Protein AF-A0A969JS42-F1 (afdb_monomer_lite)

Radius of gyration: 32.31 Å; chains: 1; bounding box: 83×68×77 Å

Sequence (387 aa):
TAALSLLSDPISGTDDDALYQTERLGNSNGQLYFALNVPNGNYRVTLLFAEIFWDNPGQRVFDVVIEGATVLDDFDIVAAVGKFTATTRIFDTAVGDGTLNIDFLGSTDRPFAVERVTRELIANEDYVAGLSPLEDSAGKTVVITPLQPLKAKTGYMVVLTNGIRALLDGSPAVPDRTYIFARYRGNHHRPLVDENNNSNFPQLTDAQARALVPIQTAVLSQEEAAASQGIDRGSIVLSWTFMTQSIDDVLQVVRSGVTAQPLGVVATGSDTSTLGLAGLADIYAGTMQIPYYLQAPVAPQDAPIILSTRWRGVNDSAVTRYNPQPIAPQSVTIPVLATVPNDNSGQSKPPRRLAGGDFPARHYPESDQCIRSGRYPGQSGVCCYSN

Secondary structure (DSSP, 8-state):
--------SPPBT-S-HHHHT--PPP-TTSEEEEEEE--SEEEEEEEEE-B-S--STTSS-EEEEETTEEEEEEE-HHHHH-BTB-EEEEEEEEESSSEEEEEEEE-S--TT-------PPPBTTTEEEEE-TTT-TTS--EEEEESSPPPTT-EEEEEEETT-B-TTT-PBP---HHHHHHT--TTSS--SB-TTS-BSSTTS-HHHHHHHHHHHHHHHHHHHHHHHTT--GGGEEEEEEEE---SHHHHHHHHHH------EEEEEEEEGGGGTS-S-EEEEEEEEEEEESSPPPSSGGGHHHHHTS--B-GGGPBPBTTB-----SEEEEEEEEEEEE-GGGTSPPPP--TTT--------TTGGGGGG----TTS--B-----

Foldseek 3Di:
DFDWDADPDAAAPDPCRVVARTDGADFPQRKDKDKAQAPWFKDKDKDKYAAADDQDPPPWFKWKAKPLRTPGHRDTRCVVARHRYMDMDIDMDTDDPRIIMIMIGTPPPQVQFDPADPDDDDDPPQWDWAFDCPVDVVRPDIDIGGPDDDDAQDKDKDWDFQCDADPPPRGGAAADPLLCLLCDPPRPPAQCADSVQAGSDPVDGSVRSNVSVSSSNRSSSRLSNVVVVVDDSVGTRDMGMDHHFDLVLLVVQVVVPDDFDAWDWDFPVAACVVVVDDRQWTKIKGKDKDQDQWPDDPDQVCVVVGVPDAFAPPPRHDCGSVNSYGDRPDIDIAMAMDIFGDPVNVDDTDDDPPDRDTDPPDDDVPQVVLVPDDDGDPDHRHPDPDD

pLDDT: mean 77.09, std 18.57, range [22.0, 97.75]

Structure (mmCIF, N/CA/C/O backbone):
data_AF-A0A969JS42-F1
#
_entry.id   AF-A0A969JS42-F1
#
loop_
_atom_site.group_PDB
_atom_site.id
_atom_site.type_symbol
_atom_site.label_atom_id
_atom_site.label_alt_id
_atom_site.label_comp_id
_atom_site.label_asym_id
_atom_site.label_entity_id
_atom_site.label_seq_id
_atom_site.pdbx_PDB_ins_code
_atom_site.Cartn_x
_atom_site.Cartn_y
_atom_site.Cartn_z
_atom_site.occupancy
_atom_site.B_iso_or_equiv
_atom_site.auth_seq_id
_atom_site.auth_comp_id
_atom_site.auth_asym_id
_atom_site.auth_atom_id
_atom_site.pdbx_PDB_model_num
ATOM 1 N N . THR A 1 1 ? 31.135 -10.008 -9.955 1.00 31.42 1 THR A N 1
ATOM 2 C CA . THR A 1 1 ? 31.520 -11.390 -10.391 1.00 31.42 1 THR A CA 1
ATOM 3 C C . THR A 1 1 ? 30.825 -12.407 -9.506 1.00 31.42 1 THR A C 1
ATOM 5 O O . THR A 1 1 ? 31.118 -12.436 -8.321 1.00 31.42 1 THR A O 1
ATOM 8 N N . ALA A 1 2 ? 29.886 -13.204 -10.029 1.00 31.89 2 ALA A N 1
ATOM 9 C CA . ALA A 1 2 ? 29.126 -14.163 -9.216 1.00 31.89 2 ALA A CA 1
ATOM 10 C C . ALA A 1 2 ? 30.021 -15.325 -8.743 1.00 31.89 2 ALA A C 1
ATOM 12 O O . ALA A 1 2 ? 30.697 -15.954 -9.558 1.00 31.89 2 ALA A O 1
ATOM 13 N N . ALA A 1 3 ? 30.049 -15.577 -7.434 1.00 35.03 3 ALA A N 1
ATOM 14 C CA . ALA A 1 3 ? 30.775 -16.695 -6.844 1.00 35.03 3 ALA A CA 1
ATOM 15 C C . ALA A 1 3 ? 30.023 -18.007 -7.117 1.00 35.03 3 ALA A C 1
ATOM 17 O O . ALA A 1 3 ? 28.839 -18.120 -6.813 1.00 35.03 3 ALA A O 1
ATOM 18 N N . LEU A 1 4 ? 30.722 -18.979 -7.702 1.00 38.31 4 LEU A N 1
ATOM 19 C CA . LEU A 1 4 ? 30.220 -20.327 -7.955 1.00 38.31 4 LEU A CA 1
ATOM 20 C C . LEU A 1 4 ? 30.308 -21.128 -6.641 1.00 38.31 4 LEU A C 1
ATOM 22 O O . LEU A 1 4 ? 31.409 -21.377 -6.151 1.00 38.31 4 LEU A O 1
ATOM 26 N N . SER A 1 5 ? 29.171 -21.499 -6.055 1.00 41.66 5 SER A N 1
ATOM 27 C CA . SER A 1 5 ? 29.107 -22.482 -4.964 1.00 41.66 5 SER A CA 1
ATOM 28 C C . SER A 1 5 ? 29.050 -23.882 -5.582 1.00 41.66 5 SER A C 1
ATOM 30 O O . SER A 1 5 ? 28.200 -24.122 -6.432 1.00 41.66 5 SER A O 1
ATOM 32 N N . LEU A 1 6 ? 29.969 -24.783 -5.217 1.00 48.34 6 LEU A N 1
ATOM 33 C CA . LEU A 1 6 ? 29.959 -26.191 -5.638 1.00 48.34 6 LEU A CA 1
ATOM 34 C C . LEU A 1 6 ? 29.453 -27.046 -4.468 1.00 48.34 6 LEU A C 1
ATOM 36 O O . LEU A 1 6 ? 30.198 -27.288 -3.518 1.00 48.34 6 LEU A O 1
ATOM 40 N N . LEU A 1 7 ? 28.202 -27.500 -4.540 1.00 53.88 7 LEU A N 1
ATOM 41 C CA . LEU A 1 7 ? 27.635 -28.539 -3.672 1.00 53.88 7 LEU A CA 1
ATOM 42 C C . LEU A 1 7 ? 27.601 -29.872 -4.435 1.00 53.88 7 LEU A C 1
ATOM 44 O O . LEU A 1 7 ? 27.281 -29.895 -5.618 1.00 53.88 7 LEU A O 1
ATOM 48 N N . SER A 1 8 ? 27.951 -30.978 -3.768 1.00 62.81 8 SER A N 1
ATOM 49 C CA . SER A 1 8 ? 28.038 -32.327 -4.359 1.00 62.81 8 SER A CA 1
ATOM 50 C C . SER A 1 8 ? 26.815 -33.213 -4.089 1.00 62.81 8 SER A C 1
ATOM 52 O O . SER A 1 8 ? 26.891 -34.424 -4.293 1.00 62.81 8 SER A O 1
ATOM 54 N N . ASP A 1 9 ? 25.723 -32.649 -3.571 1.00 74.94 9 ASP A N 1
ATOM 55 C CA . ASP A 1 9 ? 24.505 -33.404 -3.267 1.00 74.94 9 ASP A CA 1
ATOM 56 C C . ASP A 1 9 ? 23.685 -33.649 -4.549 1.00 74.94 9 ASP A C 1
ATOM 58 O O . ASP A 1 9 ? 23.569 -32.736 -5.373 1.00 74.94 9 ASP A O 1
ATOM 62 N N . PRO A 1 10 ? 23.136 -34.861 -4.755 1.00 83.94 10 PRO A N 1
ATOM 63 C CA . PRO A 1 10 ? 22.360 -35.180 -5.951 1.00 83.94 10 PRO A CA 1
ATOM 64 C C . PRO A 1 10 ? 21.061 -34.366 -6.022 1.00 83.94 10 PRO A C 1
ATOM 66 O O . PRO A 1 10 ? 20.409 -34.140 -4.999 1.00 83.94 10 PRO A O 1
ATOM 69 N N . ILE A 1 11 ? 20.665 -33.961 -7.232 1.00 86.56 11 ILE A N 1
ATOM 70 C CA . ILE A 1 11 ? 19.459 -33.153 -7.467 1.00 86.56 11 ILE A CA 1
ATOM 71 C C . ILE A 1 11 ? 18.336 -34.044 -8.004 1.00 86.56 11 ILE A C 1
ATOM 73 O O . ILE A 1 11 ? 18.424 -34.630 -9.076 1.00 86.56 11 ILE A O 1
ATOM 77 N N . SER A 1 12 ? 17.229 -34.132 -7.273 1.00 89.50 12 SER A N 1
ATOM 78 C CA . SER A 1 12 ? 16.062 -34.913 -7.690 1.00 89.50 12 SER A CA 1
ATOM 79 C C . SER A 1 12 ? 15.338 -34.264 -8.874 1.00 89.50 12 SER A C 1
ATOM 81 O O . SER A 1 12 ? 15.231 -33.044 -8.953 1.00 89.50 12 SER A O 1
ATOM 83 N N . GLY A 1 13 ? 14.767 -35.073 -9.771 1.00 88.19 13 GLY A N 1
ATOM 84 C CA . GLY A 1 13 ? 13.934 -34.580 -10.879 1.00 88.19 13 GLY A CA 1
ATOM 85 C C . GLY A 1 13 ? 14.703 -34.061 -12.101 1.00 88.19 13 GLY A C 1
ATOM 86 O O . GLY A 1 13 ? 14.101 -33.417 -12.958 1.00 88.19 13 GLY A O 1
ATOM 87 N N . THR A 1 14 ? 16.004 -34.344 -12.199 1.00 89.50 14 THR A N 1
ATOM 88 C CA . THR A 1 14 ? 16.856 -34.034 -13.356 1.00 89.50 14 THR A CA 1
ATOM 89 C C . THR A 1 14 ? 17.836 -35.183 -13.619 1.00 89.50 14 THR A C 1
ATOM 91 O O . THR A 1 14 ? 18.123 -35.957 -12.712 1.00 89.50 14 THR A O 1
ATOM 94 N N . ASP A 1 15 ? 18.332 -35.287 -14.855 1.00 91.69 15 ASP A N 1
ATOM 95 C CA . ASP A 1 15 ? 19.475 -36.144 -15.224 1.00 91.69 15 ASP A CA 1
ATOM 96 C C . ASP A 1 15 ? 20.785 -35.328 -15.346 1.00 91.69 15 ASP A C 1
ATOM 98 O O . ASP A 1 15 ? 21.851 -35.877 -15.626 1.00 91.69 15 ASP A O 1
ATOM 102 N N . ASP A 1 16 ? 20.702 -34.004 -15.176 1.00 90.75 16 ASP A N 1
ATOM 103 C CA . ASP A 1 16 ? 21.812 -33.051 -15.291 1.00 90.75 16 ASP A CA 1
ATOM 104 C C . ASP A 1 16 ? 22.042 -32.327 -13.957 1.00 90.75 16 ASP A C 1
ATOM 106 O O . ASP A 1 16 ? 21.771 -31.134 -13.808 1.00 90.75 16 ASP A O 1
ATOM 110 N N . ASP A 1 17 ? 22.488 -33.071 -12.945 1.00 83.56 17 ASP A N 1
ATOM 111 C CA . ASP A 1 17 ? 22.752 -32.547 -11.599 1.00 83.56 17 ASP A CA 1
ATOM 112 C C . ASP A 1 17 ? 23.730 -31.369 -11.623 1.00 83.56 17 ASP A C 1
ATOM 114 O O . ASP A 1 17 ? 23.534 -30.386 -10.910 1.00 83.56 17 ASP A O 1
ATOM 118 N N . ALA A 1 18 ? 24.754 -31.433 -12.480 1.00 87.19 18 ALA A N 1
ATOM 119 C CA . ALA A 1 18 ? 25.803 -30.422 -12.562 1.00 87.19 18 ALA A CA 1
ATOM 120 C C . ALA A 1 18 ? 25.246 -29.032 -12.907 1.00 87.19 18 ALA A C 1
ATOM 122 O O . ALA A 1 18 ? 25.735 -28.026 -12.387 1.00 87.19 18 ALA A O 1
ATOM 123 N N . LEU A 1 19 ? 24.204 -28.968 -13.743 1.00 87.06 19 LEU A N 1
ATOM 124 C CA . LEU A 1 19 ? 23.513 -27.722 -14.058 1.00 87.06 19 LEU A CA 1
ATOM 125 C C . LEU A 1 19 ? 22.844 -27.109 -12.818 1.00 87.06 19 LEU A C 1
ATOM 127 O O . LEU A 1 19 ? 22.988 -25.912 -12.577 1.00 87.06 19 LEU A O 1
ATOM 131 N N . TYR A 1 20 ? 22.147 -27.923 -12.020 1.00 87.00 20 TYR A N 1
ATOM 132 C CA . TYR A 1 20 ? 21.361 -27.475 -10.860 1.00 87.00 20 TYR A CA 1
ATOM 133 C C . TYR A 1 20 ? 22.171 -27.340 -9.563 1.00 87.00 20 TYR A C 1
ATOM 135 O O . TYR A 1 20 ? 21.712 -26.705 -8.617 1.00 87.00 20 TYR A O 1
ATOM 143 N N . GLN A 1 21 ? 23.381 -27.896 -9.517 1.00 81.88 21 GLN A N 1
ATOM 144 C CA . GLN A 1 21 ? 24.337 -27.717 -8.418 1.00 81.88 21 GLN A CA 1
ATOM 145 C C . GLN A 1 21 ? 25.046 -26.356 -8.457 1.00 81.88 21 GLN A C 1
ATOM 147 O O . GLN A 1 21 ? 25.749 -26.005 -7.509 1.00 81.88 21 GLN A O 1
ATOM 152 N N . THR A 1 22 ? 24.866 -25.585 -9.534 1.00 75.44 22 THR A N 1
ATOM 153 C CA . THR A 1 22 ? 25.385 -24.220 -9.659 1.00 75.44 22 THR A CA 1
ATOM 154 C C . THR A 1 22 ? 24.242 -23.215 -9.714 1.00 75.44 22 THR A C 1
ATOM 156 O O . THR A 1 22 ? 23.260 -23.415 -10.422 1.00 75.44 22 THR A O 1
ATOM 159 N N . GLU A 1 23 ? 24.372 -22.105 -8.988 1.00 76.75 23 GLU A N 1
ATOM 160 C CA . GLU A 1 23 ? 23.366 -21.041 -8.976 1.00 76.75 23 GLU A CA 1
ATOM 161 C C . GLU A 1 23 ? 23.977 -19.677 -9.315 1.00 76.75 23 GLU A C 1
ATOM 163 O O . GLU A 1 23 ? 25.178 -19.436 -9.159 1.00 76.75 23 GLU A O 1
ATOM 168 N N . ARG A 1 24 ? 23.122 -18.755 -9.766 1.00 78.25 24 ARG A N 1
ATOM 169 C CA . ARG A 1 24 ? 23.432 -17.325 -9.746 1.00 78.25 24 ARG A CA 1
ATOM 170 C C . ARG A 1 24 ? 22.769 -16.709 -8.529 1.00 78.25 24 ARG A C 1
ATOM 172 O O . ARG A 1 24 ? 21.550 -16.723 -8.411 1.00 78.25 24 ARG A O 1
ATOM 179 N N . LEU A 1 25 ? 23.588 -16.142 -7.656 1.00 67.88 25 LEU A N 1
ATOM 180 C CA . LEU A 1 25 ? 23.124 -15.420 -6.482 1.00 67.88 25 LEU A CA 1
ATOM 181 C C . LEU A 1 25 ? 22.796 -13.968 -6.839 1.00 67.88 25 LEU A C 1
ATOM 183 O O . LEU A 1 25 ? 23.497 -13.340 -7.639 1.00 67.88 25 LEU A O 1
ATOM 187 N N . GLY A 1 26 ? 21.738 -13.444 -6.221 1.00 65.62 26 GLY A N 1
ATOM 188 C CA . GLY A 1 26 ? 21.456 -12.013 -6.227 1.00 65.62 26 GLY A CA 1
ATOM 189 C C . GLY A 1 26 ? 22.501 -11.213 -5.447 1.00 65.62 26 GLY A C 1
ATOM 190 O O . GLY A 1 26 ? 23.343 -11.765 -4.737 1.00 65.62 26 GLY A O 1
ATOM 191 N N . ASN A 1 27 ? 22.451 -9.890 -5.583 1.00 64.62 27 ASN A N 1
ATOM 192 C CA . ASN A 1 27 ? 23.282 -8.976 -4.801 1.00 64.62 27 ASN A CA 1
ATOM 193 C C . ASN A 1 27 ? 22.912 -9.015 -3.300 1.00 64.62 27 ASN A C 1
ATOM 195 O O . ASN A 1 27 ? 21.975 -9.698 -2.884 1.00 64.62 27 ASN A O 1
ATOM 199 N N . SER A 1 28 ? 23.611 -8.231 -2.471 1.00 53.75 28 SER A N 1
ATOM 200 C CA . SER A 1 28 ? 23.351 -8.136 -1.023 1.00 53.75 28 SER A CA 1
ATOM 201 C C . SER A 1 28 ? 21.926 -7.703 -0.650 1.00 53.75 28 SER A C 1
ATOM 203 O O . SER A 1 28 ? 21.548 -7.815 0.511 1.00 53.75 28 SER A O 1
ATOM 205 N N . ASN A 1 29 ? 21.142 -7.217 -1.615 1.00 52.38 29 ASN A N 1
ATOM 206 C CA . ASN A 1 29 ? 19.754 -6.798 -1.443 1.00 52.38 29 ASN A CA 1
ATOM 207 C C . ASN A 1 29 ? 18.754 -7.849 -1.964 1.00 52.38 29 ASN A C 1
ATOM 209 O O . ASN A 1 29 ? 17.572 -7.546 -2.096 1.00 52.38 29 ASN A O 1
ATOM 213 N N . GLY A 1 30 ? 19.211 -9.066 -2.288 1.00 62.09 30 GLY A N 1
ATOM 214 C CA . GLY A 1 30 ? 18.355 -10.157 -2.762 1.00 62.09 30 GLY A CA 1
ATOM 215 C C . GLY A 1 30 ? 17.831 -9.967 -4.188 1.00 62.09 30 GLY A C 1
ATOM 216 O O . GLY A 1 30 ? 16.829 -10.574 -4.550 1.00 62.09 30 GLY A O 1
ATOM 217 N N . GLN A 1 31 ? 18.477 -9.118 -4.994 1.00 67.94 31 GLN A N 1
ATOM 218 C CA . GLN A 1 31 ? 18.064 -8.836 -6.370 1.00 67.94 31 GLN A CA 1
ATOM 219 C C . GLN A 1 31 ? 18.995 -9.524 -7.369 1.00 67.94 31 GLN A C 1
ATOM 221 O O . GLN A 1 31 ? 20.218 -9.390 -7.280 1.00 67.94 31 GLN A O 1
ATOM 226 N N . LEU A 1 32 ? 18.419 -10.209 -8.351 1.00 78.00 32 LEU A N 1
ATOM 227 C CA . LEU A 1 32 ? 19.117 -10.759 -9.513 1.00 78.00 32 LEU A CA 1
ATOM 228 C C . LEU A 1 32 ? 18.357 -10.318 -10.763 1.00 78.00 32 LEU A C 1
ATOM 230 O O . LEU A 1 32 ? 17.139 -10.303 -10.759 1.00 78.00 32 LEU A O 1
ATOM 234 N N . TYR A 1 33 ? 19.044 -9.954 -11.838 1.00 80.50 33 TYR A N 1
ATOM 235 C CA . TYR A 1 33 ? 18.374 -9.605 -13.088 1.00 80.50 33 TYR A CA 1
ATOM 236 C C . TYR A 1 33 ? 19.206 -10.040 -14.295 1.00 80.50 33 TYR A C 1
ATOM 238 O O . TYR A 1 33 ? 20.426 -10.213 -14.204 1.00 80.50 33 TYR A O 1
ATOM 246 N N . PHE A 1 34 ? 18.539 -10.197 -15.434 1.00 81.19 34 PHE A N 1
ATOM 247 C CA . PHE A 1 34 ? 19.127 -10.503 -16.731 1.00 81.19 34 PHE A CA 1
ATOM 248 C C . PHE A 1 34 ? 18.609 -9.521 -17.774 1.00 81.19 34 PHE A C 1
ATOM 250 O O . PHE A 1 34 ? 17.422 -9.216 -17.807 1.00 81.19 34 PHE A O 1
ATOM 257 N N . ALA A 1 35 ? 19.510 -9.084 -18.650 1.00 82.06 35 ALA A N 1
ATOM 258 C CA . ALA A 1 35 ? 19.192 -8.269 -19.811 1.00 82.06 35 ALA A CA 1
ATOM 259 C C . ALA A 1 35 ? 19.922 -8.832 -21.020 1.00 82.06 35 ALA A C 1
ATOM 261 O O . ALA A 1 35 ? 21.153 -8.785 -21.106 1.00 82.06 35 ALA A O 1
ATOM 262 N N . LEU A 1 36 ? 19.158 -9.438 -21.916 1.00 83.81 36 LEU A N 1
ATOM 263 C CA . LEU A 1 36 ? 19.680 -10.181 -23.049 1.00 83.81 36 LEU A CA 1
ATOM 264 C C . LEU A 1 36 ? 19.362 -9.406 -24.321 1.00 83.81 36 LEU A C 1
ATOM 266 O O . LEU A 1 36 ? 18.198 -9.260 -24.677 1.00 83.81 36 LEU A O 1
ATOM 270 N N . ASN A 1 37 ? 20.390 -8.932 -25.023 1.00 90.50 37 ASN A N 1
ATOM 271 C CA . ASN A 1 37 ? 20.199 -8.291 -26.323 1.00 90.50 37 ASN A CA 1
ATOM 272 C C . ASN A 1 37 ? 19.662 -9.329 -27.315 1.00 90.50 37 ASN A C 1
ATOM 274 O O . ASN A 1 37 ? 20.376 -10.267 -27.684 1.00 90.50 37 ASN A O 1
ATOM 278 N N . VAL A 1 38 ? 18.414 -9.160 -27.744 1.00 89.81 38 VAL A N 1
ATOM 279 C CA . VAL A 1 38 ? 17.721 -10.075 -28.654 1.00 89.81 38 VAL A CA 1
ATOM 280 C C . VAL A 1 38 ? 16.921 -9.275 -29.682 1.00 89.81 38 VAL A C 1
ATOM 282 O O . VAL A 1 38 ? 16.428 -8.198 -29.363 1.00 89.81 38 VAL A O 1
ATOM 285 N N . PRO A 1 39 ? 16.765 -9.747 -30.930 1.00 95.81 39 PRO A N 1
ATOM 286 C CA . PRO A 1 39 ? 15.885 -9.085 -31.889 1.00 95.81 39 PRO A CA 1
ATOM 287 C C . PRO A 1 39 ? 14.454 -8.953 -31.358 1.00 95.81 39 PRO A C 1
ATOM 289 O O . PRO A 1 39 ? 13.979 -9.829 -30.639 1.00 95.81 39 PRO A O 1
ATOM 292 N N . ASN A 1 40 ? 13.730 -7.915 -31.769 1.00 91.19 40 ASN A N 1
ATOM 293 C CA . ASN A 1 40 ? 12.311 -7.797 -31.435 1.00 91.19 40 ASN A CA 1
ATOM 294 C C . ASN A 1 40 ? 11.533 -9.022 -31.928 1.00 91.19 40 ASN A C 1
ATOM 296 O O . ASN A 1 40 ? 11.707 -9.459 -33.069 1.00 91.19 40 ASN A O 1
ATOM 300 N N . GLY A 1 41 ? 10.663 -9.566 -31.082 1.00 93.00 41 GLY A N 1
ATOM 301 C CA . GLY A 1 41 ? 9.924 -10.784 -31.394 1.00 93.00 41 GLY A CA 1
ATOM 302 C C . GLY A 1 41 ? 9.305 -11.447 -30.172 1.00 93.00 41 GLY A C 1
ATOM 303 O O . GLY A 1 41 ? 9.436 -10.966 -29.050 1.00 93.00 41 GLY A O 1
ATOM 304 N N . ASN A 1 42 ? 8.628 -12.569 -30.407 1.00 96.31 42 ASN A N 1
ATOM 305 C CA . ASN A 1 42 ? 8.054 -13.390 -29.346 1.00 96.31 42 ASN A CA 1
ATOM 306 C C . ASN A 1 42 ? 9.063 -14.453 -28.916 1.00 96.31 42 ASN A C 1
ATOM 308 O O . ASN A 1 42 ? 9.620 -15.163 -29.756 1.00 96.31 42 ASN A O 1
ATOM 312 N N . TYR A 1 43 ? 9.251 -14.583 -27.612 1.00 96.31 43 TYR A N 1
ATOM 313 C CA . TYR A 1 43 ? 10.210 -15.483 -26.996 1.00 96.31 43 TYR A CA 1
ATOM 314 C C . TYR A 1 43 ? 9.531 -16.400 -25.997 1.00 96.31 43 TYR A C 1
ATOM 316 O O . TYR A 1 43 ? 8.581 -16.019 -25.319 1.00 96.31 43 TYR A O 1
ATOM 324 N N . ARG A 1 44 ? 10.098 -17.598 -25.874 1.00 97.75 44 ARG A N 1
ATOM 325 C CA . ARG A 1 44 ? 9.826 -18.517 -24.778 1.00 97.75 44 ARG A CA 1
ATOM 326 C C . ARG A 1 44 ? 10.991 -18.478 -23.803 1.00 97.75 44 ARG A C 1
ATOM 328 O O . ARG A 1 44 ? 12.108 -18.846 -24.163 1.00 97.75 44 ARG A O 1
ATOM 335 N N . VAL A 1 45 ? 10.722 -18.042 -22.583 1.00 96.56 45 VAL A N 1
ATOM 336 C CA . VAL A 1 45 ? 11.677 -17.979 -21.480 1.00 96.56 45 VAL A CA 1
ATOM 337 C C . VAL A 1 45 ? 11.508 -19.216 -20.612 1.00 96.56 45 VAL A C 1
ATOM 339 O O . VAL A 1 45 ? 10.441 -19.442 -20.048 1.00 96.56 45 VAL A O 1
ATOM 342 N N . THR A 1 46 ? 12.574 -20.002 -20.494 1.00 96.75 46 THR A N 1
ATOM 343 C CA . THR A 1 46 ? 12.632 -21.173 -19.615 1.00 96.75 46 THR A CA 1
ATOM 344 C C . THR A 1 46 ? 13.550 -20.863 -18.442 1.00 96.75 46 THR A C 1
ATOM 346 O O . THR A 1 46 ? 14.742 -20.629 -18.634 1.00 96.75 46 THR A O 1
ATOM 349 N N . LEU A 1 47 ? 12.998 -20.873 -17.233 1.00 95.44 47 LEU A N 1
ATOM 350 C CA . LEU A 1 47 ? 13.723 -20.680 -15.982 1.00 95.44 47 LEU A CA 1
ATOM 351 C C . LEU A 1 47 ? 13.858 -22.019 -15.263 1.00 95.44 47 LEU A C 1
ATOM 353 O O . LEU A 1 47 ? 12.868 -22.726 -15.059 1.00 95.44 47 LEU A O 1
ATOM 357 N N . LEU A 1 48 ? 15.090 -22.357 -14.895 1.00 95.00 48 LEU A N 1
ATOM 358 C CA . LEU A 1 48 ? 15.446 -23.588 -14.200 1.00 95.00 48 LEU A CA 1
ATOM 359 C C . LEU A 1 48 ? 15.837 -23.233 -12.766 1.00 95.00 48 LEU A C 1
ATOM 361 O O . LEU A 1 48 ? 16.655 -22.339 -12.556 1.00 95.00 48 LEU A O 1
ATOM 365 N N . PHE A 1 49 ? 15.251 -23.924 -11.794 1.00 93.69 49 PHE A N 1
ATOM 366 C CA . PHE A 1 49 ? 15.464 -23.672 -10.374 1.00 93.69 49 PHE A CA 1
ATOM 367 C C . PHE A 1 49 ? 15.759 -24.966 -9.621 1.00 93.69 49 PHE A C 1
ATOM 369 O O . PHE A 1 49 ? 15.173 -26.006 -9.911 1.00 93.69 49 PHE A O 1
ATOM 376 N N . ALA A 1 50 ? 16.599 -24.865 -8.600 1.00 89.56 50 ALA A N 1
ATOM 377 C CA . ALA A 1 50 ? 16.676 -25.790 -7.477 1.00 89.56 50 ALA A CA 1
ATOM 378 C C . ALA A 1 50 ? 17.099 -24.976 -6.247 1.00 89.56 50 ALA A C 1
ATOM 380 O O . ALA A 1 50 ? 17.953 -24.098 -6.362 1.00 89.56 50 ALA A O 1
ATOM 381 N N . GLU A 1 51 ? 16.507 -25.237 -5.080 1.00 87.62 51 GLU A N 1
ATOM 382 C CA . GLU A 1 51 ? 17.037 -24.689 -3.829 1.00 87.62 51 GLU A CA 1
ATOM 383 C C . GLU A 1 51 ? 18.139 -25.619 -3.326 1.00 87.62 51 GLU A C 1
ATOM 385 O O . GLU A 1 51 ? 17.891 -26.799 -3.065 1.00 87.62 51 GLU A O 1
ATOM 390 N N . ILE A 1 52 ? 19.349 -25.082 -3.193 1.00 83.88 52 ILE A N 1
ATOM 391 C CA . ILE A 1 52 ? 20.538 -25.842 -2.788 1.00 83.88 52 ILE A CA 1
ATOM 392 C C . ILE A 1 52 ? 21.127 -25.358 -1.457 1.00 83.88 52 ILE A C 1
ATOM 394 O O . ILE A 1 52 ? 22.045 -25.982 -0.931 1.00 83.88 52 ILE A O 1
ATOM 398 N N . PHE A 1 53 ? 20.588 -24.282 -0.874 1.00 80.38 53 PHE A N 1
ATOM 399 C CA . PHE A 1 53 ? 21.089 -23.678 0.356 1.00 80.38 53 PHE A CA 1
ATOM 400 C C . PHE A 1 53 ? 20.073 -23.769 1.502 1.00 80.38 53 PHE A C 1
ATOM 402 O O . PHE A 1 53 ? 20.362 -24.395 2.523 1.00 80.38 53 PHE A O 1
ATOM 409 N N . TRP A 1 54 ? 18.878 -23.200 1.337 1.00 78.94 54 TRP A N 1
ATOM 410 C CA . TRP A 1 54 ? 17.853 -23.131 2.383 1.00 78.94 54 TRP A CA 1
ATOM 411 C C . TRP A 1 54 ? 17.085 -24.442 2.559 1.00 78.94 54 TRP A C 1
ATOM 413 O O . TRP A 1 54 ? 16.805 -25.147 1.595 1.00 78.94 54 TRP A O 1
ATOM 423 N N . ASP A 1 55 ? 16.743 -24.765 3.807 1.00 79.12 55 ASP A N 1
ATOM 424 C CA . ASP A 1 55 ? 16.138 -26.053 4.170 1.00 79.12 55 ASP A CA 1
ATOM 425 C C . ASP A 1 55 ? 14.610 -26.016 4.249 1.00 79.12 55 ASP A C 1
ATOM 427 O O . ASP A 1 55 ? 13.963 -27.042 4.051 1.00 79.12 55 ASP A O 1
ATOM 431 N N . ASN A 1 56 ? 14.023 -24.855 4.547 1.00 74.38 56 ASN A N 1
ATOM 432 C CA . ASN A 1 56 ? 12.603 -24.728 4.854 1.00 74.38 56 ASN A CA 1
ATOM 433 C C . ASN A 1 56 ? 11.909 -23.698 3.950 1.00 74.38 56 ASN A C 1
ATOM 435 O O . ASN A 1 56 ? 12.528 -22.695 3.576 1.00 74.38 56 ASN A O 1
ATOM 439 N N . PRO A 1 57 ? 10.606 -23.892 3.669 1.00 77.38 57 PRO A N 1
ATOM 440 C CA . PRO A 1 57 ? 9.773 -22.863 3.062 1.00 77.38 57 PRO A CA 1
ATOM 441 C C . PRO A 1 57 ? 9.832 -21.528 3.820 1.00 77.38 57 PRO A C 1
ATOM 443 O O . PRO A 1 57 ? 9.997 -21.493 5.042 1.00 77.38 57 PRO A O 1
ATOM 446 N N . GLY A 1 58 ? 9.676 -20.426 3.096 1.00 69.19 58 GLY A N 1
ATOM 447 C CA . GLY A 1 58 ? 9.655 -19.054 3.593 1.00 69.19 58 GLY A CA 1
ATOM 448 C C . GLY A 1 58 ? 11.036 -18.424 3.791 1.00 69.19 58 GLY A C 1
ATOM 449 O O . GLY A 1 58 ? 11.118 -17.235 4.079 1.00 69.19 58 GLY A O 1
ATOM 450 N N . GLN A 1 59 ? 12.129 -19.181 3.643 1.00 74.69 59 GLN A N 1
ATOM 451 C CA . GLN A 1 59 ? 13.489 -18.649 3.818 1.00 74.69 59 GLN A CA 1
ATOM 452 C C . GLN A 1 59 ? 14.014 -17.922 2.573 1.00 74.69 59 GLN A C 1
ATOM 454 O O . GLN A 1 59 ? 14.834 -17.010 2.688 1.00 74.69 59 GLN A O 1
ATOM 459 N N . ARG A 1 60 ? 13.532 -18.311 1.389 1.00 77.75 60 ARG A N 1
ATOM 460 C CA . ARG A 1 60 ? 13.792 -17.637 0.117 1.00 77.75 60 ARG A CA 1
ATOM 461 C C . ARG A 1 60 ? 12.484 -17.562 -0.657 1.00 77.75 60 ARG A C 1
ATOM 463 O O . ARG A 1 60 ? 12.015 -18.558 -1.193 1.00 77.75 60 ARG A O 1
ATOM 470 N N . VAL A 1 61 ? 11.926 -16.362 -0.688 1.00 78.69 61 VAL A N 1
ATOM 471 C CA . VAL A 1 61 ? 10.701 -16.023 -1.410 1.00 78.69 61 VAL A CA 1
ATOM 472 C C . VAL A 1 61 ? 11.043 -14.859 -2.331 1.00 78.69 61 VAL A C 1
ATOM 474 O O . VAL A 1 61 ? 11.750 -13.941 -1.906 1.00 78.69 61 VAL A O 1
ATOM 477 N N . PHE A 1 62 ? 10.640 -14.914 -3.596 1.00 77.88 62 PHE A N 1
ATOM 478 C CA . PHE A 1 62 ? 10.954 -13.863 -4.562 1.00 77.88 62 PHE A CA 1
ATOM 479 C C . PHE A 1 62 ? 9.950 -13.793 -5.708 1.00 77.88 62 PHE A C 1
ATOM 481 O O . PHE A 1 62 ? 9.402 -14.808 -6.132 1.00 77.88 62 PHE A O 1
ATOM 488 N N . ASP A 1 63 ? 9.801 -12.603 -6.278 1.00 80.94 63 ASP A N 1
ATOM 489 C CA . ASP A 1 63 ? 9.027 -12.413 -7.503 1.00 80.94 63 ASP A CA 1
ATOM 490 C C . ASP A 1 63 ? 9.921 -12.635 -8.721 1.00 80.94 63 ASP A C 1
ATOM 492 O O . ASP A 1 63 ? 11.126 -12.354 -8.686 1.00 80.94 63 ASP A O 1
ATOM 496 N N . VAL A 1 64 ? 9.320 -13.081 -9.822 1.00 84.69 64 VAL A N 1
ATOM 497 C CA . VAL A 1 64 ? 9.941 -13.077 -11.147 1.00 84.69 64 VAL A CA 1
ATOM 498 C C . VAL A 1 64 ? 9.135 -12.187 -12.073 1.00 84.69 64 VAL A C 1
ATOM 500 O O . VAL A 1 64 ? 7.940 -12.402 -12.271 1.00 84.69 64 VAL A O 1
ATOM 503 N N . VAL A 1 65 ? 9.813 -11.225 -12.686 1.00 79.19 65 VAL A N 1
ATOM 504 C CA . VAL A 1 65 ? 9.243 -10.270 -13.633 1.00 79.19 65 VAL A CA 1
ATOM 505 C C . VAL A 1 65 ? 9.920 -10.460 -14.988 1.00 79.19 65 VAL A C 1
ATOM 507 O O . VAL A 1 65 ? 11.143 -10.488 -15.061 1.00 79.19 65 VAL A O 1
ATOM 510 N N . ILE A 1 66 ? 9.149 -10.609 -16.065 1.00 84.12 66 ILE A N 1
ATOM 511 C CA . ILE A 1 66 ? 9.652 -10.743 -17.441 1.00 84.12 66 ILE A CA 1
ATOM 512 C C . ILE A 1 66 ? 9.004 -9.664 -18.304 1.00 84.12 66 ILE A C 1
ATOM 514 O O . ILE A 1 66 ? 7.780 -9.580 -18.360 1.00 84.12 66 ILE A O 1
ATOM 518 N N . GLU A 1 67 ? 9.807 -8.845 -18.989 1.00 82.69 67 GLU A N 1
ATOM 519 C CA . GLU A 1 67 ? 9.323 -7.700 -19.789 1.00 82.69 67 GLU A CA 1
ATOM 520 C C . GLU A 1 67 ? 8.381 -6.762 -19.000 1.00 82.69 67 GLU A C 1
ATOM 522 O O . GLU A 1 67 ? 7.423 -6.186 -19.521 1.00 82.69 67 GLU A O 1
ATOM 527 N N . GLY A 1 68 ? 8.646 -6.619 -17.698 1.00 70.06 68 GLY A N 1
ATOM 528 C CA . GLY A 1 68 ? 7.823 -5.856 -16.757 1.00 70.06 68 GLY A CA 1
ATOM 529 C C . GLY A 1 68 ? 6.619 -6.619 -16.196 1.00 70.06 68 GLY A C 1
ATOM 530 O O . GLY A 1 68 ? 6.111 -6.236 -15.154 1.00 70.06 68 GLY A O 1
ATOM 531 N N . ALA A 1 69 ? 6.193 -7.735 -16.787 1.00 64.62 69 ALA A N 1
ATOM 532 C CA . ALA A 1 69 ? 5.085 -8.519 -16.250 1.00 64.62 69 ALA A CA 1
ATOM 533 C C . ALA A 1 69 ? 5.551 -9.466 -15.134 1.00 64.62 69 ALA A C 1
ATOM 535 O O . ALA A 1 69 ? 6.430 -10.298 -15.360 1.00 64.62 69 ALA A O 1
ATOM 536 N N . THR A 1 70 ? 4.943 -9.395 -13.946 1.00 76.06 70 THR A N 1
ATOM 537 C CA . THR A 1 70 ? 5.144 -10.411 -12.899 1.00 76.06 70 THR A CA 1
ATOM 538 C C . THR A 1 70 ? 4.588 -11.749 -13.379 1.00 76.06 70 THR A C 1
ATOM 540 O O . THR A 1 70 ? 3.389 -11.889 -13.618 1.00 76.06 70 THR A O 1
ATOM 543 N N . VAL A 1 71 ? 5.468 -12.734 -13.541 1.00 82.56 71 VAL A N 1
ATOM 544 C CA . VAL A 1 71 ? 5.134 -14.085 -14.017 1.00 82.56 71 VAL A CA 1
ATOM 545 C C . VAL A 1 71 ? 5.158 -15.129 -12.902 1.00 82.56 71 VAL A C 1
ATOM 547 O O . VAL A 1 71 ? 4.540 -16.185 -13.033 1.00 82.56 71 VAL A O 1
ATOM 550 N N . LEU A 1 72 ? 5.857 -14.834 -11.806 1.00 81.75 72 LEU A N 1
ATOM 551 C CA . LEU A 1 72 ? 5.803 -15.574 -10.551 1.00 81.75 72 LEU A CA 1
ATOM 552 C C . LEU A 1 72 ? 5.780 -14.565 -9.408 1.00 81.75 72 LEU A C 1
ATOM 554 O O . LEU A 1 72 ? 6.578 -13.634 -9.409 1.00 81.75 72 LEU A O 1
ATOM 558 N N . ASP A 1 73 ? 4.878 -14.774 -8.463 1.00 80.06 73 ASP A N 1
ATOM 559 C CA . ASP A 1 73 ? 4.623 -13.889 -7.328 1.00 80.06 73 ASP A CA 1
ATOM 560 C C . ASP A 1 73 ? 4.863 -14.678 -6.040 1.00 80.06 73 ASP A C 1
ATOM 562 O O . ASP A 1 73 ? 4.380 -15.813 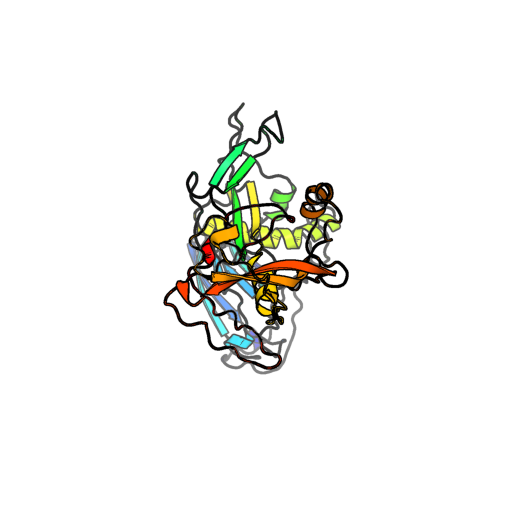-5.938 1.00 80.06 73 ASP A O 1
ATOM 566 N N . ASP A 1 74 ? 5.676 -14.133 -5.128 1.00 74.62 74 ASP A N 1
ATOM 567 C CA . ASP A 1 74 ? 6.119 -14.798 -3.893 1.00 74.62 74 ASP A CA 1
ATOM 568 C C . ASP A 1 74 ? 6.575 -16.261 -4.112 1.00 74.62 74 ASP A C 1
ATOM 570 O O . ASP A 1 74 ? 6.204 -17.198 -3.394 1.00 74.62 74 ASP A O 1
ATOM 574 N N . PHE A 1 75 ? 7.395 -16.496 -5.138 1.00 85.81 75 PHE A N 1
ATOM 575 C CA . PHE A 1 75 ? 7.836 -17.842 -5.474 1.00 85.81 75 PHE A CA 1
ATOM 576 C C . PHE A 1 75 ? 8.845 -18.378 -4.460 1.00 85.81 75 PHE A C 1
ATOM 578 O O . PHE A 1 75 ? 9.916 -17.810 -4.242 1.00 85.81 75 PHE A O 1
ATOM 585 N N . ASP A 1 76 ? 8.504 -19.530 -3.892 1.00 83.06 76 ASP A N 1
ATOM 586 C CA . ASP A 1 76 ? 9.332 -20.304 -2.979 1.00 83.06 76 ASP A CA 1
ATOM 587 C C . ASP A 1 76 ? 9.617 -21.680 -3.592 1.00 83.06 76 ASP A C 1
ATOM 589 O O . ASP A 1 76 ? 8.718 -22.506 -3.795 1.00 83.06 76 ASP A O 1
ATOM 593 N N . ILE A 1 77 ? 10.891 -21.929 -3.897 1.00 88.31 77 ILE A N 1
ATOM 594 C CA . ILE A 1 77 ? 11.334 -23.174 -4.532 1.00 88.31 77 ILE A CA 1
ATOM 595 C C . ILE A 1 77 ? 11.171 -24.362 -3.567 1.00 88.31 77 ILE A C 1
ATOM 597 O O . ILE A 1 77 ? 10.735 -25.434 -3.993 1.00 88.31 77 ILE A O 1
ATOM 601 N N . VAL A 1 78 ? 11.455 -24.180 -2.270 1.00 80.50 78 VAL A N 1
ATOM 602 C CA . VAL A 1 78 ? 11.326 -25.245 -1.259 1.00 80.50 78 VAL A CA 1
ATOM 603 C C . VAL A 1 78 ? 9.861 -25.599 -1.050 1.00 80.50 78 VAL A C 1
ATOM 605 O O . VAL A 1 78 ? 9.530 -26.781 -0.988 1.00 80.50 78 VAL A O 1
ATOM 608 N N . ALA A 1 79 ? 8.969 -24.608 -0.996 1.00 80.19 79 ALA A N 1
ATOM 609 C CA . ALA A 1 79 ? 7.531 -24.863 -0.920 1.00 80.19 79 ALA A CA 1
ATOM 610 C C . ALA A 1 79 ? 7.005 -25.594 -2.165 1.00 80.19 79 ALA A C 1
ATOM 612 O O . ALA A 1 79 ? 6.104 -26.425 -2.059 1.00 80.19 79 ALA A O 1
ATOM 613 N N . ALA A 1 80 ? 7.557 -25.286 -3.342 1.00 85.31 80 ALA A N 1
ATOM 614 C CA . ALA A 1 80 ? 7.105 -25.858 -4.602 1.00 85.31 80 ALA A CA 1
ATOM 615 C C . ALA A 1 80 ? 7.555 -27.310 -4.809 1.00 85.31 80 ALA A C 1
ATOM 617 O O . ALA A 1 80 ? 6.766 -28.122 -5.293 1.00 85.31 80 ALA A O 1
ATOM 618 N N . VAL A 1 81 ? 8.820 -27.629 -4.510 1.00 89.19 81 VAL A N 1
ATOM 619 C CA . VAL A 1 81 ? 9.414 -28.940 -4.837 1.00 89.19 81 VAL A CA 1
ATOM 620 C C . VAL A 1 81 ? 10.338 -29.520 -3.762 1.00 89.19 81 VAL A C 1
ATOM 622 O O . VAL A 1 81 ? 10.756 -30.667 -3.889 1.00 89.19 81 VAL A O 1
ATOM 625 N N . GLY A 1 82 ? 10.627 -28.782 -2.691 1.00 84.31 82 GLY A N 1
ATOM 626 C CA . GLY A 1 82 ? 11.606 -29.164 -1.672 1.00 84.31 82 GLY A CA 1
ATOM 627 C C . GLY A 1 82 ? 13.052 -28.813 -2.045 1.00 84.31 82 GLY A C 1
ATOM 628 O O . GLY A 1 82 ? 13.362 -28.447 -3.180 1.00 84.31 82 GLY A O 1
ATOM 629 N N . LYS A 1 83 ? 13.957 -28.914 -1.063 1.00 86.62 83 LYS A N 1
ATOM 630 C CA . LYS A 1 83 ? 15.404 -28.727 -1.264 1.00 86.62 83 LYS A CA 1
ATOM 631 C C . LYS A 1 83 ? 15.967 -29.820 -2.184 1.00 86.62 83 LYS A C 1
ATOM 633 O O . LYS A 1 83 ? 15.448 -30.936 -2.210 1.00 86.62 83 LYS A O 1
ATOM 638 N N . PHE A 1 84 ? 17.022 -29.499 -2.933 1.00 85.19 84 PHE A N 1
ATOM 639 C CA . PHE A 1 84 ? 17.713 -30.410 -3.854 1.00 85.19 84 PHE A CA 1
ATOM 640 C C . PHE A 1 84 ? 16.781 -31.092 -4.864 1.00 85.19 84 PHE A C 1
ATOM 642 O O . PHE A 1 84 ? 16.971 -32.252 -5.220 1.00 85.19 84 PHE A O 1
ATOM 649 N N . THR A 1 85 ? 15.761 -30.371 -5.330 1.00 88.81 85 THR A N 1
ATOM 650 C CA . THR A 1 85 ? 14.832 -30.849 -6.356 1.00 88.81 85 THR A CA 1
ATOM 651 C C . THR A 1 85 ? 14.727 -29.818 -7.474 1.00 88.81 85 THR A C 1
ATOM 653 O O . THR A 1 85 ? 14.476 -28.638 -7.228 1.00 88.81 85 THR A O 1
ATOM 656 N N . ALA A 1 86 ? 14.944 -30.264 -8.709 1.00 92.12 86 ALA A N 1
ATOM 657 C CA . ALA A 1 86 ? 14.863 -29.445 -9.905 1.00 92.12 86 ALA A CA 1
ATOM 658 C C . ALA A 1 86 ? 13.409 -29.075 -10.228 1.00 92.12 86 ALA A C 1
ATOM 660 O O . ALA A 1 86 ? 12.489 -29.891 -10.143 1.00 92.12 86 ALA A O 1
ATOM 661 N N . THR A 1 87 ? 13.189 -27.837 -10.662 1.00 93.12 87 THR A N 1
ATOM 662 C CA . THR A 1 87 ? 11.899 -27.386 -11.176 1.00 93.12 87 THR A CA 1
ATOM 663 C C . THR A 1 87 ? 12.074 -26.390 -12.315 1.00 93.12 87 THR A C 1
ATOM 665 O O . THR A 1 87 ? 12.998 -25.582 -12.329 1.00 93.12 87 THR A O 1
ATOM 668 N N . THR A 1 88 ? 11.184 -26.458 -13.304 1.00 94.94 88 THR A N 1
ATOM 669 C CA . THR A 1 88 ? 11.223 -25.615 -14.507 1.00 94.94 88 THR A CA 1
ATOM 670 C C . THR A 1 88 ? 9.972 -24.748 -14.586 1.00 94.94 88 THR A C 1
ATOM 672 O O . THR A 1 88 ? 8.867 -25.196 -14.262 1.00 94.94 88 THR A O 1
ATOM 675 N N . ARG A 1 89 ? 10.126 -23.498 -15.021 1.00 93.75 89 ARG A N 1
ATOM 676 C CA . ARG A 1 89 ? 9.029 -22.568 -15.307 1.00 93.75 89 ARG A CA 1
ATOM 677 C C . ARG A 1 89 ? 9.207 -21.997 -16.704 1.00 93.75 89 ARG A C 1
ATOM 679 O O . ARG A 1 89 ? 10.315 -21.633 -17.081 1.00 93.75 89 ARG A O 1
ATOM 686 N N . ILE A 1 90 ? 8.130 -21.974 -17.479 1.00 95.69 90 ILE A N 1
ATOM 687 C CA . ILE A 1 90 ? 8.158 -21.593 -18.891 1.00 95.69 90 ILE A CA 1
ATOM 688 C C . ILE A 1 90 ? 7.142 -20.480 -19.100 1.00 95.69 90 ILE A C 1
ATOM 690 O O . ILE A 1 90 ? 5.979 -20.639 -18.734 1.00 95.69 90 ILE A O 1
ATOM 694 N N . PHE A 1 91 ? 7.583 -19.387 -19.711 1.00 94.25 91 PHE A N 1
ATOM 695 C CA . PHE A 1 91 ? 6.766 -18.211 -19.985 1.00 94.25 91 PHE A CA 1
ATOM 696 C C . PHE A 1 91 ? 6.947 -17.778 -21.432 1.00 94.25 91 PHE A C 1
ATOM 698 O O . PHE A 1 91 ? 8.059 -17.812 -21.953 1.00 94.25 91 PHE A O 1
ATOM 705 N N . ASP A 1 92 ? 5.868 -17.352 -22.077 1.00 94.44 92 ASP A N 1
ATOM 706 C CA . ASP A 1 92 ? 5.925 -16.731 -23.397 1.00 94.44 92 ASP A CA 1
ATOM 707 C C . ASP A 1 92 ? 5.817 -15.204 -23.218 1.00 94.44 92 ASP A C 1
ATOM 709 O O . ASP A 1 92 ? 4.954 -14.727 -22.483 1.00 94.44 92 ASP A O 1
ATOM 713 N N . THR A 1 93 ? 6.704 -14.436 -23.856 1.00 90.50 93 THR A N 1
ATOM 714 C CA . THR A 1 93 ? 6.761 -12.966 -23.760 1.00 90.50 93 THR A CA 1
ATOM 715 C C . THR A 1 93 ? 7.096 -12.323 -25.107 1.00 90.50 93 THR A C 1
ATOM 717 O O . THR A 1 93 ? 7.639 -12.982 -25.994 1.00 90.50 93 THR A O 1
ATOM 720 N N . ALA A 1 94 ? 6.790 -11.038 -25.272 1.00 84.12 94 ALA A N 1
ATOM 721 C CA . ALA A 1 94 ? 7.110 -10.263 -26.467 1.00 84.12 94 ALA A CA 1
ATOM 722 C C . ALA A 1 94 ? 8.136 -9.174 -26.136 1.00 84.12 94 ALA A C 1
ATOM 724 O O . ALA A 1 94 ? 7.901 -8.366 -25.245 1.00 84.12 94 ALA A O 1
ATOM 725 N N . VAL A 1 95 ? 9.232 -9.131 -26.895 1.00 83.75 95 VAL A N 1
ATOM 726 C CA . VAL A 1 95 ? 10.303 -8.133 -26.762 1.00 83.75 95 VAL A CA 1
ATOM 727 C C . VAL A 1 95 ? 10.147 -7.078 -27.852 1.00 83.75 95 VAL A C 1
ATOM 729 O O . VAL A 1 95 ? 10.132 -7.403 -29.045 1.00 83.75 95 VAL A O 1
ATOM 732 N N . GLY A 1 96 ? 10.024 -5.814 -27.446 1.00 76.94 96 GLY A N 1
ATOM 733 C CA . GLY A 1 96 ? 9.761 -4.682 -28.345 1.00 76.94 96 GLY A CA 1
ATOM 734 C C . GLY A 1 96 ? 10.920 -3.697 -28.524 1.00 76.94 96 GLY A C 1
ATOM 735 O O . GLY A 1 96 ? 10.871 -2.862 -29.429 1.00 76.94 96 GLY A O 1
ATOM 736 N N . ASP A 1 97 ? 11.956 -3.777 -27.694 1.00 72.69 97 ASP A N 1
ATOM 737 C CA . ASP A 1 97 ? 13.008 -2.759 -27.563 1.00 72.69 97 ASP A CA 1
ATOM 738 C C . ASP A 1 97 ? 14.432 -3.289 -27.822 1.00 72.69 97 ASP A C 1
ATOM 740 O O . ASP A 1 97 ? 15.418 -2.566 -27.666 1.00 72.69 97 ASP A O 1
ATOM 744 N N . GLY A 1 98 ? 14.547 -4.544 -28.250 1.00 80.69 98 GLY A N 1
ATOM 745 C CA . GLY A 1 98 ? 15.807 -5.215 -28.536 1.00 80.69 98 GLY A CA 1
ATOM 746 C C . GLY A 1 98 ? 16.481 -5.848 -27.316 1.00 80.69 98 GLY A C 1
ATOM 747 O O . GLY A 1 98 ? 17.617 -6.314 -27.440 1.00 80.69 98 GLY A O 1
ATOM 748 N N . THR A 1 99 ? 15.829 -5.860 -26.147 1.00 75.56 99 THR A N 1
ATOM 749 C CA . THR A 1 99 ? 16.384 -6.415 -24.905 1.00 75.56 99 THR A CA 1
ATOM 750 C C . THR A 1 99 ? 15.334 -7.231 -24.152 1.00 75.56 99 THR A C 1
ATOM 752 O O . THR A 1 99 ? 14.310 -6.699 -23.762 1.00 75.56 99 THR A O 1
ATOM 755 N N . LEU A 1 100 ? 15.595 -8.516 -23.899 1.00 77.94 100 LEU A N 1
ATOM 756 C CA . LEU A 1 100 ? 14.774 -9.338 -23.007 1.00 77.94 100 LEU A CA 1
ATOM 757 C C . LEU A 1 100 ? 15.223 -9.143 -21.556 1.00 77.94 100 LEU A C 1
ATOM 759 O O . LEU A 1 100 ? 16.359 -9.484 -21.208 1.00 77.94 100 LEU A O 1
ATOM 763 N N . ASN A 1 101 ? 14.312 -8.658 -20.725 1.00 78.25 101 ASN A N 1
ATOM 764 C CA . ASN A 1 101 ? 14.523 -8.301 -19.331 1.00 78.25 101 ASN A CA 1
ATOM 765 C C . ASN A 1 101 ? 13.845 -9.325 -18.413 1.00 78.25 101 ASN A C 1
ATOM 767 O O . ASN A 1 101 ? 12.666 -9.646 -18.585 1.00 78.25 101 ASN A O 1
ATOM 771 N N . ILE A 1 102 ? 14.600 -9.851 -17.446 1.00 86.56 102 ILE A N 1
ATOM 772 C CA . ILE A 1 102 ? 14.122 -10.813 -16.445 1.00 86.56 102 ILE A CA 1
ATOM 773 C C . ILE A 1 102 ? 14.634 -10.370 -15.076 1.00 86.56 102 ILE A C 1
ATOM 775 O O . ILE A 1 102 ? 15.840 -10.427 -14.840 1.00 86.56 102 ILE A O 1
ATOM 779 N N . ASP A 1 103 ? 13.745 -9.981 -14.169 1.00 81.50 103 ASP A N 1
ATOM 780 C CA . ASP A 1 103 ? 14.084 -9.557 -12.811 1.00 81.50 103 ASP A CA 1
ATOM 781 C C . ASP A 1 103 ? 13.629 -10.593 -11.778 1.00 81.50 103 ASP A C 1
ATOM 783 O O . ASP A 1 103 ? 12.523 -11.121 -11.840 1.00 81.50 103 ASP A O 1
ATOM 787 N N . PHE A 1 104 ? 14.491 -10.847 -10.800 1.00 84.31 104 PHE A N 1
ATOM 788 C CA . PHE A 1 104 ? 14.264 -11.665 -9.616 1.00 84.31 104 PHE A CA 1
ATOM 789 C C . PHE A 1 104 ? 14.366 -10.766 -8.397 1.00 84.31 104 PHE A C 1
ATOM 791 O O . PHE A 1 104 ? 15.405 -10.147 -8.133 1.00 84.31 104 PHE A O 1
ATOM 798 N N . LEU A 1 105 ? 13.277 -10.686 -7.655 1.00 76.31 105 LEU A N 1
ATOM 799 C CA . LEU A 1 105 ? 13.088 -9.677 -6.636 1.00 76.31 105 LEU A CA 1
ATOM 800 C C . LEU A 1 105 ? 12.860 -10.356 -5.290 1.00 76.31 105 LEU A C 1
ATOM 802 O O . LEU A 1 105 ? 11.764 -10.836 -5.029 1.00 76.31 105 LEU A O 1
ATOM 806 N N . GLY A 1 106 ? 13.888 -10.397 -4.438 1.00 70.75 106 GLY A N 1
ATOM 807 C CA . GLY A 1 106 ? 13.766 -10.948 -3.090 1.00 70.75 106 GLY A CA 1
ATOM 808 C C . GLY A 1 106 ? 12.618 -10.301 -2.311 1.00 70.75 106 GLY A C 1
ATOM 809 O O . GLY A 1 106 ? 12.558 -9.075 -2.188 1.00 70.75 106 GLY A O 1
ATOM 810 N N . SER A 1 107 ? 11.732 -11.139 -1.774 1.00 59.78 107 SER A N 1
ATOM 811 C CA . SER A 1 107 ? 10.638 -10.774 -0.873 1.00 59.78 107 SER A CA 1
ATOM 812 C C . SER A 1 107 ? 11.214 -10.543 0.529 1.00 59.78 107 SER A C 1
ATOM 814 O O . SER A 1 107 ? 10.994 -11.284 1.483 1.00 59.78 107 SER A O 1
ATOM 816 N N . THR A 1 108 ? 12.062 -9.524 0.668 1.00 49.50 108 THR A N 1
ATOM 817 C CA . THR A 1 108 ? 12.159 -8.824 1.947 1.00 49.50 108 THR A CA 1
ATOM 818 C C . THR A 1 108 ? 10.937 -7.933 2.002 1.00 49.50 108 THR A C 1
ATOM 820 O O . THR A 1 108 ? 10.820 -7.053 1.154 1.00 49.50 108 THR A O 1
ATOM 823 N N . ASP A 1 109 ? 10.028 -8.228 2.942 1.00 41.47 109 ASP A N 1
ATOM 824 C CA . ASP A 1 109 ? 8.830 -7.457 3.305 1.00 41.47 109 ASP A CA 1
ATOM 825 C C . ASP A 1 109 ? 8.888 -6.056 2.690 1.00 41.47 109 ASP A C 1
ATOM 827 O O . ASP A 1 109 ? 9.691 -5.220 3.116 1.00 41.47 109 ASP A O 1
ATOM 831 N N . ARG A 1 110 ? 8.169 -5.873 1.574 1.00 52.78 110 ARG A N 1
ATOM 832 C CA . ARG A 1 110 ? 8.194 -4.652 0.769 1.00 52.78 110 ARG A CA 1
ATOM 833 C C . ARG A 1 110 ? 7.059 -3.767 1.266 1.00 52.78 110 ARG A C 1
ATOM 835 O O . ARG A 1 110 ? 5.980 -3.786 0.660 1.00 52.78 110 ARG A O 1
ATOM 842 N N . PRO A 1 111 ? 7.231 -2.993 2.359 1.00 49.03 111 PRO A N 1
ATOM 843 C CA . PRO A 1 111 ? 6.170 -2.118 2.805 1.00 49.03 111 PRO A CA 1
ATOM 844 C C . PRO A 1 111 ? 5.830 -1.198 1.636 1.00 49.03 111 PRO A C 1
ATOM 846 O O . PRO A 1 111 ? 6.716 -0.555 1.072 1.00 49.03 111 PRO A O 1
ATOM 849 N N . PHE A 1 112 ? 4.544 -1.153 1.283 1.00 57.44 112 PHE A N 1
ATOM 850 C CA . PHE A 1 112 ? 3.998 -0.272 0.249 1.00 57.44 112 PHE A CA 1
ATOM 851 C C . PHE A 1 112 ? 4.235 -0.685 -1.218 1.00 57.44 112 PHE A C 1
ATOM 853 O O . PHE A 1 112 ? 3.951 0.114 -2.113 1.00 57.44 112 PHE A O 1
ATOM 860 N N . ALA A 1 113 ? 4.692 -1.914 -1.490 1.00 67.06 113 ALA A N 1
ATOM 861 C CA . ALA A 1 113 ? 4.615 -2.468 -2.843 1.00 67.06 113 ALA A CA 1
ATOM 862 C C . ALA A 1 113 ? 3.156 -2.705 -3.272 1.00 67.06 113 ALA A C 1
ATOM 864 O O . ALA A 1 113 ? 2.279 -2.956 -2.441 1.00 67.06 113 ALA A O 1
ATOM 865 N N . VAL A 1 114 ? 2.894 -2.603 -4.576 1.00 74.75 114 VAL A N 1
ATOM 866 C CA . VAL A 1 114 ? 1.560 -2.834 -5.147 1.00 74.75 114 VAL A CA 1
ATOM 867 C C . VAL A 1 114 ? 1.529 -4.195 -5.832 1.00 74.75 114 VAL A C 1
ATOM 869 O O . VAL A 1 114 ? 2.059 -4.343 -6.924 1.00 74.75 114 VAL A O 1
ATOM 872 N N . GLU A 1 115 ? 0.875 -5.164 -5.193 1.00 69.94 115 GLU A N 1
ATOM 873 C CA . GLU A 1 115 ? 0.658 -6.516 -5.735 1.00 69.94 115 GLU A CA 1
ATOM 874 C C . GLU A 1 115 ? -0.324 -6.487 -6.919 1.00 69.94 115 GLU A C 1
ATOM 876 O O . GLU A 1 115 ? -0.073 -7.034 -7.989 1.00 69.94 115 GLU A O 1
ATOM 881 N N . ARG A 1 116 ? -1.462 -5.797 -6.750 1.00 74.12 116 ARG A N 1
ATOM 882 C CA . ARG A 1 116 ? -2.516 -5.709 -7.768 1.00 74.12 116 ARG A CA 1
ATOM 883 C C . ARG A 1 116 ? -3.396 -4.475 -7.596 1.00 74.12 116 ARG A C 1
ATOM 885 O O . ARG A 1 116 ? -3.751 -4.093 -6.481 1.00 74.12 116 ARG A O 1
ATOM 892 N N . VAL A 1 117 ? -3.869 -3.921 -8.714 1.00 86.88 117 VAL A N 1
ATOM 893 C CA . VAL A 1 117 ? -4.956 -2.930 -8.724 1.00 86.88 117 VAL A CA 1
ATOM 894 C C . VAL A 1 117 ? -6.310 -3.641 -8.741 1.00 86.88 117 VAL A C 1
ATOM 896 O O . VAL A 1 117 ? -6.589 -4.470 -9.604 1.00 86.88 117 VAL A O 1
ATOM 899 N N . THR A 1 118 ? -7.167 -3.342 -7.761 1.00 89.88 118 THR A N 1
ATOM 900 C CA . THR A 1 118 ? -8.508 -3.954 -7.676 1.00 89.88 118 THR A CA 1
ATOM 901 C C . THR A 1 118 ? -9.563 -3.172 -8.456 1.00 89.88 118 THR A C 1
ATOM 903 O O . THR A 1 118 ? -10.446 -3.778 -9.057 1.00 89.88 118 THR A O 1
ATOM 906 N N . ARG A 1 119 ? -9.502 -1.837 -8.415 1.00 92.31 119 ARG A N 1
ATOM 907 C CA . ARG A 1 119 ? -10.407 -0.930 -9.128 1.00 92.31 119 ARG A CA 1
ATOM 908 C C . ARG A 1 119 ? -9.787 0.462 -9.179 1.00 92.31 119 ARG A C 1
ATOM 910 O O . ARG A 1 119 ? -9.191 0.886 -8.190 1.00 92.31 119 ARG A O 1
ATOM 917 N N . GLU A 1 120 ? -9.991 1.177 -10.276 1.00 93.50 120 GLU A N 1
ATOM 918 C CA . GLU A 1 120 ? -9.747 2.617 -10.341 1.00 93.50 120 GLU A CA 1
ATOM 919 C C . GLU A 1 120 ? -10.858 3.395 -9.605 1.00 93.50 120 GLU A C 1
ATOM 921 O O . GLU A 1 120 ? -12.018 2.965 -9.555 1.00 93.50 120 GLU A O 1
ATOM 926 N N . LEU A 1 121 ? -10.500 4.521 -8.985 1.00 95.12 121 LEU A N 1
ATOM 927 C CA . LEU A 1 121 ? -11.477 5.460 -8.433 1.00 95.12 121 LEU A CA 1
ATOM 928 C C . LEU A 1 121 ? -11.962 6.408 -9.534 1.00 95.12 121 LEU A C 1
ATOM 930 O O . LEU A 1 121 ? -11.174 6.856 -10.359 1.00 95.12 121 LEU A O 1
ATOM 934 N N . ILE A 1 122 ? -13.248 6.741 -9.533 1.00 95.19 122 ILE A N 1
ATOM 935 C CA . ILE A 1 122 ? -13.878 7.535 -10.590 1.00 95.19 122 ILE A CA 1
ATOM 936 C C . ILE A 1 122 ? -13.850 9.024 -10.221 1.00 95.19 122 ILE A C 1
ATOM 938 O O . ILE A 1 122 ? -14.333 9.437 -9.162 1.00 95.19 122 ILE A O 1
ATOM 942 N N . ALA A 1 123 ? -13.307 9.858 -11.109 1.00 94.38 123 ALA A N 1
ATOM 943 C CA . ALA A 1 123 ? -13.308 11.309 -10.936 1.00 94.38 123 ALA A CA 1
ATOM 944 C C . ALA A 1 123 ? -14.742 11.875 -10.927 1.00 94.38 123 ALA A C 1
ATOM 946 O O . ALA A 1 123 ? -15.572 11.510 -11.755 1.00 94.38 123 ALA A O 1
ATOM 947 N N . ASN A 1 124 ? -15.012 12.815 -10.020 1.00 95.19 124 ASN A N 1
ATOM 948 C CA . ASN A 1 124 ? -16.323 13.406 -9.711 1.00 95.19 124 ASN A CA 1
ATOM 949 C C . ASN A 1 124 ? -17.351 12.464 -9.056 1.00 95.19 124 ASN A C 1
ATOM 951 O O . ASN A 1 124 ? -18.448 12.917 -8.734 1.00 95.19 124 ASN A O 1
ATOM 955 N N . GLU A 1 125 ? -17.001 11.203 -8.795 1.00 95.56 125 GLU A N 1
ATOM 956 C CA . GLU A 1 125 ? -17.826 10.275 -8.008 1.00 95.56 125 GLU A CA 1
ATOM 957 C C . GLU A 1 125 ? -17.124 9.879 -6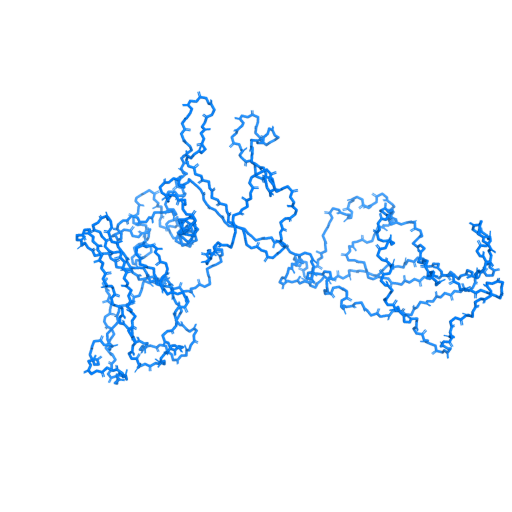.704 1.00 95.56 125 GLU A C 1
ATOM 959 O O . GLU A 1 125 ? -17.661 10.086 -5.615 1.00 95.56 125 GLU A O 1
ATOM 964 N N . ASP A 1 126 ? -15.895 9.370 -6.813 1.00 96.31 126 ASP A N 1
ATOM 965 C CA . ASP A 1 126 ? -15.071 8.937 -5.685 1.00 96.31 126 ASP A CA 1
ATOM 966 C C . ASP A 1 126 ? -14.151 10.065 -5.184 1.00 96.31 126 ASP A C 1
ATOM 968 O O . ASP A 1 126 ? -13.882 10.163 -3.984 1.00 96.31 126 ASP A O 1
ATOM 972 N N . TYR A 1 127 ? -13.660 10.931 -6.080 1.00 96.56 127 TYR A N 1
ATOM 973 C CA . TYR A 1 127 ? -12.766 12.042 -5.736 1.00 96.56 127 TYR A CA 1
ATOM 974 C C . TYR A 1 127 ? -12.876 13.226 -6.704 1.00 96.56 127 TYR A C 1
ATOM 976 O O . TYR A 1 127 ? -13.305 13.082 -7.846 1.00 96.56 127 TYR A O 1
ATOM 984 N N . VAL A 1 128 ? -12.412 14.396 -6.266 1.00 96.00 128 VAL A N 1
ATOM 985 C CA . VAL A 1 128 ? -12.107 15.549 -7.128 1.00 96.00 128 VAL A CA 1
ATOM 986 C C . VAL A 1 128 ? -10.635 15.912 -7.002 1.00 96.00 128 VAL A C 1
ATOM 988 O O . VAL A 1 128 ? -10.043 15.762 -5.934 1.00 96.00 128 VAL A O 1
ATOM 991 N N . ALA A 1 129 ? -10.036 16.387 -8.091 1.00 92.38 129 ALA A N 1
ATOM 992 C CA . ALA A 1 129 ? -8.682 16.923 -8.091 1.00 92.38 129 ALA A CA 1
ATOM 993 C C . ALA A 1 129 ? -8.705 18.377 -8.565 1.00 92.38 129 ALA A C 1
ATOM 995 O O . ALA A 1 129 ? -9.415 18.719 -9.511 1.00 92.38 129 ALA A O 1
ATOM 996 N N . GLY A 1 130 ? -7.935 19.236 -7.909 1.00 87.88 130 GLY A N 1
ATOM 997 C CA . GLY A 1 130 ? -7.868 20.655 -8.235 1.00 87.88 130 GLY A CA 1
ATOM 998 C C . GLY A 1 130 ? -6.637 21.319 -7.642 1.00 87.88 130 GLY A C 1
ATOM 999 O O . GLY A 1 130 ? -5.795 20.664 -7.032 1.00 87.88 130 GLY A O 1
ATOM 1000 N N . LEU A 1 131 ? -6.527 22.629 -7.828 1.00 85.56 131 LEU A N 1
ATOM 1001 C CA . LEU A 1 131 ? -5.489 23.427 -7.182 1.00 85.56 131 LEU A CA 1
ATOM 1002 C C . LEU A 1 131 ? -5.977 23.894 -5.812 1.00 85.56 131 LEU A C 1
ATOM 1004 O O . LEU A 1 131 ? -7.141 24.269 -5.677 1.00 85.56 131 LEU A O 1
ATOM 1008 N N . SER A 1 132 ? -5.098 23.894 -4.810 1.00 79.44 132 SER A N 1
ATOM 1009 C CA . SER A 1 132 ? -5.409 24.454 -3.491 1.00 79.44 132 SER A CA 1
ATOM 1010 C C . SER A 1 132 ? -5.168 25.960 -3.464 1.00 79.44 132 SER A C 1
ATOM 1012 O O . SER A 1 132 ? -4.010 26.371 -3.409 1.00 79.44 132 SER A O 1
ATOM 1014 N N . PRO A 1 133 ? -6.213 26.807 -3.418 1.00 69.00 133 PRO A N 1
ATOM 1015 C CA . PRO A 1 133 ? -6.020 28.242 -3.216 1.00 69.00 133 PRO A CA 1
ATOM 1016 C C . PRO A 1 133 ? -5.627 28.577 -1.768 1.00 69.00 133 PRO A C 1
ATOM 1018 O O . PRO A 1 133 ? -5.202 29.695 -1.494 1.00 69.00 133 PRO A O 1
ATOM 1021 N N . LEU A 1 134 ? -5.811 27.631 -0.837 1.00 67.56 134 LEU A N 1
ATOM 1022 C CA . LEU A 1 134 ? -5.566 27.816 0.594 1.00 67.56 134 LEU A CA 1
ATOM 1023 C C . LEU A 1 134 ? -4.108 27.550 0.979 1.00 67.56 134 LEU A C 1
ATOM 1025 O O . LEU A 1 134 ? -3.610 28.168 1.915 1.00 67.56 134 LEU A O 1
ATOM 1029 N N . GLU A 1 135 ? -3.438 26.639 0.273 1.00 65.62 135 GLU A N 1
ATOM 1030 C CA . GLU A 1 135 ? -2.040 26.288 0.552 1.00 65.62 135 GLU A CA 1
ATOM 1031 C C . GLU A 1 135 ? -1.049 27.061 -0.321 1.00 65.62 135 GLU A C 1
ATOM 1033 O O . GLU A 1 135 ? 0.061 27.342 0.126 1.00 65.62 135 GLU A O 1
ATOM 1038 N N . ASP A 1 136 ? -1.444 27.442 -1.540 1.00 64.81 136 ASP A N 1
ATOM 1039 C CA . ASP A 1 136 ? -0.615 28.257 -2.424 1.00 64.81 136 ASP A CA 1
ATOM 1040 C C . ASP A 1 136 ? -1.468 29.129 -3.357 1.00 64.81 136 ASP A C 1
ATOM 1042 O O . ASP A 1 136 ? -2.120 28.645 -4.283 1.00 64.81 136 ASP A O 1
ATOM 1046 N N . SER A 1 137 ? -1.403 30.449 -3.168 1.00 64.50 137 SER A N 1
ATOM 1047 C CA . SER A 1 137 ? -2.071 31.420 -4.042 1.00 64.50 137 SER A CA 1
ATOM 1048 C C . SER A 1 137 ? -1.485 31.469 -5.460 1.00 64.50 137 SER A C 1
ATOM 1050 O O . SER A 1 137 ? -2.131 32.002 -6.361 1.00 64.50 137 SER A O 1
ATOM 1052 N N . ALA A 1 138 ? -0.298 30.890 -5.683 1.00 68.50 138 ALA A N 1
ATOM 1053 C CA . ALA A 1 138 ? 0.303 30.716 -7.003 1.00 68.50 138 ALA A CA 1
ATOM 1054 C C . ALA A 1 138 ? -0.153 29.431 -7.724 1.00 68.50 138 ALA A C 1
ATOM 1056 O O . ALA A 1 138 ? 0.268 29.202 -8.859 1.00 68.50 138 ALA A O 1
ATOM 1057 N N . GLY A 1 139 ? -1.014 28.611 -7.103 1.00 68.00 139 GLY A N 1
ATOM 1058 C CA . GLY A 1 139 ? -1.662 27.469 -7.751 1.00 68.00 139 GLY A CA 1
ATOM 1059 C C . GLY A 1 139 ? -0.724 26.311 -8.097 1.00 68.00 139 GLY A C 1
ATOM 1060 O O . GLY A 1 139 ? -0.925 25.659 -9.118 1.00 68.00 139 GLY A O 1
ATOM 1061 N N . LYS A 1 140 ? 0.312 26.051 -7.291 1.00 74.56 140 LYS A N 1
ATOM 1062 C CA . LYS A 1 140 ? 1.276 24.963 -7.546 1.00 74.56 140 LYS A CA 1
ATOM 1063 C C . LYS A 1 140 ? 0.946 23.667 -6.811 1.00 74.56 140 LYS A C 1
ATOM 1065 O O . LYS A 1 140 ? 1.516 22.628 -7.135 1.00 74.56 140 LYS A O 1
ATOM 1070 N N . THR A 1 141 ? 0.037 23.713 -5.841 1.00 82.88 141 THR A N 1
ATOM 1071 C CA . THR A 1 141 ? -0.342 22.539 -5.050 1.00 82.88 141 THR A CA 1
ATOM 1072 C C . THR A 1 141 ? -1.586 21.876 -5.623 1.00 82.88 141 THR A C 1
ATOM 1074 O O . THR A 1 141 ? -2.667 22.467 -5.617 1.00 82.88 141 THR A O 1
ATOM 1077 N N . VAL A 1 142 ? -1.437 20.630 -6.080 1.00 85.69 142 VAL A N 1
ATOM 1078 C CA . VAL A 1 142 ? -2.562 19.766 -6.456 1.00 85.69 142 VAL A CA 1
ATOM 1079 C C . VAL A 1 142 ? -3.142 19.134 -5.195 1.00 85.69 142 VAL A C 1
ATOM 1081 O O . VAL A 1 142 ? -2.426 18.494 -4.430 1.00 85.69 142 VAL A O 1
ATOM 1084 N N . VAL A 1 143 ? -4.449 19.280 -5.001 1.00 89.12 143 VAL A N 1
ATOM 1085 C CA . VAL A 1 143 ? -5.208 18.605 -3.949 1.00 89.12 143 VAL A CA 1
ATOM 1086 C C . VAL A 1 143 ? -6.129 17.582 -4.578 1.00 89.12 143 VAL A C 1
ATOM 1088 O O . VAL A 1 143 ? -6.847 17.876 -5.532 1.00 89.12 143 VAL A O 1
ATOM 1091 N N . ILE A 1 144 ? -6.109 16.383 -4.007 1.00 92.38 144 ILE A N 1
ATOM 1092 C CA . ILE A 1 144 ? -7.017 15.288 -4.328 1.00 92.38 144 ILE A CA 1
ATOM 1093 C C . ILE A 1 144 ? -7.924 15.110 -3.113 1.00 92.38 144 ILE A C 1
ATOM 1095 O O . ILE A 1 144 ? -7.458 14.760 -2.029 1.00 92.38 144 ILE A O 1
ATOM 1099 N N . THR A 1 145 ? -9.214 15.383 -3.278 1.00 93.19 145 THR A N 1
ATOM 1100 C CA . THR A 1 145 ? -10.210 15.308 -2.209 1.00 93.19 145 THR A CA 1
ATOM 1101 C C . THR A 1 145 ? -11.157 14.144 -2.475 1.00 93.19 145 THR A C 1
ATOM 1103 O O . THR A 1 145 ? -11.929 14.207 -3.434 1.00 93.19 145 THR A O 1
ATOM 1106 N N . PRO A 1 146 ? -11.141 13.091 -1.640 1.00 94.62 146 PRO A N 1
ATOM 1107 C CA . PRO A 1 146 ? -12.171 12.061 -1.679 1.00 94.62 146 PRO A CA 1
ATOM 1108 C C . PRO A 1 146 ? -13.555 12.675 -1.438 1.00 94.62 146 PRO A C 1
ATOM 1110 O O . PRO A 1 146 ? -13.733 13.465 -0.511 1.00 94.62 146 PRO A O 1
ATOM 1113 N N . LEU A 1 147 ? -14.537 12.307 -2.257 1.00 95.44 147 LEU A N 1
ATOM 1114 C CA . LEU A 1 147 ? -15.934 12.732 -2.105 1.00 95.44 147 LEU A CA 1
ATOM 1115 C C . LEU A 1 147 ? -16.698 11.860 -1.101 1.00 95.44 147 LEU A C 1
ATOM 1117 O O . LEU A 1 147 ? -17.743 12.260 -0.588 1.00 95.44 147 LEU A O 1
ATOM 1121 N N . GLN A 1 148 ? -16.161 10.679 -0.799 1.00 92.25 148 GLN A N 1
ATOM 1122 C CA . GLN A 1 148 ? -16.664 9.757 0.211 1.00 92.25 148 GLN A CA 1
ATOM 1123 C C . GLN A 1 148 ? -15.504 9.269 1.092 1.00 92.25 148 GLN A C 1
ATOM 1125 O O . GLN A 1 148 ? -14.354 9.254 0.639 1.00 92.25 148 GLN A O 1
ATOM 1130 N N . PRO A 1 149 ? -15.766 8.852 2.345 1.00 89.06 149 PRO A N 1
ATOM 1131 C CA . PRO A 1 149 ? -14.744 8.233 3.176 1.00 89.06 149 PRO A CA 1
ATOM 1132 C C . PRO A 1 149 ? -14.137 7.013 2.478 1.00 89.06 149 PRO A C 1
ATOM 1134 O O . PRO A 1 149 ? -14.843 6.073 2.113 1.00 89.06 149 PRO A O 1
ATOM 1137 N N . LEU A 1 150 ? -12.815 7.018 2.319 1.00 90.25 150 LEU A N 1
ATOM 1138 C CA . LEU A 1 150 ? -12.092 5.871 1.786 1.00 90.25 150 LEU A CA 1
ATOM 1139 C C . LEU A 1 150 ? -12.276 4.661 2.712 1.00 90.25 150 LEU A C 1
ATOM 1141 O O . LEU A 1 150 ? -12.233 4.788 3.938 1.00 90.25 150 LEU A O 1
ATOM 1145 N N . LYS A 1 151 ? -12.431 3.468 2.127 1.00 89.12 151 LYS A N 1
ATOM 1146 C CA . LYS A 1 151 ? -12.532 2.207 2.875 1.00 89.12 151 LYS A CA 1
ATOM 1147 C C . LYS A 1 151 ? -11.352 2.073 3.839 1.00 89.12 151 LYS A C 1
ATOM 1149 O O . LYS A 1 151 ? -10.207 2.226 3.412 1.00 89.12 151 LYS A O 1
ATOM 1154 N N . ALA A 1 152 ? -11.623 1.780 5.110 1.00 84.19 152 ALA A N 1
ATOM 1155 C CA . ALA A 1 152 ? -10.601 1.565 6.136 1.00 84.19 152 ALA A CA 1
ATOM 1156 C C . ALA A 1 152 ? -9.721 0.340 5.821 1.00 84.19 152 ALA A C 1
ATOM 1158 O O . ALA A 1 152 ? -10.142 -0.569 5.101 1.00 84.19 152 ALA A O 1
ATOM 1159 N N . LYS A 1 153 ? -8.494 0.309 6.360 1.00 79.31 153 LYS A N 1
ATOM 1160 C CA . LYS A 1 153 ? -7.510 -0.778 6.159 1.00 79.31 153 LYS A CA 1
ATOM 1161 C C . LYS A 1 153 ? -7.274 -1.143 4.696 1.00 79.31 153 LYS A C 1
ATOM 1163 O O . LYS A 1 153 ? -7.039 -2.306 4.376 1.00 79.31 153 LYS A O 1
ATOM 1168 N N . THR A 1 154 ? -7.363 -0.168 3.810 1.00 84.56 154 THR A N 1
ATOM 1169 C CA . THR A 1 154 ? -7.263 -0.406 2.374 1.00 84.56 154 THR A CA 1
ATOM 1170 C C . THR A 1 154 ? -6.082 0.382 1.835 1.00 84.56 154 THR A C 1
ATOM 1172 O O . THR A 1 154 ? -5.887 1.542 2.208 1.00 84.56 154 THR A O 1
ATOM 1175 N N . GLY A 1 155 ? -5.258 -0.280 1.024 1.00 87.44 155 GLY A N 1
ATOM 1176 C CA . GLY A 1 155 ? -4.174 0.357 0.289 1.00 87.44 155 GLY A CA 1
ATOM 1177 C C . GLY A 1 155 ? -4.727 1.112 -0.915 1.00 87.44 155 GLY A C 1
ATOM 1178 O O . GLY A 1 155 ? -5.576 0.593 -1.637 1.00 87.44 155 GLY A O 1
ATOM 1179 N N . TYR A 1 156 ? -4.242 2.328 -1.115 1.00 92.12 156 TYR A N 1
ATOM 1180 C CA . TYR A 1 156 ? -4.527 3.162 -2.274 1.00 92.12 156 TYR A CA 1
ATOM 1181 C C . TYR A 1 156 ? -3.209 3.542 -2.931 1.00 92.12 156 TYR A C 1
ATOM 1183 O O . TYR A 1 156 ? -2.221 3.806 -2.244 1.00 92.12 156 TYR A O 1
ATOM 1191 N N . MET A 1 157 ? -3.214 3.590 -4.258 1.00 93.25 157 MET A N 1
ATOM 1192 C CA . MET A 1 157 ? -2.116 4.098 -5.068 1.00 93.25 157 MET A CA 1
ATOM 1193 C C . MET A 1 157 ? -2.582 5.366 -5.773 1.00 93.25 157 MET A C 1
ATOM 1195 O O . MET A 1 157 ? -3.719 5.437 -6.235 1.00 93.25 157 MET A O 1
ATOM 1199 N N . VAL A 1 158 ? -1.698 6.352 -5.868 1.00 95.12 158 VAL A N 1
ATOM 1200 C CA . VAL A 1 158 ? -1.901 7.550 -6.678 1.00 95.12 158 VAL A CA 1
ATOM 1201 C C . VAL A 1 158 ? -0.829 7.591 -7.751 1.00 95.12 158 VAL A C 1
ATOM 1203 O O . VAL A 1 158 ? 0.345 7.348 -7.473 1.00 95.12 158 VAL A O 1
ATOM 1206 N N . VAL A 1 159 ? -1.249 7.911 -8.972 1.00 95.69 159 VAL A N 1
ATOM 1207 C CA . VAL A 1 159 ? -0.381 8.066 -10.138 1.00 95.69 159 VAL A CA 1
ATOM 1208 C C . VAL A 1 159 ? -0.692 9.414 -10.767 1.00 95.69 159 VAL A C 1
ATOM 1210 O O . VAL A 1 159 ? -1.836 9.699 -11.112 1.00 95.69 159 VAL A O 1
ATOM 1213 N N . LEU A 1 160 ? 0.329 10.250 -10.905 1.00 95.62 160 LEU A N 1
ATOM 1214 C CA . LEU A 1 160 ? 0.259 11.509 -11.633 1.00 95.62 160 LEU A CA 1
ATOM 1215 C C . LEU A 1 160 ? 1.007 11.346 -12.949 1.00 95.62 160 LEU A C 1
ATOM 1217 O O . LEU A 1 160 ? 2.104 10.786 -12.971 1.00 95.62 160 LEU A O 1
ATOM 1221 N N . THR A 1 161 ? 0.445 11.869 -14.035 1.00 96.00 161 THR A N 1
ATOM 1222 C CA . THR A 1 161 ? 1.054 11.802 -15.367 1.00 96.00 161 THR A CA 1
ATOM 1223 C C . THR A 1 161 ? 1.379 13.188 -15.917 1.00 96.00 161 THR A C 1
ATOM 1225 O O . THR A 1 161 ? 0.895 14.218 -15.443 1.00 96.00 161 THR A O 1
ATOM 1228 N N . ASN A 1 162 ? 2.171 13.212 -16.981 1.00 94.94 162 ASN A N 1
ATOM 1229 C CA . ASN A 1 162 ? 2.509 14.387 -17.775 1.00 94.94 162 ASN A CA 1
ATOM 1230 C C . ASN A 1 162 ? 1.314 14.924 -18.596 1.00 94.94 162 ASN A C 1
ATOM 1232 O O . ASN A 1 162 ? 1.453 15.908 -19.324 1.00 94.94 162 ASN A O 1
ATOM 1236 N N . GLY A 1 163 ? 0.132 14.304 -18.461 1.00 92.81 163 GLY A N 1
ATOM 1237 C CA . GLY A 1 163 ? -1.146 14.871 -18.884 1.00 92.81 163 GLY A CA 1
ATOM 1238 C C . GLY A 1 163 ? -1.556 16.092 -18.055 1.00 92.81 163 GLY A C 1
ATOM 1239 O O . GLY A 1 163 ? -2.332 16.918 -18.535 1.00 92.81 163 GLY A O 1
ATOM 1240 N N . ILE A 1 164 ? -0.998 16.253 -16.850 1.00 91.31 164 ILE A N 1
ATOM 1241 C CA . ILE A 1 164 ? -1.076 17.501 -16.087 1.00 91.31 164 ILE A CA 1
ATOM 1242 C C . ILE A 1 164 ? -0.281 18.569 -16.840 1.00 91.31 164 ILE A C 1
ATOM 1244 O O . ILE A 1 164 ? 0.887 18.359 -17.167 1.00 91.31 164 ILE A O 1
ATOM 1248 N N . ARG A 1 165 ? -0.906 19.718 -17.112 1.00 90.00 165 ARG A N 1
ATOM 1249 C CA . ARG A 1 165 ? -0.303 20.816 -17.881 1.00 90.00 165 ARG A CA 1
ATOM 1250 C C . ARG A 1 165 ? -0.331 22.125 -17.110 1.00 90.00 165 ARG A C 1
ATOM 1252 O O . ARG A 1 165 ? -1.305 22.425 -16.422 1.00 90.00 165 ARG A O 1
ATOM 1259 N N . ALA A 1 166 ? 0.720 22.919 -17.268 1.00 84.88 166 ALA A N 1
ATOM 1260 C CA . ALA A 1 166 ? 0.778 24.273 -16.749 1.00 84.88 166 ALA A CA 1
ATOM 1261 C C . ALA A 1 166 ? -0.252 25.172 -17.451 1.00 84.88 166 ALA A C 1
ATOM 1263 O O . ALA A 1 166 ? -0.402 25.139 -18.672 1.00 84.88 166 ALA A O 1
ATOM 1264 N N . LEU A 1 167 ? -0.941 26.014 -16.675 1.00 81.19 167 LEU A N 1
ATOM 1265 C CA . LEU A 1 167 ? -1.993 26.901 -17.188 1.00 81.19 167 LEU A CA 1
ATOM 1266 C C . LEU A 1 167 ? -1.459 28.028 -18.084 1.00 81.19 167 LEU A C 1
ATOM 1268 O O . LEU A 1 167 ? -2.182 28.510 -18.949 1.00 81.19 167 LEU A O 1
ATOM 1272 N N . LEU A 1 168 ? -0.218 28.469 -17.856 1.00 82.19 168 LEU A N 1
ATOM 1273 C CA . LEU A 1 168 ? 0.354 29.636 -18.533 1.00 82.19 168 LEU A CA 1
ATOM 1274 C C . LEU A 1 168 ? 0.891 29.314 -19.930 1.00 82.19 168 LEU A C 1
ATOM 1276 O O . LEU A 1 168 ? 0.703 30.107 -20.847 1.00 82.19 168 LEU A O 1
ATOM 1280 N N . ASP A 1 169 ? 1.567 28.177 -20.089 1.00 88.69 169 ASP A N 1
ATOM 1281 C CA . ASP A 1 169 ? 2.289 27.827 -21.319 1.00 88.69 169 ASP A CA 1
ATOM 1282 C C . ASP A 1 169 ? 1.956 26.425 -21.861 1.00 88.69 169 ASP A C 1
ATOM 1284 O O . ASP A 1 169 ? 2.481 26.023 -22.898 1.00 88.69 169 ASP A O 1
ATOM 1288 N N . GLY A 1 170 ? 1.074 25.671 -21.193 1.00 89.56 170 GLY A N 1
ATOM 1289 C CA . GLY A 1 170 ? 0.675 24.322 -21.604 1.00 89.56 170 GLY A CA 1
ATOM 1290 C C . GLY A 1 170 ? 1.764 23.257 -21.439 1.00 89.56 170 GLY A C 1
ATOM 1291 O O . GLY A 1 170 ? 1.564 22.113 -21.878 1.00 89.56 170 GLY A O 1
ATOM 1292 N N . SER A 1 171 ? 2.900 23.606 -20.824 1.00 92.44 171 SER A N 1
ATOM 1293 C CA . SER A 1 171 ? 4.006 22.679 -20.594 1.00 92.44 171 SER A CA 1
ATOM 1294 C C . SER A 1 171 ? 3.548 21.493 -19.733 1.00 92.44 171 SER A C 1
ATOM 1296 O O . SER A 1 171 ? 2.762 21.673 -18.797 1.00 92.44 171 SER A O 1
ATOM 1298 N N . PRO A 1 172 ? 3.958 20.256 -20.067 1.00 94.00 172 PRO A N 1
ATOM 1299 C CA . PRO A 1 172 ? 3.584 19.088 -19.283 1.00 94.00 172 PRO A CA 1
ATOM 1300 C C . PRO A 1 172 ? 4.309 19.087 -17.934 1.00 94.00 172 PRO A C 1
ATOM 1302 O O . PRO A 1 172 ? 5.445 19.553 -17.828 1.00 94.00 172 PRO A O 1
ATOM 1305 N N . ALA A 1 173 ? 3.678 18.505 -16.917 1.00 91.94 173 ALA A N 1
ATOM 1306 C CA . ALA A 1 173 ? 4.349 18.198 -15.664 1.00 91.94 173 ALA A CA 1
ATOM 1307 C C . ALA A 1 173 ? 5.568 17.300 -15.926 1.00 91.94 173 ALA A C 1
ATOM 1309 O O . ALA A 1 173 ? 5.541 16.418 -16.788 1.00 91.94 173 ALA A O 1
ATOM 1310 N N . VAL A 1 174 ? 6.637 17.528 -15.166 1.00 92.56 174 VAL A N 1
ATOM 1311 C CA . VAL A 1 174 ? 7.885 16.767 -15.252 1.00 92.56 174 VAL A CA 1
ATOM 1312 C C . VAL A 1 174 ? 8.221 16.168 -13.888 1.00 92.56 174 VAL A C 1
ATOM 1314 O O . VAL A 1 174 ? 7.959 16.812 -12.869 1.00 92.56 174 VAL A O 1
ATOM 1317 N N . PRO A 1 175 ? 8.791 14.953 -13.843 1.00 92.62 175 PRO A N 1
ATOM 1318 C CA . PRO A 1 175 ? 9.215 14.345 -12.590 1.00 92.62 175 PRO A CA 1
ATOM 1319 C C . PRO A 1 175 ? 10.363 15.136 -11.953 1.00 92.62 175 PRO A C 1
ATOM 1321 O O . PRO A 1 175 ? 11.219 15.693 -12.648 1.00 92.62 175 PRO A O 1
ATOM 1324 N N . ASP A 1 176 ? 10.412 15.151 -10.622 1.00 91.19 176 ASP A N 1
ATOM 1325 C CA . ASP A 1 176 ? 11.548 15.712 -9.896 1.00 91.19 176 ASP A CA 1
ATOM 1326 C C . ASP A 1 176 ? 12.774 14.778 -9.974 1.00 91.19 176 ASP A C 1
ATOM 1328 O O . ASP A 1 176 ? 12.683 13.616 -10.374 1.00 91.19 176 ASP A O 1
ATOM 1332 N N . ARG A 1 177 ? 13.952 15.272 -9.571 1.00 88.06 177 ARG A N 1
ATOM 1333 C CA . ARG A 1 177 ? 15.206 14.497 -9.654 1.00 88.06 177 ARG A CA 1
ATOM 1334 C C . ARG A 1 177 ? 15.148 13.203 -8.842 1.00 88.06 177 ARG A C 1
ATOM 1336 O O . ARG A 1 177 ? 15.692 12.196 -9.281 1.00 88.06 177 ARG A O 1
ATOM 1343 N N . THR A 1 178 ? 14.506 13.232 -7.680 1.00 87.31 178 THR A N 1
ATOM 1344 C CA . THR A 1 178 ? 14.349 12.076 -6.795 1.00 87.31 178 THR A CA 1
ATOM 1345 C C . THR A 1 178 ? 13.520 11.011 -7.485 1.00 87.31 178 THR A C 1
ATOM 1347 O O . THR A 1 178 ? 13.973 9.873 -7.591 1.00 87.31 178 THR A O 1
ATOM 1350 N N . TYR A 1 179 ? 12.356 11.387 -8.026 1.00 90.44 179 TYR A N 1
ATOM 1351 C CA . TYR A 1 179 ? 11.513 10.454 -8.758 1.00 90.44 179 TYR A CA 1
ATOM 1352 C C . TYR A 1 179 ? 12.210 9.914 -10.012 1.00 90.44 179 TYR A C 1
ATOM 1354 O O . TYR A 1 179 ? 12.123 8.721 -10.269 1.00 90.44 179 TYR A O 1
ATOM 1362 N N . ILE A 1 180 ? 12.985 10.735 -10.738 1.00 89.06 180 ILE A N 1
ATOM 1363 C CA . ILE A 1 180 ? 13.796 10.288 -11.889 1.00 89.06 180 ILE A CA 1
ATOM 1364 C C . ILE A 1 180 ? 14.762 9.156 -11.507 1.00 89.06 180 ILE A C 1
ATOM 1366 O O . ILE A 1 180 ? 14.879 8.185 -12.253 1.00 89.06 180 ILE A O 1
ATOM 1370 N N . PHE A 1 181 ? 15.453 9.258 -10.369 1.00 87.00 181 PHE A N 1
ATOM 1371 C CA . PHE A 1 181 ? 16.354 8.194 -9.916 1.00 87.00 181 PHE A CA 1
ATOM 1372 C C . PHE A 1 181 ? 15.601 7.003 -9.314 1.00 87.00 181 PHE A C 1
ATOM 1374 O O . PHE A 1 181 ? 16.002 5.865 -9.538 1.00 87.00 181 PHE A O 1
ATOM 1381 N N . ALA A 1 182 ? 14.495 7.237 -8.605 1.00 84.12 182 ALA A N 1
ATOM 1382 C CA . ALA A 1 182 ? 13.675 6.169 -8.038 1.00 84.12 182 ALA A CA 1
ATOM 1383 C C . ALA A 1 182 ? 12.984 5.323 -9.118 1.00 84.12 182 ALA A C 1
ATOM 1385 O O . ALA A 1 182 ? 12.858 4.117 -8.972 1.00 84.12 182 ALA A O 1
ATOM 1386 N N . ARG A 1 183 ? 12.584 5.927 -10.237 1.00 84.00 183 ARG A N 1
ATOM 1387 C CA . ARG A 1 183 ? 12.007 5.206 -11.378 1.00 84.00 183 ARG A CA 1
ATOM 1388 C C . ARG A 1 183 ? 13.043 4.692 -12.371 1.00 84.00 183 ARG A C 1
ATOM 1390 O O . ARG A 1 183 ? 12.675 4.174 -13.423 1.00 84.00 183 ARG A O 1
ATOM 1397 N N . TYR A 1 184 ? 14.333 4.922 -12.121 1.00 78.81 184 TYR A N 1
ATOM 1398 C CA . TYR A 1 184 ? 15.370 4.582 -13.085 1.00 78.81 184 TYR A CA 1
ATOM 1399 C C . TYR A 1 184 ? 15.381 3.068 -13.317 1.00 78.81 184 TYR A C 1
ATOM 1401 O O . TYR A 1 184 ? 15.782 2.301 -12.444 1.00 78.81 184 TYR A O 1
ATOM 1409 N N . ARG A 1 185 ? 14.934 2.663 -14.509 1.00 69.19 185 ARG A N 1
ATOM 1410 C CA . ARG A 1 185 ? 14.947 1.279 -15.012 1.00 69.19 185 ARG A CA 1
ATOM 1411 C C . ARG A 1 185 ? 16.115 0.998 -15.964 1.00 69.19 185 ARG A C 1
ATOM 1413 O O . ARG A 1 185 ? 16.249 -0.121 -16.434 1.00 69.19 185 ARG A O 1
ATOM 1420 N N . GLY A 1 186 ? 16.900 2.026 -16.310 1.00 52.72 186 GLY A N 1
ATOM 1421 C CA . GLY A 1 186 ? 17.716 2.055 -17.529 1.00 52.72 186 GLY A CA 1
ATOM 1422 C C . GLY A 1 186 ? 18.566 0.802 -17.744 1.00 52.72 186 GLY A C 1
ATOM 1423 O O . GLY A 1 186 ? 19.245 0.382 -16.816 1.00 52.72 186 GLY A O 1
ATOM 1424 N N . ASN A 1 187 ? 18.518 0.267 -18.973 1.00 45.84 187 ASN A N 1
ATOM 1425 C CA . ASN A 1 187 ? 19.147 -0.944 -19.525 1.00 45.84 187 ASN A CA 1
ATOM 1426 C C . ASN A 1 187 ? 20.228 -1.602 -18.647 1.00 45.84 187 ASN A C 1
ATOM 1428 O O . ASN A 1 187 ? 21.406 -1.574 -18.998 1.00 45.84 187 ASN A O 1
ATOM 1432 N N . HIS A 1 188 ? 19.815 -2.172 -17.513 1.00 45.19 188 HIS A N 1
ATOM 1433 C CA . HIS A 1 188 ? 20.427 -3.213 -16.677 1.00 45.19 188 HIS A CA 1
ATOM 1434 C C . HIS A 1 188 ? 21.965 -3.260 -16.480 1.00 45.19 188 HIS A C 1
ATOM 1436 O O . HIS A 1 188 ? 22.481 -4.243 -15.979 1.00 45.19 188 HIS A O 1
ATOM 1442 N N . HIS A 1 189 ? 22.746 -2.232 -16.813 1.00 46.16 189 HIS A N 1
ATOM 1443 C CA . HIS A 1 189 ? 24.210 -2.223 -16.634 1.00 46.16 189 HIS A CA 1
ATOM 1444 C C . HIS A 1 189 ? 24.668 -1.214 -15.577 1.00 46.16 189 HIS A C 1
ATOM 1446 O O . HIS A 1 189 ? 25.866 -1.066 -15.335 1.00 46.16 189 HIS A O 1
ATOM 1452 N N . ARG A 1 190 ? 23.729 -0.495 -14.948 1.00 65.31 190 ARG A N 1
ATOM 1453 C CA . ARG A 1 190 ? 24.044 0.558 -13.978 1.00 65.31 190 ARG A CA 1
ATOM 1454 C C . ARG A 1 190 ? 22.971 0.680 -12.882 1.00 65.31 190 ARG A C 1
ATOM 1456 O O . ARG A 1 190 ? 22.208 1.645 -12.898 1.00 65.31 190 ARG A O 1
ATOM 1463 N N . PRO A 1 191 ? 22.883 -0.282 -11.939 1.00 73.88 191 PRO A N 1
ATOM 1464 C CA . PRO A 1 191 ? 22.021 -0.156 -10.752 1.00 73.88 191 PRO A CA 1
ATOM 1465 C C . PRO A 1 191 ? 22.328 1.132 -9.968 1.00 73.88 191 PRO A C 1
ATOM 1467 O O . PRO A 1 191 ? 23.393 1.706 -10.157 1.00 73.88 191 PRO A O 1
ATOM 1470 N N . LEU A 1 192 ? 21.447 1.612 -9.076 1.00 79.75 192 LEU A N 1
ATOM 1471 C CA . LEU A 1 192 ? 21.729 2.835 -8.291 1.00 79.75 192 LEU A CA 1
ATOM 1472 C C . LEU A 1 192 ? 23.036 2.732 -7.495 1.00 79.75 192 LEU A C 1
ATOM 1474 O O . LEU A 1 192 ? 23.792 3.704 -7.428 1.00 79.75 192 LEU A O 1
ATOM 1478 N N . VAL A 1 193 ? 23.311 1.543 -6.954 1.00 80.38 193 VAL A N 1
ATOM 1479 C CA . VAL A 1 193 ? 24.548 1.215 -6.243 1.00 80.38 193 VAL A CA 1
ATOM 1480 C C . VAL A 1 193 ? 25.276 0.028 -6.876 1.00 80.38 193 VAL A C 1
ATOM 1482 O O . VAL A 1 193 ? 24.634 -0.841 -7.463 1.00 80.38 193 VAL A O 1
ATOM 1485 N N . ASP A 1 194 ? 26.604 -0.001 -6.786 1.00 76.75 194 ASP A N 1
ATOM 1486 C CA . ASP A 1 194 ? 27.450 -1.119 -7.225 1.00 76.75 194 ASP A CA 1
ATOM 1487 C C . ASP A 1 194 ? 27.473 -2.286 -6.210 1.00 76.75 194 ASP A C 1
ATOM 1489 O O . ASP A 1 194 ? 26.814 -2.244 -5.169 1.00 76.75 194 ASP A O 1
ATOM 1493 N N . GLU A 1 195 ? 28.257 -3.336 -6.499 1.00 74.62 195 GLU A N 1
ATOM 1494 C CA . GLU A 1 195 ? 28.450 -4.497 -5.606 1.00 74.62 195 GLU A CA 1
ATOM 1495 C C . GLU A 1 195 ? 29.017 -4.106 -4.217 1.00 74.62 195 GLU A C 1
ATOM 1497 O O . GLU A 1 195 ? 28.885 -4.869 -3.263 1.00 74.62 195 GLU A O 1
ATOM 1502 N N . ASN A 1 196 ? 29.610 -2.913 -4.079 1.00 78.94 196 ASN A N 1
ATOM 1503 C CA . ASN A 1 196 ? 30.201 -2.388 -2.845 1.00 78.94 196 ASN A CA 1
ATOM 1504 C C . ASN A 1 196 ? 29.314 -1.335 -2.147 1.00 78.94 196 ASN A C 1
ATOM 1506 O O . ASN A 1 196 ? 29.754 -0.706 -1.184 1.00 78.94 196 ASN A O 1
ATOM 1510 N N . ASN A 1 197 ? 28.068 -1.146 -2.593 1.00 76.12 197 ASN A N 1
ATOM 1511 C CA . ASN A 1 197 ? 27.137 -0.115 -2.122 1.00 76.12 197 ASN A CA 1
ATOM 1512 C C . ASN A 1 197 ? 27.569 1.345 -2.381 1.00 76.12 197 ASN A C 1
ATOM 1514 O O . ASN A 1 197 ? 27.107 2.257 -1.677 1.00 76.12 197 ASN A O 1
ATOM 1518 N N . ASN A 1 198 ? 28.426 1.586 -3.373 1.00 84.88 198 ASN A N 1
ATOM 1519 C CA . ASN A 1 198 ? 28.770 2.929 -3.841 1.00 84.88 198 ASN A CA 1
ATOM 1520 C C . ASN A 1 198 ? 27.803 3.376 -4.931 1.00 84.88 198 ASN A C 1
ATOM 1522 O O . ASN A 1 198 ? 27.286 2.553 -5.681 1.00 84.88 198 ASN A O 1
ATOM 1526 N N . SER A 1 199 ? 27.575 4.679 -5.048 1.00 89.69 199 SER A N 1
ATOM 1527 C CA . SER A 1 199 ? 26.721 5.239 -6.088 1.00 89.69 199 SER A CA 1
ATOM 1528 C C . SER A 1 199 ? 27.316 4.988 -7.469 1.00 89.69 199 SER A C 1
ATOM 1530 O O . SER A 1 199 ? 28.436 5.404 -7.768 1.00 89.69 199 SER A O 1
ATOM 1532 N N . ASN A 1 200 ? 26.528 4.405 -8.367 1.00 85.94 200 ASN A N 1
ATOM 1533 C CA . ASN A 1 200 ? 26.910 4.359 -9.772 1.00 85.94 200 ASN A CA 1
ATOM 1534 C C . ASN A 1 200 ? 26.689 5.698 -10.476 1.00 85.94 200 ASN A C 1
ATOM 1536 O O . ASN A 1 200 ? 27.152 5.848 -11.602 1.00 85.94 200 ASN A O 1
ATOM 1540 N N . PHE A 1 201 ? 25.997 6.669 -9.875 1.00 87.44 201 PHE A N 1
ATOM 1541 C CA . PHE A 1 201 ? 25.646 7.944 -10.502 1.00 87.44 201 PHE A CA 1
ATOM 1542 C C . PHE A 1 201 ? 26.444 9.096 -9.882 1.00 87.44 201 PHE A C 1
ATOM 1544 O O . PHE A 1 201 ? 26.258 9.383 -8.703 1.00 87.44 201 PHE A O 1
ATOM 1551 N N . PRO A 1 202 ? 27.259 9.836 -10.662 1.00 89.06 202 PRO A N 1
ATOM 1552 C CA . PRO A 1 202 ? 28.025 10.980 -10.159 1.00 89.06 202 PRO A CA 1
ATOM 1553 C C . PRO A 1 202 ? 27.168 12.070 -9.503 1.00 89.06 202 PRO A C 1
ATOM 1555 O O . PRO A 1 202 ? 27.668 12.880 -8.731 1.00 89.06 202 PRO A O 1
ATOM 1558 N N . GLN A 1 203 ? 25.878 12.121 -9.840 1.00 89.81 203 GLN A N 1
ATOM 1559 C CA . GLN A 1 203 ? 24.915 13.073 -9.297 1.00 89.81 203 GLN A CA 1
ATOM 1560 C C . GLN A 1 203 ? 24.365 12.675 -7.916 1.00 89.81 203 GLN A C 1
ATOM 1562 O O . GLN A 1 203 ? 23.677 13.488 -7.299 1.00 89.81 203 GLN A O 1
ATOM 1567 N N . LEU A 1 204 ? 24.633 11.453 -7.445 1.00 90.06 204 LEU A N 1
ATOM 1568 C CA . LEU A 1 204 ? 24.210 10.938 -6.145 1.00 90.06 204 LEU A CA 1
ATOM 1569 C C . LEU A 1 204 ? 25.442 10.599 -5.304 1.00 90.06 204 LEU A C 1
ATOM 1571 O O . LEU A 1 204 ? 26.350 9.913 -5.766 1.00 90.06 204 LEU A O 1
ATOM 1575 N N . THR A 1 205 ? 25.449 11.032 -4.046 1.00 93.56 205 THR A N 1
ATOM 1576 C CA . THR A 1 205 ? 26.379 10.483 -3.048 1.00 93.56 205 THR A CA 1
ATOM 1577 C C . THR A 1 205 ? 26.043 9.021 -2.757 1.00 93.56 205 THR A C 1
ATOM 1579 O O . THR A 1 205 ? 24.890 8.610 -2.901 1.00 93.56 205 THR A O 1
ATOM 1582 N N . ASP A 1 206 ? 27.004 8.241 -2.258 1.00 89.00 206 ASP A N 1
ATOM 1583 C CA . ASP A 1 206 ? 26.759 6.831 -1.915 1.00 89.00 206 ASP A CA 1
ATOM 1584 C C . ASP A 1 206 ? 25.634 6.674 -0.881 1.00 89.00 206 ASP A C 1
ATOM 1586 O O . ASP A 1 206 ? 24.823 5.755 -0.957 1.00 89.00 206 ASP A O 1
ATOM 1590 N N . ALA A 1 207 ? 25.536 7.611 0.068 1.00 87.56 207 ALA A N 1
ATOM 1591 C CA . ALA A 1 207 ? 24.458 7.631 1.052 1.00 87.56 207 ALA A CA 1
ATOM 1592 C C . ALA A 1 207 ? 23.084 7.874 0.406 1.00 87.56 207 ALA A C 1
ATOM 1594 O O . ALA A 1 207 ? 22.119 7.201 0.760 1.00 87.56 207 ALA A O 1
ATOM 1595 N N . GLN A 1 208 ? 22.996 8.799 -0.555 1.00 89.44 208 GLN A N 1
ATOM 1596 C CA . GLN A 1 208 ? 21.754 9.066 -1.286 1.00 89.44 208 GLN A CA 1
ATOM 1597 C C . GLN A 1 208 ? 21.361 7.889 -2.176 1.00 89.44 208 GLN A C 1
ATOM 1599 O O . GLN A 1 208 ? 20.198 7.499 -2.179 1.00 89.44 208 GLN A O 1
ATOM 1604 N N . ALA A 1 209 ? 22.317 7.295 -2.892 1.00 86.62 209 ALA A N 1
ATOM 1605 C CA . ALA A 1 209 ? 22.059 6.136 -3.735 1.00 86.62 209 ALA A CA 1
ATOM 1606 C C . ALA A 1 209 ? 21.530 4.955 -2.907 1.00 86.62 209 ALA A C 1
ATOM 1608 O O . ALA A 1 209 ? 20.494 4.395 -3.253 1.00 86.62 209 ALA A O 1
ATOM 1609 N N . ARG A 1 210 ? 22.155 4.651 -1.758 1.00 83.88 210 ARG A N 1
ATOM 1610 C CA . ARG A 1 210 ? 21.663 3.624 -0.821 1.00 83.88 210 ARG A CA 1
ATOM 1611 C C . ARG A 1 210 ? 20.265 3.926 -0.284 1.00 83.88 210 ARG A C 1
ATOM 1613 O O . ARG A 1 210 ? 19.441 3.022 -0.210 1.00 83.88 210 ARG A O 1
ATOM 1620 N N . ALA A 1 211 ? 19.982 5.180 0.072 1.00 82.44 211 ALA A N 1
ATOM 1621 C CA . ALA A 1 211 ? 18.663 5.578 0.566 1.00 82.44 211 ALA A CA 1
ATOM 1622 C C . ALA A 1 211 ? 17.559 5.443 -0.500 1.00 82.44 211 ALA A C 1
ATOM 1624 O O . ALA A 1 211 ? 16.397 5.237 -0.159 1.00 82.44 211 ALA A O 1
ATOM 1625 N N . LEU A 1 212 ? 17.918 5.535 -1.784 1.00 83.88 212 LEU A N 1
ATOM 1626 C CA . LEU A 1 212 ? 16.983 5.406 -2.898 1.00 83.88 212 LEU A CA 1
ATOM 1627 C C . LEU A 1 212 ? 16.694 3.955 -3.298 1.00 83.88 212 LEU A C 1
ATOM 1629 O O . LEU A 1 212 ? 15.648 3.728 -3.887 1.00 83.88 212 LEU A O 1
ATOM 1633 N N . VAL A 1 213 ? 17.538 2.972 -2.964 1.00 78.38 213 VAL A N 1
ATOM 1634 C CA . VAL A 1 213 ? 17.308 1.547 -3.301 1.00 78.38 213 VAL A CA 1
ATOM 1635 C C . VAL A 1 213 ? 15.935 1.015 -2.836 1.00 78.38 213 VAL A C 1
ATOM 1637 O O . VAL A 1 213 ? 15.200 0.463 -3.664 1.00 78.38 213 VAL A O 1
ATOM 1640 N N . PRO A 1 214 ? 15.520 1.179 -1.561 1.00 73.94 214 PRO A N 1
ATOM 1641 C CA . PRO A 1 214 ? 14.198 0.716 -1.131 1.00 73.94 214 PRO A CA 1
ATOM 1642 C C . PRO A 1 214 ? 13.058 1.511 -1.785 1.00 73.94 214 PRO A C 1
ATOM 1644 O O . PRO A 1 214 ? 12.014 0.948 -2.108 1.00 73.94 214 PRO A O 1
ATOM 1647 N N . ILE A 1 215 ? 13.265 2.806 -2.044 1.00 80.75 215 ILE A N 1
ATOM 1648 C CA . ILE A 1 215 ? 12.273 3.665 -2.707 1.00 80.75 215 ILE A CA 1
ATOM 1649 C C . ILE A 1 215 ? 12.104 3.253 -4.172 1.00 80.75 215 ILE A C 1
ATOM 1651 O O . ILE A 1 215 ? 10.979 3.175 -4.653 1.00 80.75 215 ILE A O 1
ATOM 1655 N N . GLN A 1 216 ? 13.203 2.944 -4.863 1.00 82.19 216 GLN A N 1
ATOM 1656 C CA . GLN A 1 216 ? 13.197 2.462 -6.240 1.00 82.19 216 GLN A CA 1
ATOM 1657 C C . GLN A 1 216 ? 12.350 1.202 -6.344 1.00 82.19 216 GLN A C 1
ATOM 1659 O O . GLN A 1 216 ? 11.462 1.122 -7.181 1.00 82.19 216 GLN A O 1
ATOM 1664 N N . THR A 1 217 ? 12.544 0.260 -5.426 1.00 73.00 217 THR A N 1
ATOM 1665 C CA . THR A 1 217 ? 11.743 -0.964 -5.380 1.00 73.00 217 THR A CA 1
ATOM 1666 C C . THR A 1 217 ? 10.236 -0.677 -5.288 1.00 73.00 217 THR A C 1
ATOM 1668 O O . THR A 1 217 ? 9.456 -1.224 -6.068 1.00 73.00 217 THR A O 1
ATOM 1671 N N . ALA A 1 218 ? 9.821 0.225 -4.392 1.00 77.56 218 ALA A N 1
ATOM 1672 C CA . ALA A 1 218 ? 8.417 0.610 -4.263 1.00 77.56 218 ALA A CA 1
ATOM 1673 C C . ALA A 1 218 ? 7.889 1.317 -5.525 1.00 77.56 218 ALA A C 1
ATOM 1675 O O . ALA A 1 218 ? 6.835 0.946 -6.041 1.00 77.56 218 ALA A O 1
ATOM 1676 N N . VAL A 1 219 ? 8.630 2.291 -6.061 1.00 85.50 219 VAL A N 1
ATOM 1677 C CA . VAL A 1 219 ? 8.240 3.055 -7.259 1.00 85.50 219 VAL A CA 1
ATOM 1678 C C . VAL A 1 219 ? 8.105 2.151 -8.482 1.00 85.50 219 VAL A C 1
ATOM 1680 O O . VAL A 1 219 ? 7.130 2.275 -9.220 1.00 85.50 219 VAL A O 1
ATOM 1683 N N . LEU A 1 220 ? 9.022 1.202 -8.674 1.00 83.69 220 LEU A N 1
ATOM 1684 C CA . LEU A 1 220 ? 8.948 0.252 -9.782 1.00 83.69 220 LEU A CA 1
ATOM 1685 C C . LEU A 1 220 ? 7.682 -0.610 -9.703 1.00 83.69 220 LEU A C 1
ATOM 1687 O O . LEU A 1 220 ? 7.004 -0.754 -10.718 1.00 83.69 220 LEU A O 1
ATOM 1691 N N . SER A 1 221 ? 7.311 -1.094 -8.509 1.00 79.44 221 SER A N 1
ATOM 1692 C CA . SER A 1 221 ? 6.055 -1.842 -8.323 1.00 79.44 221 SER A CA 1
ATOM 1693 C C . SER A 1 221 ? 4.809 -0.995 -8.618 1.00 79.44 221 SER A C 1
ATOM 1695 O O . SER A 1 221 ? 3.861 -1.470 -9.234 1.00 79.44 221 SER A O 1
ATOM 1697 N N . GLN A 1 222 ? 4.818 0.287 -8.242 1.00 87.00 222 GLN A N 1
ATOM 1698 C CA . GLN A 1 222 ? 3.699 1.205 -8.473 1.00 87.00 222 GLN A CA 1
ATOM 1699 C C . GLN A 1 222 ? 3.519 1.523 -9.956 1.00 87.00 222 GLN A C 1
ATOM 1701 O O . GLN A 1 222 ? 2.407 1.482 -10.476 1.00 87.00 222 GLN A O 1
ATOM 1706 N N . GLU A 1 223 ? 4.611 1.834 -10.653 1.00 86.56 223 GLU A N 1
ATOM 1707 C CA . GLU A 1 223 ? 4.579 2.065 -12.095 1.00 86.56 223 GLU A CA 1
ATOM 1708 C C . GLU A 1 223 ? 4.162 0.807 -12.862 1.00 86.56 223 GLU A C 1
ATOM 1710 O O . GLU A 1 223 ? 3.522 0.912 -13.905 1.00 86.56 223 GLU A O 1
ATOM 1715 N N . GLU A 1 224 ? 4.514 -0.376 -12.357 1.00 80.38 224 GLU A N 1
ATOM 1716 C CA . GLU A 1 224 ? 4.092 -1.638 -12.954 1.00 80.38 224 GLU A CA 1
ATOM 1717 C C . GLU A 1 224 ? 2.597 -1.886 -12.768 1.00 80.38 224 GLU A C 1
ATOM 1719 O O . GLU A 1 224 ? 1.867 -2.147 -13.725 1.00 80.38 224 GLU A O 1
ATOM 1724 N N . ALA A 1 225 ? 2.106 -1.673 -11.550 1.00 82.50 225 ALA A N 1
ATOM 1725 C CA . ALA A 1 225 ? 0.683 -1.700 -11.268 1.00 82.50 225 ALA A CA 1
ATOM 1726 C C . ALA A 1 225 ? -0.083 -0.686 -12.135 1.00 82.50 225 ALA A C 1
ATOM 1728 O O . ALA A 1 225 ? -1.137 -1.021 -12.670 1.00 82.50 225 ALA A O 1
ATOM 1729 N N . ALA A 1 226 ? 0.451 0.520 -12.340 1.00 89.31 226 ALA A N 1
ATOM 1730 C CA . ALA A 1 226 ? -0.135 1.526 -13.225 1.00 89.31 226 ALA A CA 1
ATOM 1731 C C . ALA A 1 226 ? -0.150 1.071 -14.697 1.00 89.31 226 ALA A C 1
ATOM 1733 O O . ALA A 1 226 ? -1.174 1.198 -15.373 1.00 89.31 226 ALA A O 1
ATOM 1734 N N . ALA A 1 227 ? 0.952 0.490 -15.178 1.00 85.50 227 ALA A N 1
ATOM 1735 C CA . ALA A 1 227 ? 1.061 -0.048 -16.532 1.00 85.50 227 ALA A CA 1
ATOM 1736 C C . ALA A 1 227 ? 0.050 -1.171 -16.794 1.00 85.50 227 ALA A C 1
ATOM 1738 O O . ALA A 1 227 ? -0.565 -1.202 -17.859 1.00 85.50 227 ALA A O 1
ATOM 1739 N N . SER A 1 228 ? -0.209 -2.027 -15.798 1.00 82.00 228 SER A N 1
ATOM 1740 C CA . SER A 1 228 ? -1.241 -3.072 -15.883 1.00 82.00 228 SER A CA 1
ATOM 1741 C C . SER A 1 228 ? -2.657 -2.517 -16.101 1.00 82.00 228 SER A C 1
ATOM 1743 O O . SER A 1 228 ? -3.528 -3.229 -16.593 1.00 82.00 228 SER A O 1
ATOM 1745 N N . GLN A 1 229 ? -2.888 -1.245 -15.753 1.00 91.69 229 GLN A N 1
ATOM 1746 C CA . GLN A 1 229 ? -4.151 -0.531 -15.972 1.00 91.69 229 GLN A CA 1
ATOM 1747 C C . GLN A 1 229 ? -4.148 0.303 -17.264 1.00 91.69 229 GLN A C 1
ATOM 1749 O O . GLN A 1 229 ? -5.085 1.055 -17.517 1.00 91.69 229 GLN A O 1
ATOM 1754 N N . GLY A 1 230 ? -3.108 0.186 -18.095 1.00 88.19 230 GLY A N 1
ATOM 1755 C CA . GLY A 1 230 ? -2.998 0.896 -19.370 1.00 88.19 230 GLY A CA 1
ATOM 1756 C C . GLY A 1 230 ? -2.388 2.298 -19.281 1.00 88.19 230 GLY A C 1
ATOM 1757 O O . GLY A 1 230 ? -2.417 3.030 -20.270 1.00 88.19 230 GLY A O 1
ATOM 1758 N N . ILE A 1 231 ? -1.820 2.690 -18.135 1.00 92.69 231 ILE A N 1
ATOM 1759 C CA . ILE A 1 231 ? -1.084 3.954 -18.012 1.00 92.69 231 ILE A CA 1
ATOM 1760 C C . ILE A 1 231 ? 0.317 3.767 -18.601 1.00 92.69 231 ILE A C 1
ATOM 1762 O O . ILE A 1 231 ? 1.094 2.944 -18.122 1.00 92.69 231 ILE A O 1
ATOM 1766 N N . ASP A 1 232 ? 0.671 4.558 -19.616 1.00 89.00 232 ASP A N 1
ATOM 1767 C CA . ASP A 1 232 ? 2.032 4.549 -20.155 1.00 89.00 232 ASP A CA 1
ATOM 1768 C C . ASP A 1 232 ? 3.034 4.952 -19.067 1.00 89.00 232 ASP A C 1
ATOM 1770 O O . ASP A 1 232 ? 2.960 6.060 -18.525 1.00 89.00 232 ASP A O 1
ATOM 1774 N N . ARG A 1 233 ? 4.008 4.080 -18.785 1.00 87.56 233 ARG A N 1
ATOM 1775 C CA . ARG A 1 233 ? 5.058 4.344 -17.797 1.00 87.56 233 ARG A CA 1
ATOM 1776 C C . ARG A 1 233 ? 5.777 5.647 -18.127 1.00 87.56 233 ARG A C 1
ATOM 1778 O O . ARG A 1 233 ? 5.956 6.470 -17.238 1.00 87.56 233 ARG A O 1
ATOM 1785 N N . GLY A 1 234 ? 6.108 5.897 -19.397 1.00 87.50 234 GLY A N 1
ATOM 1786 C CA . GLY A 1 234 ? 6.798 7.120 -19.827 1.00 87.50 234 GLY A CA 1
ATOM 1787 C C . GLY A 1 234 ? 6.054 8.410 -19.462 1.00 87.50 234 GLY A C 1
ATOM 1788 O O . GLY A 1 234 ? 6.680 9.448 -19.238 1.00 87.50 234 GLY A O 1
ATOM 1789 N N . SER A 1 235 ? 4.730 8.330 -19.320 1.00 94.38 235 SER A N 1
ATOM 1790 C CA . SER A 1 235 ? 3.881 9.448 -18.920 1.00 94.38 235 SER A CA 1
ATOM 1791 C C . SER A 1 235 ? 3.888 9.743 -17.419 1.00 94.38 235 SER A C 1
ATOM 1793 O O . SER A 1 235 ? 3.557 10.860 -17.038 1.00 94.38 235 SER A O 1
ATOM 1795 N N . ILE A 1 236 ? 4.260 8.796 -16.555 1.00 95.50 236 ILE A N 1
ATOM 1796 C CA . ILE A 1 236 ? 4.168 8.9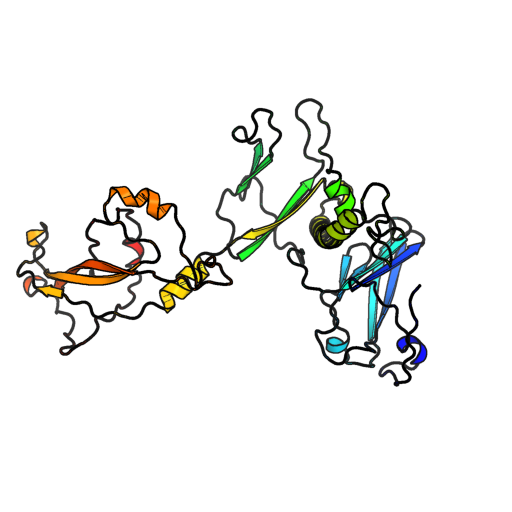58 -15.096 1.00 95.50 236 ILE A CA 1
ATOM 1797 C C . ILE A 1 236 ? 5.200 9.986 -14.615 1.00 95.50 236 ILE A C 1
ATOM 1799 O O . ILE A 1 236 ? 6.372 9.918 -14.977 1.00 95.50 236 ILE A O 1
ATOM 1803 N N . VAL A 1 237 ? 4.776 10.948 -13.796 1.00 95.38 237 VAL A N 1
ATOM 1804 C CA . VAL A 1 237 ? 5.641 11.999 -13.225 1.00 95.38 237 VAL A CA 1
ATOM 1805 C C . VAL A 1 237 ? 5.831 11.852 -11.720 1.00 95.38 237 VAL A C 1
ATOM 1807 O O . VAL A 1 237 ? 6.813 12.359 -11.186 1.00 95.38 237 VAL A O 1
ATOM 1810 N N . LEU A 1 238 ? 4.901 11.174 -11.043 1.00 94.75 238 LEU A N 1
ATOM 1811 C CA . LEU A 1 238 ? 4.970 10.851 -9.623 1.00 94.75 238 LEU A CA 1
ATOM 1812 C C . LEU A 1 238 ? 4.004 9.701 -9.313 1.00 94.75 238 LEU A C 1
ATOM 1814 O O . LEU A 1 238 ? 2.880 9.684 -9.815 1.00 94.75 238 LEU A O 1
ATOM 1818 N N . SER A 1 239 ? 4.411 8.783 -8.443 1.00 93.81 239 SER A N 1
ATOM 1819 C CA . SER A 1 239 ? 3.551 7.738 -7.891 1.00 93.81 239 SER A CA 1
ATOM 1820 C C . SER A 1 239 ? 3.836 7.544 -6.409 1.00 93.81 239 SER A C 1
ATOM 1822 O O . SER A 1 239 ? 4.972 7.712 -5.961 1.00 93.81 239 SER A O 1
ATOM 1824 N N . TRP A 1 240 ? 2.801 7.212 -5.644 1.00 91.25 240 TRP A N 1
ATOM 1825 C CA . TRP A 1 240 ? 2.944 6.798 -4.253 1.00 91.25 240 TRP A CA 1
ATOM 1826 C C . TRP A 1 240 ? 1.759 5.947 -3.821 1.00 91.25 240 TRP A C 1
ATOM 1828 O O . TRP A 1 240 ? 0.722 5.884 -4.481 1.00 91.25 240 TRP A O 1
ATOM 1838 N N . THR A 1 241 ? 1.899 5.328 -2.660 1.00 89.81 241 THR A N 1
ATOM 1839 C CA . THR A 1 241 ? 0.851 4.536 -2.022 1.00 89.81 241 THR A CA 1
ATOM 1840 C C . THR A 1 241 ? 0.642 4.987 -0.591 1.00 89.81 241 THR A C 1
ATOM 1842 O O . THR A 1 241 ? 1.573 5.438 0.076 1.00 89.81 241 THR A O 1
ATOM 1845 N N . PHE A 1 242 ? -0.570 4.811 -0.088 1.00 85.69 242 PHE A N 1
ATOM 1846 C CA . PHE A 1 242 ? -0.895 5.022 1.315 1.00 85.69 242 PHE A CA 1
ATOM 1847 C C . PHE A 1 242 ? -1.946 4.009 1.766 1.00 85.69 242 PHE A C 1
ATOM 1849 O O . PHE A 1 242 ? -2.675 3.444 0.954 1.00 85.69 242 PHE A O 1
ATOM 1856 N N . MET A 1 243 ? -2.038 3.780 3.074 1.00 82.31 243 MET A N 1
ATOM 1857 C CA . MET A 1 243 ? -3.054 2.909 3.658 1.00 82.31 243 MET A CA 1
ATOM 1858 C C . MET A 1 243 ? -3.939 3.707 4.604 1.00 82.31 243 MET A C 1
ATOM 1860 O O . MET A 1 243 ? -3.448 4.447 5.459 1.00 82.31 243 MET A O 1
ATOM 1864 N N . THR A 1 244 ? -5.250 3.539 4.479 1.00 82.12 244 THR A N 1
ATOM 1865 C CA . THR A 1 244 ? -6.197 4.118 5.433 1.00 82.12 244 THR A CA 1
ATOM 1866 C C . THR A 1 244 ? -6.105 3.412 6.784 1.00 82.12 244 THR A C 1
ATOM 1868 O O . THR A 1 244 ? -5.990 2.184 6.877 1.00 82.12 244 THR A O 1
ATOM 1871 N N . GLN A 1 245 ? -6.179 4.190 7.863 1.00 72.94 245 GLN A N 1
ATOM 1872 C CA . GLN A 1 245 ? -6.294 3.639 9.211 1.00 72.94 245 GLN A CA 1
ATOM 1873 C C . GLN A 1 245 ? -7.723 3.159 9.493 1.00 72.94 245 GLN A C 1
ATOM 1875 O O . GLN A 1 245 ? -8.644 3.385 8.711 1.00 72.94 245 GLN A O 1
ATOM 1880 N N . SER A 1 246 ? -7.894 2.473 10.621 1.00 76.62 246 SER A N 1
ATOM 1881 C CA . SER A 1 246 ? -9.186 1.987 11.094 1.00 76.62 246 SER A CA 1
ATOM 1882 C C . SER A 1 246 ? -9.356 2.340 12.559 1.00 76.62 246 SER A C 1
ATOM 1884 O O . SER A 1 246 ? -8.513 1.970 13.375 1.00 76.62 246 SER A O 1
ATOM 1886 N N . ILE A 1 247 ? -10.458 3.010 12.891 1.00 73.44 247 ILE A N 1
ATOM 1887 C CA . ILE A 1 247 ? -10.893 3.174 14.285 1.00 73.44 247 ILE A CA 1
ATOM 1888 C C . ILE A 1 247 ? -11.663 1.945 14.780 1.00 73.44 247 ILE A C 1
ATOM 1890 O O . ILE A 1 247 ? -11.731 1.714 15.984 1.00 73.44 247 ILE A O 1
ATOM 1894 N N . ASP A 1 248 ? -12.177 1.122 13.861 1.00 81.00 248 ASP A N 1
ATOM 1895 C CA . ASP A 1 248 ? -13.021 -0.026 14.199 1.00 81.00 248 ASP A CA 1
ATOM 1896 C C . ASP A 1 248 ? -12.303 -1.053 15.075 1.00 81.00 248 ASP A C 1
ATOM 1898 O O . ASP A 1 248 ? -12.919 -1.582 15.989 1.00 81.00 248 ASP A O 1
ATOM 1902 N N . ASP A 1 249 ? -10.999 -1.286 14.876 1.00 79.00 249 ASP A N 1
ATOM 1903 C CA . ASP A 1 249 ? -10.231 -2.220 15.716 1.00 79.00 249 ASP A CA 1
ATOM 1904 C C . ASP A 1 249 ? -10.204 -1.774 17.170 1.00 79.00 249 ASP A C 1
ATOM 1906 O O . ASP A 1 249 ? -10.413 -2.562 18.089 1.00 79.00 249 ASP A O 1
ATOM 1910 N N . VAL A 1 250 ? -9.969 -0.480 17.366 1.00 82.44 250 VAL A N 1
ATOM 1911 C CA . VAL A 1 250 ? -9.892 0.140 18.684 1.00 82.44 250 VAL A CA 1
ATOM 1912 C C . VAL A 1 250 ? -11.256 0.078 19.356 1.00 82.44 250 VAL A C 1
ATOM 1914 O O . VAL A 1 250 ? -11.370 -0.350 20.503 1.00 82.44 250 VAL A O 1
ATOM 1917 N N . LEU A 1 251 ? -12.309 0.461 18.631 1.00 85.50 251 LEU A N 1
ATOM 1918 C CA . LEU A 1 251 ? -13.675 0.442 19.147 1.00 85.50 251 LEU A CA 1
ATOM 1919 C C . LEU A 1 251 ? -14.166 -0.984 19.415 1.00 85.50 251 LEU A C 1
ATOM 1921 O O . LEU A 1 251 ? -14.869 -1.206 20.398 1.00 85.50 251 LEU A O 1
ATOM 1925 N N . GLN A 1 252 ? -13.771 -1.959 18.596 1.00 83.38 252 GLN A N 1
ATOM 1926 C CA . GLN A 1 252 ? -14.085 -3.368 18.801 1.00 83.38 252 GLN A CA 1
ATOM 1927 C C . GLN A 1 252 ? -13.378 -3.921 20.039 1.00 83.38 252 GLN A C 1
ATOM 1929 O O . GLN A 1 252 ? -14.024 -4.593 20.843 1.00 83.38 252 GLN A O 1
ATOM 1934 N N . VAL A 1 253 ? -12.093 -3.608 20.235 1.00 83.25 253 VAL A N 1
ATOM 1935 C CA . VAL A 1 253 ? -11.352 -3.996 21.443 1.00 83.25 253 VAL A CA 1
ATOM 1936 C C . VAL A 1 253 ? -11.990 -3.377 22.680 1.00 83.25 253 VAL A C 1
ATOM 1938 O O . VAL A 1 253 ? -12.306 -4.108 23.618 1.00 83.25 253 VAL A O 1
ATOM 1941 N N . VAL A 1 254 ? -12.277 -2.071 22.662 1.00 85.69 254 VAL A N 1
ATOM 1942 C CA . VAL A 1 254 ? -12.973 -1.403 23.771 1.00 85.69 254 VAL A CA 1
ATOM 1943 C C . VAL A 1 254 ? -14.316 -2.067 24.043 1.00 85.69 254 VAL A C 1
ATOM 1945 O O . VAL A 1 254 ? -14.565 -2.449 25.181 1.00 85.69 254 VAL A O 1
ATOM 1948 N N . ARG A 1 255 ? -15.141 -2.295 23.012 1.00 84.38 255 ARG A N 1
ATOM 1949 C CA . ARG A 1 255 ? -16.442 -2.966 23.138 1.00 84.38 255 ARG A CA 1
ATOM 1950 C C . ARG A 1 255 ? -16.314 -4.367 23.735 1.00 84.38 255 ARG A C 1
ATOM 1952 O O . ARG A 1 255 ? -17.114 -4.722 24.590 1.00 84.38 255 ARG A O 1
ATOM 1959 N N . SER A 1 256 ? -15.326 -5.149 23.304 1.00 79.25 256 SER A N 1
ATOM 1960 C CA . SER A 1 256 ? -15.085 -6.502 23.824 1.00 79.25 256 SER A CA 1
ATOM 1961 C C . SER A 1 256 ? -14.604 -6.511 25.278 1.00 79.25 256 SER A C 1
ATOM 1963 O O . SER A 1 256 ? -14.864 -7.466 26.003 1.00 79.25 256 SER A O 1
ATOM 1965 N N . GLY A 1 257 ? -13.937 -5.436 25.711 1.00 76.19 257 GLY A N 1
ATOM 1966 C CA . GLY A 1 257 ? -13.489 -5.241 27.086 1.00 76.19 257 GLY A CA 1
ATOM 1967 C C . GLY A 1 257 ? -14.563 -4.687 28.024 1.00 76.19 257 GLY A C 1
ATOM 1968 O O . GLY A 1 257 ? -14.336 -4.647 29.233 1.00 76.19 257 GLY A O 1
ATOM 1969 N N . VAL A 1 258 ? -15.726 -4.264 27.507 1.00 78.44 258 VAL A N 1
ATOM 1970 C CA . VAL A 1 258 ? -16.842 -3.815 28.348 1.00 78.44 258 VAL A CA 1
ATOM 1971 C C . VAL A 1 258 ? -17.451 -5.020 29.057 1.00 78.44 258 VAL A C 1
ATOM 1973 O O . VAL A 1 258 ? -18.109 -5.862 28.449 1.00 78.44 258 VAL A O 1
ATOM 1976 N N . THR A 1 259 ? -17.270 -5.074 30.371 1.00 73.69 259 THR A N 1
ATOM 1977 C CA . THR A 1 259 ? -17.980 -6.003 31.249 1.00 73.69 259 THR A CA 1
ATOM 1978 C C . THR A 1 259 ? -19.231 -5.337 31.805 1.00 73.69 259 THR A C 1
ATOM 1980 O O . THR A 1 259 ? -19.253 -4.126 32.037 1.00 73.69 259 THR A O 1
ATOM 1983 N N . ALA A 1 260 ? -20.292 -6.122 32.016 1.00 73.31 260 ALA A N 1
ATOM 1984 C CA . ALA A 1 260 ? -21.470 -5.630 32.719 1.00 73.31 260 ALA A CA 1
ATOM 1985 C C . ALA A 1 260 ? -21.047 -5.122 34.105 1.00 73.31 260 ALA A C 1
ATOM 1987 O O . ALA A 1 260 ? -20.336 -5.814 34.833 1.00 73.31 260 ALA A O 1
ATOM 1988 N N . GLN A 1 261 ? -21.450 -3.896 34.430 1.00 72.44 261 GLN A N 1
ATOM 1989 C CA . GLN A 1 261 ? -21.213 -3.295 35.735 1.00 72.44 261 GLN A CA 1
ATOM 1990 C C . GLN A 1 261 ? -22.544 -3.210 36.485 1.00 72.44 261 GLN A C 1
ATOM 1992 O O . GLN A 1 261 ? -23.555 -2.833 35.875 1.00 72.44 261 GLN A O 1
ATOM 1997 N N . PRO A 1 262 ? -22.569 -3.509 37.795 1.00 68.56 262 PRO A N 1
ATOM 1998 C CA . PRO A 1 262 ? -23.767 -3.346 38.598 1.00 68.56 262 PRO A CA 1
ATOM 1999 C C . PRO A 1 262 ? -24.246 -1.895 38.542 1.00 68.56 262 PRO A C 1
ATOM 2001 O O . PRO A 1 262 ? -23.516 -0.967 38.896 1.00 68.56 262 PRO A O 1
ATOM 2004 N N . LEU A 1 263 ? -25.492 -1.695 38.117 1.00 73.44 263 LEU A N 1
ATOM 2005 C CA . LEU A 1 263 ? -26.126 -0.386 38.143 1.00 73.44 263 LEU A CA 1
ATOM 2006 C C . LEU A 1 263 ? -26.840 -0.196 39.488 1.00 73.44 263 LEU A C 1
ATOM 2008 O O . LEU A 1 263 ? -27.892 -0.787 39.742 1.00 73.44 263 LEU A O 1
ATOM 2012 N N . GLY A 1 264 ? -26.273 0.652 40.346 1.00 75.94 264 GLY A N 1
ATOM 2013 C CA . GLY A 1 264 ? -26.904 1.065 41.595 1.00 75.94 264 GLY A CA 1
ATOM 2014 C C . GLY A 1 264 ? -27.905 2.190 41.353 1.00 75.94 264 GLY A C 1
ATOM 2015 O O . GLY A 1 264 ? -27.501 3.344 41.239 1.00 75.94 264 GLY A O 1
ATOM 2016 N N . VAL A 1 265 ? -29.201 1.871 41.299 1.00 82.06 265 VAL A N 1
ATOM 2017 C CA . VAL A 1 265 ? -30.278 2.876 41.274 1.00 82.06 265 VAL A CA 1
ATOM 2018 C C . VAL A 1 265 ? -31.183 2.795 42.502 1.00 82.06 265 VAL A C 1
ATOM 2020 O O . VAL A 1 265 ? -31.477 1.714 43.014 1.00 82.06 265 VAL A O 1
ATOM 2023 N N . VAL A 1 266 ? -31.663 3.955 42.944 1.00 86.31 266 VAL A N 1
ATOM 2024 C CA . VAL A 1 266 ? -32.608 4.134 44.050 1.00 86.31 266 VAL A CA 1
ATOM 2025 C C . VAL A 1 266 ? -33.904 4.719 43.494 1.00 86.31 266 VAL A C 1
ATOM 2027 O O . VAL A 1 266 ? -33.877 5.568 42.604 1.00 86.31 266 VAL A O 1
ATOM 2030 N N . ALA A 1 267 ? -35.047 4.253 43.999 1.00 87.81 267 ALA A N 1
ATOM 2031 C CA . ALA A 1 267 ? -36.338 4.830 43.636 1.00 87.81 267 ALA A CA 1
ATOM 2032 C C . ALA A 1 267 ? -36.387 6.300 44.070 1.00 87.81 267 ALA A C 1
ATOM 2034 O O . ALA A 1 267 ? -36.070 6.615 45.217 1.00 87.81 267 ALA A O 1
ATOM 2035 N N . THR A 1 268 ? -36.808 7.192 43.177 1.00 90.81 268 THR A N 1
ATOM 2036 C CA . THR A 1 268 ? -36.957 8.616 43.512 1.00 90.81 268 THR A CA 1
ATOM 2037 C C . THR A 1 268 ? -38.263 8.903 44.255 1.00 90.81 268 THR A C 1
ATOM 2039 O O . THR A 1 268 ? -38.435 9.993 44.793 1.00 90.81 268 THR A O 1
ATOM 2042 N N . GLY A 1 269 ? -39.198 7.944 44.265 1.00 90.19 269 GLY A N 1
ATOM 2043 C CA . GLY A 1 269 ? -40.562 8.130 44.767 1.00 90.19 269 GLY A CA 1
ATOM 2044 C C . GLY A 1 269 ? -41.457 8.947 43.829 1.00 90.19 269 GLY A C 1
ATOM 2045 O O . GLY A 1 269 ? -42.575 9.281 44.203 1.00 90.19 269 GLY A O 1
ATOM 2046 N N . SER A 1 270 ? -40.968 9.278 42.631 1.00 92.19 270 SER A N 1
ATOM 2047 C CA . SER A 1 270 ? -41.708 9.980 41.581 1.00 92.19 270 SER A CA 1
ATOM 2048 C C . SER A 1 270 ? -41.940 9.063 40.386 1.00 92.19 270 SER A C 1
ATOM 2050 O O . SER A 1 270 ? -41.133 8.173 40.117 1.00 92.19 270 SER A O 1
ATOM 2052 N N . ASP A 1 271 ? -42.997 9.327 39.627 1.00 91.12 271 ASP A N 1
ATOM 2053 C CA . ASP A 1 271 ? -43.232 8.707 38.328 1.00 91.12 271 ASP A CA 1
ATOM 2054 C C . ASP A 1 271 ? -42.974 9.705 37.185 1.00 91.12 271 ASP A C 1
ATOM 2056 O O . ASP A 1 271 ? -42.670 10.888 37.386 1.00 91.12 271 ASP A O 1
ATOM 2060 N N . THR A 1 272 ? -43.081 9.215 35.955 1.00 90.19 272 THR A N 1
ATOM 2061 C CA . THR A 1 272 ? -42.872 9.993 34.728 1.00 90.19 272 THR A CA 1
ATOM 2062 C C . THR A 1 272 ? -43.810 11.200 34.565 1.00 90.19 272 THR A C 1
ATOM 2064 O O . THR A 1 272 ? -43.516 12.065 33.739 1.00 90.19 272 THR A O 1
ATOM 2067 N N . SER A 1 273 ? -44.876 11.350 35.361 1.00 90.88 273 SER A N 1
ATOM 2068 C CA . SER A 1 273 ? -45.719 12.559 35.351 1.00 90.88 273 SER A CA 1
ATOM 2069 C C . SER A 1 273 ? -44.964 13.810 35.786 1.00 90.88 273 SER A C 1
ATOM 2071 O O . SER A 1 273 ? -45.211 14.896 35.264 1.00 90.88 273 SER A O 1
ATOM 2073 N N . THR A 1 274 ? -43.950 13.655 36.640 1.00 89.75 274 THR A N 1
ATOM 2074 C CA . THR A 1 274 ? -43.044 14.745 37.039 1.00 89.75 274 THR A CA 1
ATOM 2075 C C . THR A 1 274 ? -42.203 15.295 35.883 1.00 89.75 274 THR A C 1
ATOM 2077 O O . THR A 1 274 ? -41.682 16.404 35.973 1.00 89.75 274 THR A O 1
ATOM 2080 N N . LEU A 1 275 ? -42.115 14.552 34.776 1.00 85.62 275 LEU A N 1
ATOM 2081 C CA . LEU A 1 275 ? -41.473 14.958 33.525 1.00 85.62 275 LEU A CA 1
ATOM 2082 C C . LEU A 1 275 ? -42.492 15.437 32.472 1.00 85.62 275 LEU A C 1
ATOM 2084 O O . LEU A 1 275 ? -42.134 15.612 31.310 1.00 85.62 275 LEU A O 1
ATOM 2088 N N . GLY A 1 276 ? -43.761 15.622 32.854 1.00 88.94 276 GLY A N 1
ATOM 2089 C CA . GLY A 1 276 ? -44.849 15.987 31.943 1.00 88.94 276 GLY A CA 1
ATOM 2090 C C . GLY A 1 276 ? -45.381 14.825 31.097 1.00 88.94 276 GLY A C 1
ATOM 2091 O O . GLY A 1 276 ? -46.021 15.064 30.076 1.00 88.94 276 GLY A O 1
ATOM 2092 N N . LEU A 1 277 ? -45.102 13.575 31.487 1.00 90.25 277 LEU A N 1
ATOM 2093 C CA . LEU A 1 277 ? -45.562 12.370 30.789 1.00 90.25 277 LEU A CA 1
ATOM 2094 C C . LEU A 1 277 ? -46.761 11.725 31.512 1.00 90.25 277 LEU A C 1
ATOM 2096 O O . LEU A 1 277 ? -47.286 12.250 32.487 1.00 90.25 277 LEU A O 1
ATOM 2100 N N . ALA A 1 278 ? -47.211 10.563 31.041 1.00 88.62 278 ALA A N 1
ATOM 2101 C CA . ALA A 1 278 ? -48.441 9.919 31.513 1.00 88.62 278 ALA A CA 1
ATOM 2102 C C . ALA A 1 278 ? -48.356 9.232 32.899 1.00 88.62 278 ALA A C 1
ATOM 2104 O O . ALA A 1 278 ? -49.337 8.636 33.330 1.00 88.62 278 ALA A O 1
ATOM 2105 N N . GLY A 1 279 ? -47.213 9.268 33.597 1.00 90.31 279 GLY A N 1
ATOM 2106 C CA . GLY A 1 279 ? -47.071 8.667 34.937 1.00 90.31 279 GLY A CA 1
ATOM 2107 C C . GLY A 1 279 ? -47.075 7.133 34.968 1.00 90.31 279 GLY A C 1
ATOM 2108 O O . GLY A 1 279 ? -47.257 6.526 36.019 1.00 90.31 279 GLY A O 1
ATOM 2109 N N . LEU A 1 280 ? -46.852 6.481 33.824 1.00 89.75 280 LEU A N 1
ATOM 2110 C CA . LEU A 1 280 ? -46.939 5.018 33.678 1.00 89.75 280 LEU A CA 1
ATOM 2111 C C . LEU A 1 280 ? -45.676 4.271 34.149 1.00 89.75 280 LEU A C 1
ATOM 2113 O O . LEU A 1 280 ? -45.575 3.055 34.023 1.00 89.75 280 LEU A O 1
ATOM 2117 N N . ALA A 1 281 ? -44.668 4.979 34.650 1.00 89.81 281 ALA A N 1
ATOM 2118 C CA . ALA A 1 281 ? -43.420 4.364 35.082 1.00 89.81 281 ALA A CA 1
ATOM 2119 C C . ALA A 1 281 ? -42.805 5.136 36.242 1.00 89.81 281 ALA A C 1
ATOM 2121 O O . ALA A 1 281 ? -42.731 6.365 36.193 1.00 89.81 281 ALA A O 1
ATOM 2122 N N . ASP A 1 282 ? -42.321 4.398 37.234 1.00 88.81 282 ASP A N 1
ATOM 2123 C CA . ASP A 1 282 ? -41.576 4.924 38.369 1.00 88.81 282 ASP A CA 1
ATOM 2124 C C . ASP A 1 282 ? -40.161 5.297 37.929 1.00 88.81 282 ASP A C 1
ATOM 2126 O O . ASP A 1 282 ? -39.512 4.566 37.171 1.00 88.81 282 ASP A O 1
ATOM 2130 N N . ILE A 1 283 ? -39.665 6.422 38.433 1.00 88.38 283 ILE A N 1
ATOM 2131 C CA . ILE A 1 283 ? -38.324 6.918 38.147 1.00 88.38 283 ILE A CA 1
ATOM 2132 C C . ILE A 1 283 ? -37.357 6.393 39.212 1.00 88.38 283 ILE A C 1
ATOM 2134 O O . ILE A 1 283 ? -37.588 6.462 40.420 1.00 88.38 283 ILE A O 1
ATOM 2138 N N . TYR A 1 284 ? -36.224 5.892 38.743 1.00 88.31 284 TYR A N 1
ATOM 2139 C CA . TYR A 1 284 ? -35.086 5.482 39.544 1.00 88.31 284 TYR A CA 1
ATOM 2140 C C . TYR A 1 284 ? -33.882 6.328 39.136 1.00 88.31 284 TYR A C 1
ATOM 2142 O O . TYR A 1 284 ? -33.636 6.542 37.949 1.00 88.31 284 TYR A O 1
ATOM 2150 N N . ALA A 1 285 ? -33.126 6.804 40.119 1.00 87.75 285 ALA A N 1
ATOM 2151 C CA . ALA A 1 285 ? -31.924 7.596 39.906 1.00 87.75 285 ALA A CA 1
ATOM 2152 C C . ALA A 1 285 ? -30.729 6.920 40.569 1.00 87.75 285 ALA A C 1
ATOM 2154 O O . ALA A 1 285 ? -30.840 6.322 41.639 1.00 87.75 285 ALA A O 1
ATOM 2155 N N . GLY A 1 286 ? -29.573 7.015 39.934 1.00 87.69 286 GLY A N 1
ATOM 2156 C CA . GLY A 1 286 ? -28.352 6.423 40.445 1.00 87.69 286 GLY A CA 1
ATOM 2157 C C . GLY A 1 286 ? -27.132 6.915 39.701 1.00 87.69 286 GLY A C 1
ATOM 2158 O O . GLY A 1 286 ? -27.168 7.937 39.010 1.00 87.69 286 GLY A O 1
ATOM 2159 N N . THR A 1 287 ? -26.047 6.172 39.842 1.00 84.62 287 THR A N 1
ATOM 2160 C CA . THR A 1 287 ? -24.791 6.466 39.162 1.00 84.62 287 THR A CA 1
ATOM 2161 C C . THR A 1 287 ? -24.180 5.199 38.582 1.00 84.62 287 THR A C 1
ATOM 2163 O O . THR A 1 287 ? -24.445 4.086 39.037 1.00 84.62 287 THR A O 1
ATOM 2166 N N . MET A 1 288 ? -23.356 5.375 37.555 1.00 83.88 288 MET A N 1
ATOM 2167 C CA . MET A 1 288 ? -22.564 4.315 36.943 1.00 83.88 288 MET A CA 1
ATOM 2168 C C . MET A 1 288 ? -21.133 4.808 36.755 1.00 83.88 288 MET A C 1
ATOM 2170 O O . MET A 1 288 ? -20.918 5.965 36.399 1.00 83.88 288 MET A O 1
ATOM 2174 N N . GLN A 1 289 ? -20.158 3.934 36.995 1.00 84.31 289 GLN A N 1
ATOM 2175 C CA . GLN A 1 289 ? -18.765 4.185 36.632 1.00 84.31 289 GLN A CA 1
ATOM 2176 C C . GLN A 1 289 ? -18.532 3.717 35.202 1.00 84.31 289 GLN A C 1
ATOM 2178 O O . GLN A 1 289 ? -18.820 2.564 34.883 1.00 84.31 289 GLN A O 1
ATOM 2183 N N . ILE A 1 290 ? -17.988 4.590 34.360 1.00 83.50 290 ILE A N 1
ATOM 2184 C CA . ILE A 1 290 ? -17.556 4.230 33.009 1.00 83.50 290 ILE A CA 1
ATOM 2185 C C . ILE A 1 290 ? -16.068 4.544 32.828 1.00 83.50 290 ILE A C 1
ATOM 2187 O O . ILE A 1 290 ? -15.600 5.573 33.327 1.00 83.50 290 ILE A O 1
ATOM 2191 N N . PRO A 1 291 ? -15.299 3.698 32.121 1.00 86.75 291 PRO A N 1
ATOM 2192 C CA . PRO A 1 291 ? -13.935 4.045 31.748 1.00 86.75 291 PRO A CA 1
ATOM 2193 C C . PRO A 1 291 ? -13.951 5.275 30.835 1.00 86.75 291 PRO A C 1
ATOM 2195 O O . PRO A 1 291 ? -14.732 5.348 29.885 1.00 86.75 291 PRO A O 1
ATOM 2198 N N . TYR A 1 292 ? -13.077 6.240 31.111 1.00 87.38 292 TYR A N 1
ATOM 2199 C CA . TYR A 1 292 ? -12.926 7.440 30.297 1.00 87.38 292 TYR A CA 1
ATOM 2200 C C . TYR A 1 292 ? -11.504 7.497 29.742 1.00 87.38 292 TYR A C 1
ATOM 2202 O O . TYR A 1 292 ? -10.535 7.609 30.488 1.00 87.38 292 TYR A O 1
ATOM 2210 N N . TYR A 1 293 ? -11.386 7.378 28.418 1.00 88.44 293 TYR A N 1
ATOM 2211 C CA . TYR A 1 293 ? -10.115 7.181 27.702 1.00 88.44 293 TYR A CA 1
ATOM 2212 C C . TYR A 1 293 ? -9.348 8.477 27.396 1.00 88.44 293 TYR A C 1
ATOM 2214 O O . TYR A 1 293 ? -8.265 8.445 26.813 1.00 88.44 293 TYR A O 1
ATOM 2222 N N . LEU A 1 294 ? -9.897 9.618 27.811 1.00 88.38 294 LEU A N 1
ATOM 2223 C CA . LEU A 1 294 ? -9.240 10.922 27.799 1.00 88.38 294 LEU A CA 1
ATOM 2224 C C . LEU A 1 294 ? -9.091 11.448 29.233 1.00 88.38 294 LEU A C 1
ATOM 2226 O O . LEU A 1 294 ? -9.444 10.783 30.209 1.00 88.38 294 LEU A O 1
ATOM 2230 N N . GLN A 1 295 ? -8.567 12.661 29.384 1.00 83.69 295 GLN A N 1
ATOM 2231 C CA . GLN A 1 295 ? -8.639 13.358 30.662 1.00 83.69 295 GLN A CA 1
ATOM 2232 C C . GLN A 1 295 ? -10.063 13.890 30.878 1.00 83.69 295 GLN A C 1
ATOM 2234 O O . GLN A 1 295 ? -10.574 14.607 30.023 1.00 83.69 295 GLN A O 1
ATOM 2239 N N . ALA A 1 296 ? -10.730 13.514 31.970 1.00 79.50 296 ALA A N 1
ATOM 2240 C CA . ALA A 1 296 ? -12.073 13.973 32.291 1.00 79.50 296 ALA A CA 1
ATOM 2241 C C . ALA A 1 296 ? -12.071 15.499 32.48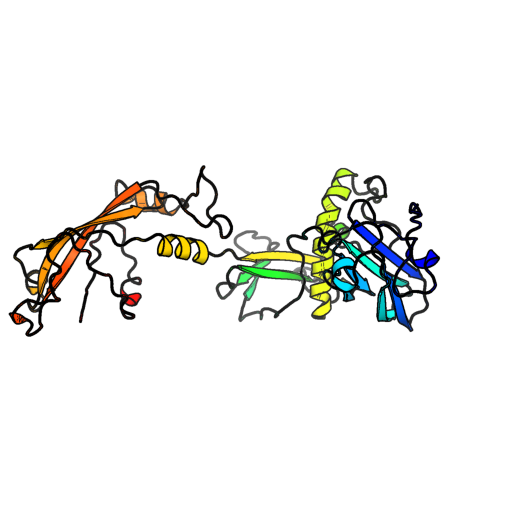6 1.00 79.50 296 ALA A C 1
ATOM 2243 O O . ALA A 1 296 ? -11.181 16.013 33.171 1.00 79.50 296 ALA A O 1
ATOM 2244 N N . PRO A 1 297 ? -13.032 16.226 31.889 1.00 77.75 297 PRO A N 1
ATOM 2245 C CA . PRO A 1 297 ? -13.162 17.659 32.111 1.00 77.75 297 PRO A CA 1
ATOM 2246 C C . PRO A 1 297 ? -13.489 17.925 33.579 1.00 77.75 297 PRO A C 1
ATOM 2248 O O . PRO A 1 297 ? -14.385 17.289 34.136 1.00 77.75 297 PRO A O 1
ATOM 2251 N N . VAL A 1 298 ? -12.777 18.869 34.199 1.00 80.88 298 VAL A N 1
ATOM 2252 C CA . VAL A 1 298 ? -13.102 19.336 35.557 1.00 80.88 298 VAL A CA 1
ATOM 2253 C C . VAL A 1 298 ? -14.119 20.476 35.514 1.00 80.88 298 VAL A C 1
ATOM 2255 O O . VAL A 1 298 ? -14.856 20.679 36.477 1.00 80.88 298 VAL A O 1
ATOM 2258 N N . ALA A 1 299 ? -14.223 21.169 34.378 1.00 81.56 299 ALA A N 1
ATOM 2259 C CA . ALA A 1 299 ? -15.262 22.140 34.088 1.00 81.56 299 ALA A CA 1
ATOM 2260 C C . ALA A 1 299 ? -15.667 22.126 32.593 1.00 81.56 299 ALA A C 1
ATOM 2262 O O . ALA A 1 299 ? -14.887 21.691 31.741 1.00 81.56 299 ALA A O 1
ATOM 2263 N N . PRO A 1 300 ? -16.875 22.610 32.228 1.00 78.50 300 PRO A N 1
ATOM 2264 C CA . PRO A 1 300 ? -17.365 22.575 30.843 1.00 78.50 300 PRO A CA 1
ATOM 2265 C C . PRO A 1 300 ? -16.429 23.237 29.821 1.00 78.50 300 PRO A C 1
ATOM 2267 O O . PRO A 1 300 ? -16.329 22.777 28.683 1.00 78.50 300 PRO A O 1
ATOM 2270 N N . GLN A 1 301 ? -15.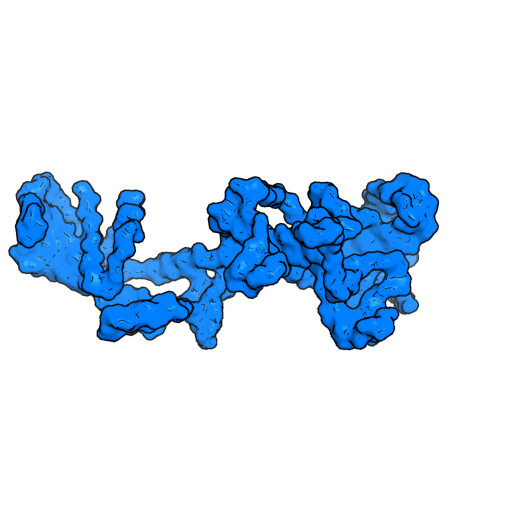718 24.293 30.227 1.00 85.00 301 GLN A N 1
ATOM 2271 C CA . GLN A 1 301 ? -14.761 25.011 29.383 1.00 85.00 301 GLN A CA 1
ATOM 2272 C C . GLN A 1 301 ? -13.521 24.192 28.987 1.00 85.00 301 GLN A C 1
ATOM 2274 O O . GLN A 1 301 ? -12.835 24.576 28.044 1.00 85.00 301 GLN A O 1
ATOM 2279 N N . ASP A 1 302 ? -13.245 23.063 29.646 1.00 79.81 302 ASP A N 1
ATOM 2280 C CA . ASP A 1 302 ? -12.077 22.223 29.346 1.00 79.81 302 ASP A CA 1
ATOM 2281 C C . ASP A 1 302 ? -12.316 21.302 28.139 1.00 79.81 302 ASP A C 1
ATOM 2283 O O . ASP A 1 302 ? -11.370 20.767 27.554 1.00 79.81 302 ASP A O 1
ATOM 2287 N N . ALA A 1 303 ? -13.581 21.108 27.745 1.00 77.56 303 ALA A N 1
ATOM 2288 C CA . ALA A 1 303 ? -13.965 20.153 26.710 1.00 77.56 303 ALA A CA 1
ATOM 2289 C C . ALA A 1 303 ? -13.252 20.373 25.358 1.00 77.56 303 ALA A C 1
ATOM 2291 O O . ALA A 1 303 ? -12.761 19.387 24.808 1.00 77.56 303 ALA A O 1
ATOM 2292 N N . PRO A 1 304 ? -13.110 21.602 24.816 1.00 82.38 304 PRO A N 1
ATOM 2293 C CA . PRO A 1 304 ? -12.410 21.809 23.545 1.00 82.38 304 PRO A CA 1
ATOM 2294 C C . PRO A 1 304 ? -10.937 21.388 23.600 1.00 82.38 304 PRO A C 1
ATOM 2296 O O . PRO A 1 304 ? -10.427 20.799 22.650 1.00 82.38 304 PRO A O 1
ATOM 2299 N N . ILE A 1 305 ? -10.268 21.643 24.729 1.00 80.69 305 ILE A N 1
ATOM 2300 C CA . ILE A 1 305 ? -8.864 21.272 24.934 1.00 80.69 305 ILE A CA 1
ATOM 2301 C C . ILE A 1 305 ? -8.754 19.747 24.995 1.00 80.69 305 ILE A C 1
ATOM 2303 O O . ILE A 1 305 ? -7.955 19.149 24.281 1.00 80.69 305 ILE A O 1
ATOM 2307 N N . ILE A 1 306 ? -9.610 19.092 25.776 1.00 79.81 306 ILE A N 1
ATOM 2308 C CA . ILE A 1 306 ? -9.604 17.632 25.930 1.00 79.81 306 ILE A CA 1
ATOM 2309 C C . ILE A 1 306 ? -9.905 16.919 24.607 1.00 79.81 306 ILE A C 1
ATOM 2311 O O . ILE A 1 306 ? -9.217 15.957 24.265 1.00 79.81 306 ILE A O 1
ATOM 2315 N N . LEU A 1 307 ? -10.883 17.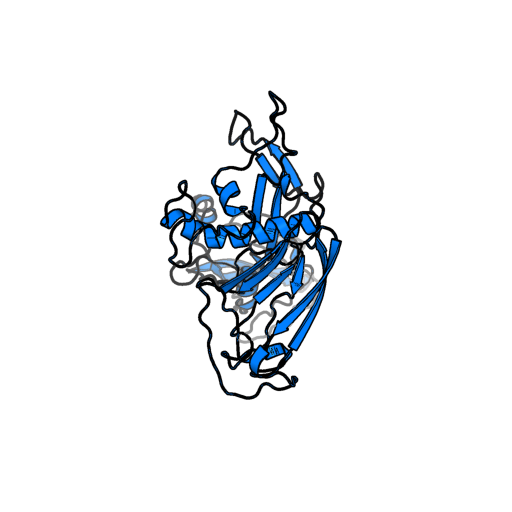398 23.836 1.00 81.62 307 LEU A N 1
ATOM 2316 C CA . LEU A 1 307 ? -11.265 16.809 22.546 1.00 81.62 307 LEU A CA 1
ATOM 2317 C C . LEU A 1 307 ? -10.213 17.012 21.447 1.00 81.62 307 LEU A C 1
ATOM 2319 O O . LEU A 1 307 ? -10.266 16.329 20.430 1.00 81.62 307 LEU A O 1
ATOM 2323 N N . SER A 1 308 ? -9.242 17.904 21.661 1.00 80.88 308 SER A N 1
ATOM 2324 C CA . SER A 1 308 ? -8.066 18.036 20.792 1.00 80.88 308 SER A CA 1
ATOM 2325 C C . SER A 1 308 ? -6.928 17.067 21.141 1.00 80.88 308 SER A C 1
ATOM 2327 O O . SER A 1 308 ? -5.902 17.044 20.463 1.00 80.88 308 SER A O 1
ATOM 2329 N N . THR A 1 309 ? -7.094 16.246 22.185 1.00 85.00 309 THR A N 1
ATOM 2330 C CA . THR A 1 309 ? -6.129 15.203 22.566 1.00 85.00 309 THR A CA 1
ATOM 2331 C C . THR A 1 309 ? -6.509 13.825 21.999 1.00 85.00 309 THR A C 1
ATOM 2333 O O . THR A 1 309 ? -7.529 13.666 21.334 1.00 85.00 309 THR A O 1
ATOM 2336 N N . ARG A 1 310 ? -5.667 12.808 22.237 1.00 86.62 310 ARG A N 1
ATOM 2337 C CA . ARG A 1 310 ? -5.813 11.444 21.692 1.00 86.62 310 ARG A CA 1
ATOM 2338 C C . ARG A 1 310 ? -5.919 10.389 22.791 1.00 86.62 310 ARG A C 1
ATOM 2340 O O . ARG A 1 310 ? -5.363 10.566 23.876 1.00 86.62 310 ARG A O 1
ATOM 2347 N N . TRP A 1 311 ? -6.539 9.256 22.466 1.00 89.38 311 TRP A N 1
ATOM 2348 C CA . TRP A 1 311 ? -6.427 8.037 23.273 1.00 89.38 311 TRP A CA 1
ATOM 2349 C C . TRP A 1 311 ? -4.985 7.516 23.227 1.00 89.38 311 TRP A C 1
ATOM 2351 O O . TRP A 1 311 ? -4.298 7.656 22.210 1.00 89.38 311 TRP A O 1
ATOM 2361 N N . ARG A 1 312 ? -4.518 6.932 24.334 1.00 88.19 312 ARG A N 1
ATOM 2362 C CA . ARG A 1 312 ? -3.127 6.483 24.513 1.00 88.19 312 ARG A CA 1
ATOM 2363 C C . ARG A 1 312 ? -3.093 5.007 24.897 1.00 88.19 312 ARG A C 1
ATOM 2365 O O . ARG A 1 312 ? -3.948 4.547 25.652 1.00 88.19 312 ARG A O 1
ATOM 2372 N N . GLY A 1 313 ? -2.116 4.276 24.370 1.00 83.75 313 GLY A N 1
ATOM 2373 C CA . GLY A 1 313 ? -1.798 2.915 24.798 1.00 83.75 313 GLY A CA 1
ATOM 2374 C C . GLY A 1 313 ? -0.803 2.900 25.964 1.00 83.75 313 GLY A C 1
ATOM 2375 O O . GLY A 1 313 ? -0.480 3.937 26.551 1.00 83.75 313 GLY A O 1
ATOM 2376 N N . VAL A 1 314 ? -0.279 1.714 26.284 1.00 78.62 314 VAL A N 1
ATOM 2377 C CA . VAL A 1 314 ? 0.779 1.527 27.297 1.00 78.62 314 VAL A CA 1
ATOM 2378 C C . VAL A 1 314 ? 1.992 2.397 26.956 1.00 78.62 314 VAL A C 1
ATOM 2380 O O . VAL A 1 314 ? 2.372 2.492 25.788 1.00 78.62 314 VAL A O 1
ATOM 2383 N N . ASN A 1 315 ? 2.589 3.040 27.965 1.00 79.75 315 ASN A N 1
ATOM 2384 C CA . ASN A 1 315 ? 3.759 3.920 27.825 1.00 79.75 315 ASN A CA 1
ATOM 2385 C C . ASN A 1 315 ? 3.571 5.068 26.813 1.00 79.75 315 ASN A C 1
ATOM 2387 O O . ASN A 1 315 ? 4.504 5.419 26.098 1.00 79.75 315 ASN A O 1
ATOM 2391 N N . ASP A 1 316 ? 2.362 5.633 26.729 1.00 79.88 316 ASP A N 1
ATOM 2392 C CA . ASP A 1 316 ? 2.015 6.711 25.787 1.00 79.88 316 ASP A CA 1
ATOM 2393 C C . ASP A 1 316 ? 2.168 6.338 24.294 1.00 79.88 316 ASP A C 1
ATOM 2395 O O . ASP A 1 316 ? 2.335 7.177 23.399 1.00 79.88 316 ASP A O 1
ATOM 2399 N N . SER A 1 317 ? 2.081 5.043 23.993 1.00 76.56 317 SER A N 1
ATOM 2400 C CA . SER A 1 317 ? 2.057 4.568 22.613 1.00 76.56 317 SER A CA 1
ATOM 2401 C C . SER A 1 317 ? 0.824 5.082 21.862 1.00 76.56 317 SER A C 1
ATOM 2403 O O . SER A 1 317 ? -0.248 5.314 22.432 1.00 76.56 317 SER A O 1
ATOM 2405 N N . ALA A 1 318 ? 0.974 5.274 20.549 1.00 77.19 318 ALA A N 1
ATOM 2406 C CA . ALA A 1 318 ? -0.160 5.565 19.684 1.00 77.19 318 ALA A CA 1
ATOM 2407 C C . ALA A 1 318 ? -1.112 4.366 19.652 1.00 77.19 318 ALA A C 1
ATOM 2409 O O . ALA A 1 318 ? -0.677 3.227 19.460 1.00 77.19 318 ALA A O 1
ATOM 2410 N N . VAL A 1 319 ? -2.405 4.638 19.803 1.00 79.25 319 VAL A N 1
ATOM 2411 C CA . VAL A 1 319 ? -3.444 3.637 19.571 1.00 79.25 319 VAL A CA 1
ATOM 2412 C C . VAL A 1 319 ? -3.636 3.516 18.063 1.00 79.25 319 VAL A C 1
ATOM 2414 O O . VAL A 1 319 ? -3.881 4.508 17.379 1.00 79.25 319 VAL A O 1
ATOM 2417 N N . THR A 1 320 ? -3.461 2.310 17.535 1.00 73.81 320 THR A N 1
ATOM 2418 C CA . THR A 1 320 ? -3.520 2.022 16.095 1.00 73.81 320 THR A CA 1
ATOM 2419 C C . THR A 1 320 ? -4.145 0.652 15.873 1.00 73.81 320 THR A C 1
ATOM 2421 O O . THR A 1 320 ? -4.334 -0.104 16.816 1.00 73.81 320 THR A O 1
ATOM 2424 N N . ARG A 1 321 ? -4.377 0.257 14.621 1.00 63.50 321 ARG A N 1
ATOM 2425 C CA . ARG A 1 321 ? -4.783 -1.121 14.298 1.00 63.50 321 ARG A CA 1
ATOM 2426 C C . ARG A 1 321 ? -3.817 -2.213 14.796 1.00 63.50 321 ARG A C 1
ATOM 2428 O O . ARG A 1 321 ? -4.246 -3.339 15.003 1.00 63.50 321 ARG A O 1
ATOM 2435 N N . TYR A 1 322 ? -2.529 -1.898 14.969 1.00 68.25 322 TYR A N 1
ATOM 2436 C CA . TYR A 1 322 ? -1.506 -2.837 15.463 1.00 68.25 322 TYR A CA 1
ATOM 2437 C C . TYR A 1 322 ? -1.306 -2.748 16.979 1.00 68.25 322 TYR A C 1
ATOM 2439 O O . TYR A 1 322 ? -0.732 -3.642 17.590 1.00 68.25 322 TYR A O 1
ATOM 2447 N N . ASN A 1 323 ? -1.803 -1.671 17.584 1.00 74.88 323 ASN A N 1
ATOM 2448 C CA . ASN A 1 323 ? -1.841 -1.457 19.023 1.00 74.88 323 ASN A CA 1
ATOM 2449 C C . ASN A 1 323 ? -3.238 -0.943 19.411 1.00 74.88 323 ASN A C 1
ATOM 2451 O O . ASN A 1 323 ? -3.390 0.242 19.729 1.00 74.88 323 ASN A O 1
ATOM 2455 N N . PRO A 1 324 ? -4.285 -1.783 19.290 1.00 82.00 324 PRO A N 1
ATOM 2456 C CA . PRO A 1 324 ? -5.669 -1.317 19.345 1.00 82.00 324 PRO A CA 1
ATOM 2457 C C . PRO A 1 324 ? -6.200 -1.154 20.768 1.00 82.00 324 PRO A C 1
ATOM 2459 O O . PRO A 1 324 ? -7.366 -0.817 20.934 1.00 82.00 324 PRO A O 1
ATOM 2462 N N . GLN A 1 325 ? -5.380 -1.406 21.791 1.00 85.25 325 GLN A N 1
ATOM 2463 C CA . GLN A 1 325 ? -5.807 -1.412 23.184 1.00 85.25 325 GLN A CA 1
ATOM 2464 C C . GLN A 1 325 ? -5.489 -0.072 23.870 1.00 85.25 325 GLN A C 1
ATOM 2466 O O . GLN A 1 325 ? -4.350 0.154 24.288 1.00 85.25 325 GLN A O 1
ATOM 2471 N N . PRO A 1 326 ? -6.474 0.834 24.010 1.00 89.06 326 PRO A N 1
ATOM 2472 C CA . PRO A 1 326 ? -6.290 2.070 24.751 1.00 89.06 326 PRO A CA 1
ATOM 2473 C C . PRO A 1 326 ? -6.307 1.812 26.263 1.00 89.06 326 PRO A C 1
ATOM 2475 O O . PRO A 1 326 ? -6.977 0.901 26.755 1.00 89.06 326 PRO A O 1
ATOM 2478 N N . ILE A 1 327 ? -5.619 2.668 27.013 1.00 87.94 327 ILE A N 1
ATOM 2479 C CA . ILE A 1 327 ? -5.700 2.720 28.473 1.00 87.94 327 ILE A CA 1
ATOM 2480 C C . ILE A 1 327 ? -6.713 3.787 28.867 1.00 87.94 327 ILE A C 1
ATOM 2482 O O . ILE A 1 327 ? -6.637 4.925 28.408 1.00 87.94 327 ILE A O 1
ATOM 2486 N N . ALA A 1 328 ? -7.639 3.429 29.753 1.00 87.94 328 ALA A N 1
ATOM 2487 C CA . ALA A 1 328 ? -8.460 4.405 30.452 1.00 87.94 328 ALA A CA 1
ATOM 2488 C C . ALA A 1 328 ? -7.657 4.956 31.645 1.00 87.94 328 ALA A C 1
ATOM 2490 O O . ALA A 1 328 ? -7.445 4.213 32.605 1.00 87.94 328 ALA A O 1
ATOM 2491 N N . PRO A 1 329 ? -7.183 6.219 31.622 1.00 84.25 329 PRO A N 1
ATOM 2492 C CA . PRO A 1 329 ? -6.453 6.795 32.753 1.00 84.25 329 PRO A CA 1
ATOM 2493 C C . PRO A 1 329 ? -7.330 6.964 33.999 1.00 84.25 329 PRO A C 1
ATOM 2495 O O . PRO A 1 329 ? -6.807 7.102 35.101 1.00 84.25 329 PRO A O 1
ATOM 2498 N N . GLN A 1 330 ? -8.654 6.985 33.834 1.00 86.62 330 GLN A N 1
ATOM 2499 C CA . GLN A 1 330 ? -9.602 7.136 34.929 1.00 86.62 330 GLN A CA 1
ATOM 2500 C C . GLN A 1 330 ? -10.951 6.494 34.608 1.00 86.62 330 GLN A C 1
ATOM 2502 O O . GLN A 1 330 ? -11.280 6.223 33.451 1.00 86.62 330 GLN A O 1
ATOM 2507 N N . SER A 1 331 ? -11.751 6.304 35.653 1.00 86.88 331 SER A N 1
ATOM 2508 C CA . SER A 1 331 ? -13.190 6.067 35.536 1.00 86.88 331 SER A CA 1
ATOM 2509 C C . SER A 1 331 ? -13.940 7.341 35.901 1.00 86.88 331 SER A C 1
ATOM 2511 O O . SER A 1 331 ? -13.506 8.086 36.780 1.00 86.88 331 SER A O 1
ATOM 2513 N N . VAL A 1 332 ? -15.048 7.601 35.214 1.00 85.38 332 VAL A N 1
ATOM 2514 C CA . VAL A 1 332 ? -15.923 8.743 35.478 1.00 85.38 332 VAL A CA 1
ATOM 2515 C C . VAL A 1 332 ? -17.266 8.234 35.975 1.00 85.38 332 VAL A C 1
ATOM 2517 O O . VAL A 1 332 ? -17.877 7.350 35.372 1.00 85.38 332 VAL A O 1
ATOM 2520 N N . THR A 1 333 ? -17.738 8.842 37.059 1.00 85.56 333 THR A N 1
ATOM 2521 C CA . THR A 1 333 ? -19.097 8.651 37.561 1.00 85.56 333 THR A CA 1
ATOM 2522 C C . THR A 1 333 ? -20.064 9.447 36.697 1.00 85.56 333 THR A C 1
ATOM 2524 O O . THR A 1 333 ? -19.995 10.676 36.676 1.00 85.56 333 THR A O 1
ATOM 2527 N N . ILE A 1 334 ? -20.998 8.776 36.032 1.00 84.19 334 ILE A N 1
ATOM 2528 C CA . ILE A 1 334 ? -22.099 9.427 35.320 1.00 84.19 334 ILE A CA 1
ATOM 2529 C C . ILE A 1 334 ? -23.422 9.225 36.068 1.00 84.19 334 ILE A C 1
ATOM 2531 O O . ILE A 1 334 ? -23.640 8.152 36.642 1.00 84.19 334 ILE A O 1
ATOM 2535 N N . PRO A 1 335 ? -24.317 10.229 36.088 1.00 86.25 335 PRO A N 1
ATOM 2536 C CA . PRO A 1 335 ? -25.671 10.043 36.586 1.00 86.25 335 PRO A CA 1
ATOM 2537 C C . PRO A 1 335 ? -26.464 9.158 35.620 1.00 86.25 335 PRO A C 1
ATOM 2539 O O . PRO A 1 335 ? -26.346 9.287 34.402 1.00 86.25 335 PRO A O 1
ATOM 2542 N N . VAL A 1 336 ? -27.299 8.283 36.172 1.00 85.44 336 VAL A N 1
ATOM 2543 C CA . VAL A 1 336 ? -28.197 7.413 35.412 1.00 85.44 336 VAL A CA 1
ATOM 2544 C C . VAL A 1 336 ? -29.622 7.624 35.899 1.00 85.44 336 VAL A C 1
ATOM 2546 O O . VAL A 1 336 ? -29.887 7.628 37.102 1.00 85.44 336 VAL A O 1
ATOM 2549 N N . LEU A 1 337 ? -30.539 7.770 34.946 1.00 85.12 337 LEU A N 1
ATOM 2550 C CA . LEU A 1 337 ? -31.975 7.702 35.174 1.00 85.12 337 LEU A CA 1
ATOM 2551 C C . LEU A 1 337 ? -32.508 6.446 34.491 1.00 85.12 337 LEU A C 1
ATOM 2553 O O . LEU A 1 337 ? -32.202 6.193 33.327 1.00 85.12 337 LEU A O 1
ATOM 2557 N N . ALA A 1 338 ? -33.301 5.674 35.224 1.00 84.88 338 ALA A N 1
ATOM 2558 C CA . ALA A 1 338 ? -33.995 4.499 34.723 1.00 84.88 338 ALA A CA 1
ATOM 2559 C C . ALA A 1 338 ? -35.486 4.623 35.038 1.00 84.88 338 ALA A C 1
ATOM 2561 O O . ALA A 1 338 ? -35.864 5.106 36.104 1.00 84.88 338 ALA A O 1
ATOM 2562 N N . THR A 1 339 ? -36.336 4.173 34.123 1.00 86.12 339 THR A N 1
ATOM 2563 C CA . THR A 1 339 ? -37.783 4.104 34.329 1.00 86.12 339 THR A CA 1
ATOM 2564 C C . THR A 1 339 ? -38.219 2.649 34.383 1.00 86.12 339 THR A C 1
ATOM 2566 O O . THR A 1 339 ? -37.739 1.811 33.621 1.00 86.12 339 THR A O 1
ATOM 2569 N N . VAL A 1 340 ? -39.113 2.327 35.315 1.00 85.38 340 VAL A N 1
ATOM 2570 C CA . VAL A 1 340 ? -39.666 0.976 35.466 1.00 85.38 340 VAL A CA 1
ATOM 2571 C C . VAL A 1 340 ? -41.188 1.071 35.423 1.00 85.38 340 VAL A C 1
ATOM 2573 O O . VAL A 1 340 ? -41.735 1.845 36.208 1.00 85.38 340 VAL A O 1
ATOM 2576 N N . PRO A 1 341 ? -41.883 0.309 34.555 1.00 88.31 341 PRO A N 1
ATOM 2577 C CA . PRO A 1 341 ? -43.343 0.320 34.501 1.00 88.31 341 PRO A CA 1
ATOM 2578 C C . PRO A 1 341 ? -43.973 0.076 35.876 1.00 88.31 341 PRO A C 1
ATOM 2580 O O . PRO A 1 341 ? -43.515 -0.798 36.621 1.00 88.31 341 PRO A O 1
ATOM 2583 N N . ASN A 1 342 ? -45.005 0.858 36.193 1.00 84.88 342 ASN A N 1
ATOM 2584 C CA . ASN A 1 342 ? -45.785 0.736 37.425 1.00 84.88 342 ASN A CA 1
ATOM 2585 C C . ASN A 1 342 ? -47.193 0.198 37.135 1.00 84.88 342 ASN A C 1
ATOM 2587 O O . ASN A 1 342 ? -47.548 -0.057 35.983 1.00 84.88 342 ASN A O 1
ATOM 2591 N N . ASP A 1 343 ? -48.008 0.036 38.173 1.00 85.25 343 ASP A N 1
ATOM 2592 C CA . ASP A 1 343 ? -49.331 -0.587 38.056 1.00 85.25 343 ASP A CA 1
ATOM 2593 C C . ASP A 1 343 ? -50.287 0.187 37.127 1.00 85.25 343 ASP A C 1
ATOM 2595 O O . ASP A 1 343 ? -51.174 -0.410 36.516 1.00 85.25 343 ASP A O 1
ATOM 2599 N N . ASN A 1 344 ? -50.066 1.494 36.931 1.00 81.94 344 ASN A N 1
ATOM 2600 C CA . ASN A 1 344 ? -50.872 2.319 36.027 1.00 81.94 344 ASN A CA 1
ATOM 2601 C C . ASN A 1 344 ? -50.598 2.018 34.546 1.00 81.94 344 ASN A C 1
ATOM 2603 O O . ASN A 1 344 ? -51.418 2.343 33.692 1.00 81.94 344 ASN A O 1
ATOM 2607 N N . SER A 1 345 ? -49.456 1.402 34.226 1.00 84.31 345 SER A N 1
ATOM 2608 C CA . SER A 1 345 ? -49.074 1.079 32.845 1.00 84.31 345 SER A CA 1
ATOM 2609 C C . SER A 1 345 ? -49.868 -0.067 32.224 1.00 84.31 345 SER A C 1
ATOM 2611 O O . SER A 1 345 ? -49.861 -0.215 31.003 1.00 84.31 345 SER A O 1
ATOM 2613 N N . GLY A 1 346 ? -50.489 -0.921 33.044 1.00 81.00 346 GLY A N 1
ATOM 2614 C CA . GLY A 1 346 ? -51.038 -2.201 32.590 1.00 81.00 346 GLY A CA 1
ATOM 2615 C C . GLY A 1 346 ? -49.976 -3.211 32.123 1.00 81.00 346 GLY A C 1
ATOM 2616 O O . GLY A 1 346 ? -50.334 -4.256 31.585 1.00 81.00 346 GLY A O 1
ATOM 2617 N N . GLN A 1 347 ? -48.685 -2.921 32.322 1.00 77.38 347 GLN A N 1
ATOM 2618 C CA . GLN A 1 347 ? -47.557 -3.779 31.962 1.00 77.38 347 GLN A CA 1
ATOM 2619 C C . GLN A 1 347 ? -46.938 -4.410 33.211 1.00 77.38 347 GLN A C 1
ATOM 2621 O O . GLN A 1 347 ? -46.855 -3.798 34.275 1.00 77.38 347 GLN A O 1
ATOM 2626 N N . SER A 1 348 ? -46.454 -5.647 33.091 1.00 68.06 348 SER A N 1
ATOM 2627 C CA . SER A 1 348 ? -45.759 -6.315 34.192 1.00 68.06 348 SER A CA 1
ATOM 2628 C C . SER A 1 348 ? -44.321 -5.814 34.326 1.00 68.06 348 SER A C 1
ATOM 2630 O O . SER A 1 348 ? -43.571 -5.791 33.346 1.00 68.06 348 SER A O 1
ATOM 2632 N N . LYS A 1 349 ? -43.897 -5.517 35.557 1.00 62.03 349 LYS A N 1
ATOM 2633 C CA . LYS A 1 349 ? -42.494 -5.238 35.881 1.00 62.03 349 LYS A CA 1
ATOM 2634 C C . LYS A 1 349 ? -41.590 -6.406 35.444 1.00 62.03 349 LYS A C 1
ATOM 2636 O O . LYS A 1 349 ? -41.905 -7.555 35.765 1.00 62.03 349 LYS A O 1
ATOM 2641 N N . PRO A 1 350 ? -40.444 -6.150 34.782 1.00 57.72 350 PRO A N 1
ATOM 2642 C CA . PRO A 1 350 ? -39.472 -7.196 34.484 1.00 57.72 350 PRO A CA 1
ATOM 2643 C C . PRO A 1 350 ? -39.053 -7.927 35.773 1.00 57.72 350 PRO A C 1
ATOM 2645 O O . PRO A 1 350 ? -38.851 -7.269 36.801 1.00 57.72 350 PRO A O 1
ATOM 2648 N N . PRO A 1 351 ? -38.920 -9.266 35.765 1.00 53.41 351 PRO A N 1
ATOM 2649 C CA . PRO A 1 351 ? -38.633 -10.032 36.973 1.00 53.41 351 PRO A CA 1
ATOM 2650 C C . PRO A 1 351 ? -37.361 -9.532 37.670 1.00 53.41 351 PRO A C 1
ATOM 2652 O O . PRO A 1 351 ? -36.283 -9.450 37.083 1.00 53.41 351 PRO A O 1
ATOM 2655 N N . ARG A 1 352 ? -37.500 -9.200 38.956 1.00 44.09 352 ARG A N 1
ATOM 2656 C CA . ARG A 1 352 ? -36.427 -8.707 39.826 1.00 44.09 352 ARG A CA 1
ATOM 2657 C C . ARG A 1 352 ? -35.510 -9.889 40.177 1.00 44.09 352 ARG A C 1
ATOM 2659 O O . ARG A 1 352 ? -35.895 -10.721 40.993 1.00 44.09 352 ARG A O 1
ATOM 2666 N N . ARG A 1 353 ? -34.301 -9.995 39.605 1.00 36.59 353 ARG A N 1
ATOM 2667 C CA . ARG A 1 353 ? -33.265 -10.884 40.177 1.00 36.59 353 ARG A CA 1
ATOM 2668 C C . ARG A 1 353 ? -32.767 -10.247 41.475 1.00 36.59 353 ARG A C 1
ATOM 2670 O O . ARG A 1 353 ? -31.898 -9.384 41.471 1.00 36.59 353 ARG A O 1
ATOM 2677 N N . LEU A 1 354 ? -33.397 -10.611 42.588 1.00 34.12 354 LEU A N 1
ATOM 2678 C CA . LEU A 1 354 ? -33.042 -10.122 43.915 1.00 34.12 354 LEU A CA 1
ATOM 2679 C C . LEU A 1 354 ? -31.881 -10.928 44.496 1.00 34.12 354 LEU A C 1
ATOM 2681 O O . LEU A 1 354 ? -32.063 -12.092 44.833 1.00 34.12 354 LEU A O 1
ATOM 2685 N N . ALA A 1 355 ? -30.738 -10.244 44.604 1.00 32.09 355 ALA A N 1
ATOM 2686 C CA . ALA A 1 355 ? -29.580 -10.438 45.490 1.00 32.09 355 ALA A CA 1
ATOM 2687 C C . ALA A 1 355 ? -28.287 -10.273 44.673 1.00 32.09 355 ALA A C 1
ATOM 2689 O O . ALA A 1 355 ? -27.793 -11.221 44.073 1.00 32.09 355 ALA A O 1
ATOM 2690 N N . GLY A 1 356 ? -27.783 -9.034 44.603 1.00 43.75 356 GLY A N 1
ATOM 2691 C CA . GLY A 1 356 ? -26.503 -8.701 43.958 1.00 43.75 356 GLY A CA 1
ATOM 2692 C C . GLY A 1 356 ? -26.465 -8.781 42.425 1.00 43.75 356 GLY A C 1
ATOM 2693 O O . GLY A 1 356 ? -25.382 -8.881 41.867 1.00 43.75 356 GLY A O 1
ATOM 2694 N N . GLY A 1 357 ? -27.617 -8.784 41.747 1.00 30.36 357 GLY A N 1
ATOM 2695 C CA . GLY A 1 357 ? -27.719 -9.193 40.343 1.00 30.36 357 GLY A CA 1
ATOM 2696 C C . GLY A 1 357 ? -27.671 -8.058 39.320 1.00 30.36 357 GLY A C 1
ATOM 2697 O O . GLY A 1 357 ? -28.471 -7.126 39.376 1.00 30.36 357 GLY A O 1
ATOM 2698 N N . ASP A 1 358 ? -26.775 -8.218 38.350 1.00 34.50 358 ASP A N 1
ATOM 2699 C CA . ASP A 1 358 ? -26.689 -7.478 37.094 1.00 34.50 358 ASP A CA 1
ATOM 2700 C C . ASP A 1 358 ? -28.043 -7.324 36.382 1.00 34.50 358 ASP A C 1
ATOM 2702 O O . ASP A 1 358 ? -28.821 -8.277 36.256 1.00 34.50 358 ASP A O 1
ATOM 2706 N N . PHE A 1 359 ? -28.287 -6.134 35.828 1.00 37.88 359 PHE A N 1
ATOM 2707 C CA . PHE A 1 359 ? -29.245 -5.964 34.738 1.00 37.88 359 PHE A CA 1
ATOM 2708 C C . PHE A 1 359 ? -28.562 -6.449 33.451 1.00 37.88 359 PHE A C 1
ATOM 2710 O O . PHE A 1 359 ? -27.605 -5.808 33.012 1.00 37.88 359 PHE A O 1
ATOM 2717 N N . PRO A 1 360 ? -28.992 -7.553 32.811 1.00 33.53 360 PRO A N 1
ATOM 2718 C CA . PRO A 1 360 ? -28.450 -7.903 31.511 1.00 33.53 360 PRO A CA 1
ATOM 2719 C C . PRO A 1 360 ? -28.895 -6.835 30.512 1.00 33.53 360 PRO A C 1
ATOM 2721 O O . PRO A 1 360 ? -30.085 -6.708 30.221 1.00 33.53 360 PRO A O 1
ATOM 2724 N N . ALA A 1 361 ? -27.938 -6.081 29.972 1.00 33.53 361 ALA A N 1
ATOM 2725 C CA . ALA A 1 361 ? -28.143 -5.291 28.770 1.00 33.53 361 ALA A CA 1
ATOM 2726 C C . ALA A 1 361 ? -28.457 -6.263 27.619 1.00 33.53 361 ALA A C 1
ATOM 2728 O O . ALA A 1 361 ? -27.562 -6.751 26.930 1.00 33.53 361 ALA A O 1
ATOM 2729 N N . ARG A 1 362 ? -29.734 -6.626 27.439 1.00 32.97 362 ARG A N 1
ATOM 2730 C CA . ARG A 1 362 ? -30.170 -7.267 26.197 1.00 32.97 362 ARG A CA 1
ATOM 2731 C C . ARG A 1 362 ? -30.008 -6.233 25.093 1.00 32.97 362 ARG A C 1
ATOM 2733 O O . ARG A 1 362 ? -30.582 -5.152 25.162 1.00 32.97 362 ARG A O 1
ATOM 2740 N N . HIS A 1 363 ? -29.190 -6.575 24.107 1.00 32.41 363 HIS A N 1
ATOM 2741 C CA . HIS A 1 363 ? -29.009 -5.807 22.887 1.00 32.41 363 HIS A CA 1
ATOM 2742 C C . HIS A 1 363 ? -30.369 -5.720 22.175 1.00 32.41 363 HIS A C 1
ATOM 2744 O O . HIS A 1 363 ? -30.855 -6.726 21.660 1.00 32.41 363 HIS A O 1
ATOM 2750 N N . TYR A 1 364 ? -31.006 -4.548 22.213 1.00 29.53 364 TYR A N 1
ATOM 2751 C CA . TYR A 1 364 ? -32.193 -4.255 21.413 1.00 29.53 364 TYR A CA 1
ATOM 2752 C C . TYR A 1 364 ? -31.743 -3.529 20.139 1.00 29.53 364 TYR A C 1
ATOM 2754 O O . TYR A 1 364 ? -31.038 -2.528 20.244 1.00 29.53 364 TYR A O 1
ATOM 2762 N N . PRO A 1 365 ? -32.136 -3.990 18.940 1.00 30.25 365 PRO A N 1
ATOM 2763 C CA . PRO A 1 365 ? -31.711 -3.378 17.678 1.00 30.25 365 PRO A CA 1
ATOM 2764 C C . PRO A 1 365 ? -32.254 -1.952 17.454 1.00 30.25 365 PRO A C 1
ATOM 2766 O O . PRO A 1 365 ? -31.807 -1.273 16.539 1.00 30.25 365 PRO A O 1
ATOM 2769 N N . GLU A 1 366 ? -33.167 -1.455 18.297 1.00 29.94 366 GLU A N 1
ATOM 2770 C CA . GLU A 1 366 ? -33.708 -0.087 18.207 1.00 29.94 366 GLU A CA 1
ATOM 2771 C C . GLU A 1 366 ? -32.912 0.962 19.015 1.00 29.94 366 GLU A C 1
ATOM 2773 O O . GLU A 1 366 ? -33.156 2.162 18.878 1.00 29.94 366 GLU A O 1
ATOM 2778 N N . SER A 1 367 ? -31.900 0.561 19.803 1.00 34.62 367 SER A N 1
ATOM 2779 C CA . SER A 1 367 ? -31.067 1.505 20.576 1.00 34.62 367 SER A CA 1
ATOM 2780 C C . SER A 1 367 ? -30.107 2.355 19.729 1.00 34.62 367 SER A C 1
ATOM 2782 O O . SER A 1 367 ? -29.491 3.289 20.247 1.00 34.62 367 SER A O 1
ATOM 2784 N N . ASP A 1 368 ? -30.002 2.084 18.425 1.00 28.97 368 ASP A N 1
ATOM 2785 C CA . ASP A 1 368 ? -29.164 2.848 17.490 1.00 28.97 368 ASP A CA 1
ATOM 2786 C C . ASP A 1 368 ? -29.641 4.300 17.277 1.00 28.97 368 ASP A C 1
ATOM 2788 O O . ASP A 1 368 ? -28.901 5.124 16.734 1.00 28.97 368 ASP A O 1
ATOM 2792 N N . GLN A 1 369 ? -30.838 4.674 17.752 1.00 27.16 369 GLN A N 1
ATOM 2793 C CA . GLN A 1 369 ? -31.317 6.060 17.661 1.00 27.16 369 GLN A CA 1
ATOM 2794 C C . GLN A 1 369 ? -30.831 6.988 18.787 1.00 27.16 369 GLN A C 1
ATOM 2796 O O . GLN A 1 369 ? -30.803 8.204 18.591 1.00 27.16 369 GLN A O 1
ATOM 2801 N N . CYS A 1 370 ? -30.365 6.471 19.931 1.00 28.44 370 CYS A N 1
ATOM 2802 C CA . CYS A 1 370 ? -29.895 7.331 21.031 1.00 28.44 370 CYS A CA 1
ATOM 2803 C C . CYS A 1 370 ? -28.507 7.953 20.789 1.00 28.44 370 CYS A C 1
ATOM 2805 O O . CYS A 1 370 ? -28.146 8.918 21.458 1.00 28.44 370 CYS A O 1
ATOM 2807 N N . ILE A 1 371 ? -27.733 7.455 19.818 1.00 28.64 371 ILE A N 1
ATOM 2808 C CA . ILE A 1 371 ? -26.356 7.917 19.557 1.00 28.64 371 ILE A CA 1
ATOM 2809 C C . ILE A 1 371 ? -26.319 9.169 18.647 1.00 28.64 371 ILE A C 1
ATOM 2811 O O . ILE A 1 371 ? -25.265 9.773 18.458 1.00 28.64 371 ILE A O 1
ATOM 2815 N N . ARG A 1 372 ? -27.458 9.638 18.107 1.00 25.95 372 ARG A N 1
ATOM 2816 C CA . ARG A 1 372 ? -27.485 10.732 17.110 1.00 25.95 372 ARG A CA 1
ATOM 2817 C C . ARG A 1 372 ? -27.764 12.149 17.618 1.00 25.95 372 ARG A C 1
ATOM 2819 O O . ARG A 1 372 ? -27.774 13.066 16.799 1.00 25.95 372 ARG A O 1
ATOM 2826 N N . SER A 1 373 ? -27.923 12.398 18.917 1.00 26.09 373 SER A N 1
ATOM 2827 C CA . SER A 1 373 ? -28.016 13.780 19.418 1.00 26.09 373 SER A CA 1
ATOM 2828 C C . SER A 1 373 ? -26.736 14.190 20.140 1.00 26.09 373 SER A C 1
ATOM 2830 O O . SER A 1 373 ? -26.585 13.945 21.335 1.00 26.09 373 SER A O 1
ATOM 2832 N N . GLY A 1 374 ? -25.815 14.828 19.414 1.00 32.03 374 GLY A N 1
ATOM 2833 C CA . GLY A 1 374 ? -24.597 15.418 19.967 1.00 32.03 374 GLY A CA 1
ATOM 2834 C C . GLY A 1 374 ? -24.895 16.494 21.012 1.00 32.03 374 GLY A C 1
ATOM 2835 O O . GLY A 1 374 ? -25.005 17.675 20.685 1.00 32.03 374 GLY A O 1
ATOM 2836 N N . ARG A 1 375 ? -25.008 16.098 22.282 1.00 28.55 375 ARG A N 1
ATOM 2837 C CA . ARG A 1 375 ? -25.032 17.018 23.421 1.00 28.55 375 ARG A CA 1
ATOM 2838 C C . ARG A 1 375 ? -23.908 16.682 24.396 1.00 28.55 375 ARG A C 1
ATOM 2840 O O . ARG A 1 375 ? -23.673 15.529 24.730 1.00 28.55 375 ARG A O 1
ATOM 2847 N N . TYR A 1 376 ? -23.214 17.753 24.767 1.00 31.17 376 TYR A N 1
ATOM 2848 C CA . TYR A 1 376 ? -22.047 17.899 25.635 1.00 31.17 376 TYR A CA 1
ATOM 2849 C C . TYR A 1 376 ? -21.952 16.944 26.842 1.00 31.17 376 TYR A C 1
ATOM 2851 O O . TYR A 1 376 ? -22.980 16.572 27.414 1.00 31.17 376 TYR A O 1
ATOM 2859 N N . PRO A 1 377 ? -20.728 16.649 27.332 1.00 28.97 377 PRO A N 1
ATOM 2860 C CA . PRO A 1 377 ? -20.552 16.004 28.628 1.00 28.97 377 PRO A CA 1
ATOM 2861 C C . PRO A 1 377 ? -21.046 16.970 29.715 1.00 28.97 377 PRO A C 1
ATOM 2863 O O . PRO A 1 377 ? -20.479 18.043 29.913 1.00 28.97 377 PRO A O 1
ATOM 2866 N N . GLY A 1 378 ? -22.159 16.620 30.360 1.00 30.17 378 GLY A N 1
ATOM 2867 C CA . GLY A 1 378 ? -22.826 17.461 31.361 1.00 30.17 378 GLY A CA 1
ATOM 2868 C C . GLY A 1 378 ? -24.354 17.498 31.266 1.00 30.17 378 GLY A C 1
ATOM 2869 O O . GLY A 1 378 ? -24.987 18.061 32.153 1.00 30.17 378 GLY A O 1
ATOM 2870 N N . GLN A 1 379 ? -24.968 16.891 30.244 1.00 26.53 379 GLN A N 1
ATOM 2871 C CA . GLN A 1 379 ? -26.419 16.676 30.219 1.00 26.53 379 GLN A CA 1
ATOM 2872 C C . GLN A 1 379 ? -26.760 15.198 30.401 1.00 26.53 379 GLN A C 1
ATOM 2874 O O . GLN A 1 379 ? -26.177 14.326 29.763 1.00 26.53 379 GLN A O 1
ATOM 2879 N N . SER A 1 380 ? -27.698 14.944 31.312 1.00 28.28 380 SER A N 1
ATOM 2880 C CA . SER A 1 380 ? -28.243 13.641 31.675 1.00 28.28 380 SER A CA 1
ATOM 2881 C C . SER A 1 380 ? -28.599 12.818 30.434 1.00 28.28 380 SER A C 1
ATOM 2883 O O . SER A 1 380 ? -29.540 13.143 29.713 1.00 28.28 380 SER A O 1
ATOM 2885 N N . GLY A 1 381 ? -27.852 11.742 30.188 1.00 27.92 381 GLY A N 1
ATOM 2886 C CA . GLY A 1 381 ? -28.223 10.739 29.198 1.00 27.92 381 GLY A CA 1
ATOM 2887 C C . GLY A 1 381 ? -29.400 9.931 29.730 1.00 27.92 381 GLY A C 1
ATOM 2888 O O . GLY A 1 381 ? -29.247 9.148 30.666 1.00 27.92 381 GLY A O 1
ATOM 2889 N N . VAL A 1 382 ? -30.588 10.139 29.168 1.00 29.53 382 VAL A N 1
ATOM 2890 C CA . VAL A 1 382 ? -31.758 9.311 29.471 1.00 29.53 382 VAL A CA 1
ATOM 2891 C C . VAL A 1 382 ? -31.646 8.043 28.628 1.00 29.53 382 VAL A C 1
ATOM 2893 O O . VAL A 1 382 ? -31.823 8.087 27.414 1.00 29.53 382 VAL A O 1
ATOM 2896 N N . CYS A 1 383 ? -31.332 6.907 29.253 1.00 28.19 383 CYS A N 1
ATOM 2897 C CA . CYS A 1 383 ? -31.523 5.607 28.616 1.00 28.19 383 CYS A CA 1
ATOM 2898 C C . CYS A 1 383 ? -33.008 5.250 28.730 1.00 28.19 383 CYS A C 1
ATOM 2900 O O . CYS A 1 383 ? -33.446 4.686 29.732 1.00 28.19 383 CYS A O 1
ATOM 2902 N N . CYS A 1 384 ? -33.796 5.624 27.722 1.00 25.31 384 CYS A N 1
ATOM 2903 C CA . CYS A 1 384 ? -35.171 5.159 27.597 1.00 25.31 384 CYS A CA 1
ATOM 2904 C C . CYS A 1 384 ? -35.152 3.672 27.226 1.00 25.31 384 CYS A C 1
ATOM 2906 O O . CYS A 1 384 ? -34.837 3.318 26.094 1.00 25.31 384 CYS A O 1
ATOM 2908 N N . TYR A 1 385 ? -35.504 2.801 28.169 1.00 27.12 385 TYR A N 1
ATOM 2909 C CA . TYR A 1 385 ? -35.979 1.462 27.835 1.00 27.12 385 TYR A CA 1
ATOM 2910 C C . TYR A 1 385 ? -37.482 1.573 27.569 1.00 27.12 385 TYR A C 1
ATOM 2912 O O . TYR A 1 385 ? -38.272 1.603 28.511 1.00 27.12 385 TYR A O 1
ATOM 2920 N N . SER A 1 386 ? -37.878 1.694 26.301 1.00 22.00 386 SER A N 1
ATOM 2921 C CA . SER A 1 386 ? -39.264 1.445 25.899 1.00 22.00 386 SER A CA 1
ATOM 2922 C C . SER A 1 386 ? -39.403 -0.019 25.493 1.00 22.00 386 SER A C 1
ATOM 2924 O O . SER A 1 386 ? -38.651 -0.485 24.638 1.00 22.00 386 SER A O 1
ATOM 2926 N N . ASN A 1 387 ? -40.357 -0.717 26.106 1.00 28.64 387 ASN A N 1
ATOM 2927 C CA . ASN A 1 387 ? -41.031 -1.862 25.497 1.00 28.64 387 ASN A CA 1
ATOM 2928 C C . ASN A 1 387 ? -42.387 -1.387 24.987 1.00 28.64 387 ASN A C 1
ATOM 2930 O O . ASN A 1 387 ? -43.013 -0.589 25.727 1.00 28.64 387 ASN A O 1
#